Protein AF-A0A954PNT4-F1 (afdb_monomer_lite)

Foldseek 3Di:
DDDDDDPVNVVVVVVVVVVVVVVVVVVVVVVVVVVVVVVVVVQVVQADPLASFGEQVNVVVVLQVLQVVCVVVVAKKKKKKKAKPPLVVLCVVPNVVVSSVLSNVLSVLLQVLQDPPKGKYDNDDRMIMIIDTRDAQVVVLVSVLSSQVSSCPVVCPPRNIGMQMFMEMPVQPQPHSVSNVVQSVLQSVVCNVVPHSDYGYGHVVSCVVCVLVDDDDDDDDDDWPDDQQLVLLLVLLLLCLVLPLPVQVLLLQLLVLLLLLCVVVDAPSLNVLLSSLSNLLQSLLSVADCCLSVPLAADDPVSVVSSVCSLVSSLVSCVVRGVGPLSSLLSNCLQAAQCRPPPPPPDDHHPRRPPSSLSSNLSSQQSVQQDDDSADHHDDSVVSLVVLCVSDPTRHPNVSSVSSVVSVVPDDPPPPQPPAPDDPVLLSVLSVLLSQLVVCLVVVPLVSNLVSLVVQLVSCVVRVNVQLNVLSVVLNVLQVPDDPSPCPVSSVSNSSNSVSSVSSNSSSSVVSSVPDPPDPDDDDDDDDDDYDDDPCPPPD

Secondary structure (DSSP, 8-state):
------HHHHHHHHHHHHHHHHHHHHHHHHHHHHHHHHHHHHHHHHB-TTT-SBPHHHHHHHHHHHHHHHHHH---EEEEEEEETTHHHHHHHH-HHHHHHHHHHHHHHHHHHSPTT-EEEE-SSSEEEEEEET--HHHHHHHHHHHHHHHHHHTTTTT---EEEEEEEGGG--SSHHHHHHHHHHHHHHHHHTTSS-EEE--HHHHHHHTTT-------SSS--S---HHHHHHHHHHHHHH-HHHHHHHHHHHHHHHHHHBTTB-HHHHHHHHHHHHHTTGGGGGS-HHHHT-SS---HHHHHHHHHHHHHHHHHHHHH---HHHHHHHHHTT--TT-TTSPTT---GGGS-HHHHHHHHHHHHHHHHS-BTTBPPPPHHHHHHHHHHTBTTTB-HHHHHHHHHHHHH-------------HHHHHHHHHHHHHHHHHHHTT-HHHHHHHHHHHHHHHHHTT-HHHHHHHHHHHHHHHH-STT--GGGHHHHHHHHHHHHHHHHHHHHHHHHS------------------TTSTT--

Radius of gyration: 31.17 Å; chains: 1; bounding box: 116×57×76 Å

pLDDT: mean 76.4, std 18.65, range [23.19, 96.69]

Sequence (540 aa):
AGALVSFEDVTTLERQKQSLMLALDELEVSKNQIQSQNLRLQELASRDVLTGAFNRRSLFEQLETLWEERTETGQALSCIMFDVDHFKKLNDNHGHAVGDQVLRDVSRTIQEAVPAPGFLGRYGGEEFCVVLPQMTAEKATDVGEAIRHAIEIELAVPYAVTASIGVSGSEFGAASFQAIIEQADQALYAAKHGGRNAVRCWSPNLAEHEIAISIPNAHMPSACDHPISYHAVASLHAALAYRDADTALHSQRVAEMAVALARGLMSVSQLYILEIGAILHDIGKVGVPDSVLLKPSKLSPDEWKVMEAHARMGVEIVESSFDSKPLSDIVRYHHYRYDGTNTPAGGPVGDEIPIGARIVCIVDAYDAMISNRVYRKGRSPEEAFEELQRCAGTQFDPHLVERFIAHQIGWRPDSRFIQCDLEDKLAISIGHLTERTMHAFEAQDTKVLAESLEQLAQTGENNDLPAIRHLATELGQAIGDARDNDWEFAVPILQNLLDMCLMVQRAHIRDVAARPQAVENCPQRSYYSTARTWWEADKV

Structure (mmCIF, N/CA/C/O backbone):
data_AF-A0A954PNT4-F1
#
_entry.id   AF-A0A954PNT4-F1
#
loop_
_atom_site.group_PDB
_atom_site.id
_atom_site.type_symbol
_atom_site.label_atom_id
_atom_site.label_alt_id
_atom_site.label_comp_id
_atom_site.label_asym_id
_atom_site.label_entity_id
_atom_site.label_seq_id
_atom_site.pdbx_PDB_ins_code
_atom_site.Cartn_x
_atom_site.Cartn_y
_atom_site.Cartn_z
_atom_site.occupancy
_atom_site.B_iso_or_equiv
_atom_site.auth_seq_id
_atom_site.auth_comp_id
_atom_site.auth_asym_id
_atom_site.auth_atom_id
_atom_site.pdbx_PDB_model_num
ATOM 1 N N . ALA A 1 1 ? -85.098 28.429 -8.149 1.00 43.38 1 ALA A N 1
ATOM 2 C CA . ALA A 1 1 ? -84.689 27.209 -8.868 1.00 43.38 1 ALA A CA 1
ATOM 3 C C . ALA A 1 1 ? -84.302 26.177 -7.819 1.00 43.38 1 ALA A C 1
ATOM 5 O O . ALA A 1 1 ? -83.342 26.411 -7.099 1.00 43.38 1 ALA A O 1
ATOM 6 N N . GLY A 1 2 ? -85.121 25.141 -7.627 1.00 45.47 2 GLY A N 1
ATOM 7 C CA . GLY A 1 2 ? -84.830 24.063 -6.679 1.00 45.47 2 GLY A CA 1
ATOM 8 C C . GLY A 1 2 ? -84.081 22.949 -7.400 1.00 45.47 2 GLY A C 1
ATOM 9 O O . GLY A 1 2 ? -84.575 22.461 -8.413 1.00 45.47 2 GLY A O 1
ATOM 10 N N . ALA A 1 3 ? -82.891 22.590 -6.922 1.00 57.94 3 ALA A N 1
ATOM 11 C CA . ALA A 1 3 ? -82.180 21.411 -7.400 1.00 57.94 3 ALA A CA 1
ATOM 12 C C . ALA A 1 3 ? -82.793 20.174 -6.729 1.00 57.94 3 ALA A C 1
ATOM 14 O O . ALA A 1 3 ? -82.831 20.082 -5.502 1.00 57.94 3 ALA A O 1
ATOM 15 N N . LEU A 1 4 ? -83.325 19.264 -7.540 1.00 53.00 4 LEU A N 1
ATOM 16 C CA . LEU A 1 4 ? -83.924 18.008 -7.101 1.00 53.00 4 LEU A CA 1
ATOM 17 C C . LEU A 1 4 ? -82.802 16.965 -7.105 1.00 53.00 4 LEU A C 1
ATOM 19 O O . LEU A 1 4 ? -82.413 16.481 -8.162 1.00 53.00 4 LEU A O 1
ATOM 23 N N . VAL A 1 5 ? -82.220 16.703 -5.934 1.00 55.12 5 VAL A N 1
ATOM 24 C CA . VAL A 1 5 ? -81.186 15.671 -5.767 1.00 55.12 5 VAL A CA 1
ATOM 25 C C . VAL A 1 5 ? -81.885 14.314 -5.789 1.00 55.12 5 VAL A C 1
ATOM 27 O O . VAL A 1 5 ? -82.789 14.071 -4.988 1.00 55.12 5 VAL A O 1
ATOM 30 N N . SER A 1 6 ? -81.518 13.458 -6.741 1.00 53.66 6 SER A N 1
ATOM 31 C CA . SER A 1 6 ? -82.087 12.117 -6.858 1.00 53.66 6 SER A CA 1
ATOM 32 C C . SER A 1 6 ? -81.475 11.188 -5.799 1.00 53.66 6 SER A C 1
ATOM 34 O O . SER A 1 6 ? -80.314 11.339 -5.421 1.00 53.66 6 SER A O 1
ATOM 36 N N . PHE A 1 7 ? -82.237 10.208 -5.306 1.00 55.03 7 PHE A N 1
ATOM 37 C CA . PHE A 1 7 ? -81.731 9.218 -4.341 1.00 55.03 7 PHE A CA 1
ATOM 38 C C . PHE A 1 7 ? -80.550 8.385 -4.889 1.00 55.03 7 PHE A C 1
ATOM 40 O O . PHE A 1 7 ? -79.771 7.849 -4.097 1.00 55.03 7 PHE A O 1
ATOM 47 N N . GLU A 1 8 ? -80.385 8.308 -6.216 1.00 57.91 8 GLU A N 1
ATOM 48 C CA . GLU A 1 8 ? -79.237 7.667 -6.877 1.00 57.91 8 GLU A CA 1
ATOM 49 C C . GLU A 1 8 ? -77.928 8.446 -6.676 1.00 57.91 8 GLU A C 1
ATOM 51 O O . GLU A 1 8 ? -76.880 7.834 -6.462 1.00 57.91 8 GLU A O 1
ATOM 56 N N . ASP A 1 9 ? -77.965 9.783 -6.661 1.00 58.97 9 ASP A N 1
ATOM 57 C CA . ASP A 1 9 ? -76.762 10.602 -6.444 1.00 58.97 9 ASP A CA 1
ATOM 58 C C . ASP A 1 9 ? -76.210 10.426 -5.023 1.00 58.97 9 ASP A C 1
ATOM 60 O O . ASP A 1 9 ? -74.998 10.322 -4.827 1.00 58.97 9 ASP A O 1
ATOM 64 N N . VAL A 1 10 ? -77.098 10.315 -4.028 1.00 60.97 10 VAL A N 1
ATOM 65 C CA . VAL A 1 10 ? -76.715 10.098 -2.622 1.00 60.97 10 VAL A CA 1
ATOM 66 C C . VAL A 1 10 ? -76.083 8.719 -2.431 1.00 60.97 10 VAL A C 1
ATOM 68 O O . VAL A 1 10 ? -75.034 8.611 -1.801 1.00 60.97 10 VAL A O 1
ATOM 71 N N . THR A 1 11 ? -76.648 7.672 -3.042 1.00 71.62 11 THR A N 1
ATOM 72 C CA . THR A 1 11 ? -76.077 6.314 -2.957 1.00 71.62 11 THR A CA 1
ATOM 73 C C . THR A 1 11 ? -74.747 6.197 -3.698 1.00 71.62 11 THR A C 1
ATOM 75 O O . THR A 1 11 ? -73.862 5.455 -3.268 1.00 71.62 11 THR A O 1
ATOM 78 N N . THR A 1 12 ? -74.573 6.931 -4.798 1.00 75.31 12 THR A N 1
ATOM 79 C CA . THR A 1 12 ? -73.306 6.961 -5.542 1.00 75.31 12 THR A CA 1
ATOM 80 C C . THR A 1 12 ? -72.218 7.667 -4.734 1.00 75.31 12 THR A C 1
ATOM 82 O O . THR A 1 12 ? -71.107 7.147 -4.620 1.00 75.31 12 THR A O 1
ATOM 85 N N . LEU A 1 13 ? -72.554 8.793 -4.099 1.00 77.38 13 LEU A N 1
ATOM 86 C CA . LEU A 1 13 ? -71.651 9.526 -3.214 1.00 77.38 13 LEU A CA 1
ATOM 87 C C . LEU A 1 13 ? -71.281 8.709 -1.966 1.00 77.38 13 LEU A C 1
ATOM 89 O O . LEU A 1 13 ? -70.118 8.685 -1.569 1.00 77.38 13 LEU A O 1
ATOM 93 N N . GLU A 1 14 ? -72.237 8.000 -1.362 1.00 78.19 14 GLU A N 1
ATOM 94 C CA . GLU A 1 14 ? -71.982 7.118 -0.217 1.00 78.19 14 GLU A CA 1
ATOM 95 C C . GLU A 1 14 ? -71.070 5.949 -0.587 1.00 78.19 14 GLU A C 1
ATOM 97 O O . GLU A 1 14 ? -70.115 5.676 0.140 1.00 78.19 14 GLU A O 1
ATOM 102 N N . ARG A 1 15 ? -71.282 5.313 -1.747 1.00 80.75 15 ARG A N 1
ATOM 103 C CA . ARG A 1 15 ? -70.375 4.269 -2.251 1.00 80.75 15 ARG A CA 1
ATOM 104 C C . ARG A 1 15 ? -68.977 4.811 -2.528 1.00 80.75 15 ARG A C 1
ATOM 106 O O . ARG A 1 15 ? -68.002 4.155 -2.177 1.00 80.75 15 ARG A O 1
ATOM 113 N N . GLN A 1 16 ? -68.862 6.002 -3.119 1.00 81.62 16 GLN A N 1
ATOM 114 C CA . GLN A 1 16 ? -67.566 6.646 -3.354 1.00 81.62 16 GLN A CA 1
ATOM 115 C C . GLN A 1 16 ? -66.859 6.987 -2.042 1.00 81.62 16 GLN A C 1
ATOM 117 O O . GLN A 1 16 ? -65.675 6.696 -1.898 1.00 81.62 16 GLN A O 1
ATOM 122 N N . LYS A 1 17 ? -67.582 7.531 -1.058 1.00 82.25 17 LYS A N 1
ATOM 123 C CA . LYS A 1 17 ? -67.049 7.806 0.280 1.00 82.25 17 LYS A CA 1
ATOM 124 C C . LYS A 1 17 ? -66.573 6.523 0.962 1.00 82.25 17 LYS A C 1
ATOM 126 O O . LYS A 1 17 ? -65.488 6.510 1.532 1.00 82.25 17 LYS A O 1
ATOM 131 N N . GLN A 1 18 ? -67.353 5.449 0.885 1.00 86.38 18 GLN A N 1
ATOM 132 C CA . GLN A 1 18 ? -67.008 4.165 1.492 1.00 86.38 18 GLN A CA 1
ATOM 133 C C . GLN A 1 18 ? -65.798 3.521 0.798 1.00 86.38 18 GLN A C 1
ATOM 135 O O . GLN A 1 18 ? -64.896 3.032 1.472 1.00 86.38 18 GLN A O 1
ATOM 140 N N . SER A 1 19 ? -65.722 3.604 -0.534 1.00 86.06 19 SER A N 1
ATOM 141 C CA . SER A 1 19 ? -64.554 3.166 -1.306 1.00 86.06 19 SER A CA 1
ATOM 142 C C . SER A 1 19 ? -63.303 3.986 -0.981 1.00 86.06 19 SER A C 1
ATOM 144 O O . SER A 1 19 ? -62.216 3.423 -0.905 1.00 86.06 19 SER A O 1
ATOM 146 N N . LEU A 1 20 ? -63.445 5.300 -0.775 1.00 86.44 20 LEU A N 1
ATOM 147 C CA . LEU A 1 20 ? -62.336 6.177 -0.405 1.00 86.44 20 LEU A CA 1
ATOM 148 C C . LEU A 1 20 ? -61.831 5.883 1.012 1.00 86.44 20 LEU A C 1
ATOM 150 O O . LEU A 1 20 ? -60.625 5.867 1.229 1.00 86.44 20 LEU A O 1
ATOM 154 N N . MET A 1 21 ? -62.734 5.616 1.962 1.00 87.12 21 MET A N 1
ATOM 155 C CA . MET A 1 21 ? -62.357 5.223 3.325 1.00 87.12 21 MET A CA 1
ATOM 156 C C . MET A 1 21 ? -61.602 3.889 3.344 1.00 87.12 21 MET A C 1
ATOM 158 O O . MET A 1 21 ? -60.591 3.792 4.025 1.00 87.12 21 MET A O 1
ATOM 162 N N . LEU A 1 22 ? -62.037 2.899 2.555 1.00 90.62 22 LEU A N 1
ATOM 163 C CA . LEU A 1 22 ? -61.323 1.622 2.426 1.00 90.62 22 LEU A CA 1
ATOM 164 C C . LEU A 1 22 ? -59.925 1.799 1.815 1.00 90.62 22 LEU A C 1
ATOM 166 O O . LEU A 1 22 ? -58.964 1.229 2.318 1.00 90.62 22 LEU A O 1
ATOM 170 N N . ALA A 1 23 ? -59.800 2.624 0.771 1.00 87.25 23 ALA A N 1
ATOM 171 C CA . ALA A 1 23 ? -58.507 2.913 0.151 1.00 87.25 23 ALA A CA 1
ATOM 172 C C . ALA A 1 23 ? -57.551 3.670 1.094 1.00 87.25 23 ALA A C 1
ATOM 174 O O . ALA A 1 23 ? -56.344 3.447 1.047 1.00 87.25 23 ALA A O 1
ATOM 175 N N . LEU A 1 24 ? -58.076 4.557 1.949 1.00 89.69 24 LEU A N 1
ATOM 176 C CA . LEU A 1 24 ? -57.302 5.261 2.979 1.00 89.69 24 LEU A CA 1
ATOM 177 C C . LEU A 1 24 ? -56.764 4.302 4.047 1.00 89.69 24 LEU A C 1
ATOM 179 O O . LEU A 1 24 ? -55.581 4.382 4.367 1.00 89.69 24 LEU A O 1
ATOM 183 N N . ASP A 1 25 ? -57.594 3.377 4.534 1.00 91.38 25 ASP A N 1
ATOM 184 C CA . ASP A 1 25 ? -57.174 2.334 5.482 1.00 91.38 25 ASP A CA 1
ATOM 185 C C . ASP A 1 25 ? -56.071 1.449 4.876 1.00 91.38 25 ASP A C 1
ATOM 187 O O . ASP A 1 25 ? -55.051 1.180 5.510 1.00 91.38 25 ASP A O 1
ATOM 191 N N . GLU A 1 26 ? -56.232 1.034 3.616 1.00 92.44 26 GLU A N 1
ATOM 192 C CA . GLU A 1 26 ? -55.245 0.211 2.909 1.00 92.44 26 GLU A CA 1
ATOM 193 C C . GLU A 1 26 ? -53.916 0.961 2.696 1.00 92.44 26 GLU A C 1
ATOM 195 O O . GLU A 1 26 ? -52.834 0.397 2.888 1.00 92.44 26 GLU A O 1
ATOM 200 N N . LEU A 1 27 ? -53.984 2.259 2.382 1.00 91.06 27 LEU A N 1
ATOM 201 C CA . LEU A 1 27 ? -52.819 3.144 2.303 1.00 91.06 27 LEU A CA 1
ATOM 202 C C . LEU A 1 27 ? -52.108 3.289 3.649 1.00 91.06 27 LEU A C 1
ATOM 204 O O . LEU A 1 27 ? -50.878 3.293 3.688 1.00 91.06 27 LEU A O 1
ATOM 208 N N . GLU A 1 28 ? -52.850 3.408 4.747 1.00 90.94 28 GLU A N 1
ATOM 209 C CA . GLU A 1 28 ? -52.278 3.548 6.085 1.00 90.94 28 GLU A CA 1
ATOM 210 C C . GLU A 1 28 ? -51.586 2.256 6.537 1.00 90.94 28 GLU A C 1
ATOM 212 O O . GLU A 1 28 ? -50.445 2.295 7.009 1.00 90.94 28 GLU A O 1
ATOM 217 N N . VAL A 1 29 ? -52.203 1.100 6.278 1.00 92.88 29 VAL A N 1
ATOM 218 C CA . VAL A 1 29 ? -51.579 -0.215 6.490 1.00 92.88 29 VAL A CA 1
ATOM 219 C C . VAL A 1 29 ? -50.310 -0.360 5.646 1.00 92.88 29 VAL A C 1
ATOM 221 O O . VAL A 1 29 ? -49.254 -0.705 6.183 1.00 92.88 29 VAL A O 1
ATOM 224 N N . SER A 1 30 ? -50.369 -0.037 4.350 1.00 89.00 30 SER A N 1
ATOM 225 C CA . SER A 1 30 ? -49.206 -0.117 3.461 1.00 89.00 30 SER A CA 1
ATOM 226 C C . SER A 1 30 ? -48.085 0.833 3.888 1.00 89.00 30 SER A C 1
ATOM 228 O O . SER A 1 30 ? -46.915 0.454 3.833 1.00 89.00 30 SER A O 1
ATOM 230 N N . LYS A 1 31 ? -48.409 2.053 4.331 1.00 90.81 31 LYS A N 1
ATOM 231 C CA . LYS A 1 31 ? -47.428 3.028 4.824 1.00 90.81 31 LYS A CA 1
ATOM 232 C C . LYS A 1 31 ? -46.718 2.512 6.072 1.00 90.81 31 LYS A C 1
ATOM 234 O O . LYS A 1 31 ? -45.491 2.566 6.124 1.00 90.81 31 LYS A O 1
ATOM 239 N N . ASN A 1 32 ? -47.465 1.979 7.037 1.00 89.69 32 ASN A N 1
ATOM 240 C CA . ASN A 1 32 ? -46.896 1.401 8.255 1.00 89.69 32 ASN A CA 1
ATOM 241 C C . ASN A 1 32 ? -45.995 0.199 7.934 1.00 89.69 32 ASN A C 1
ATOM 243 O O . ASN A 1 32 ? -44.917 0.050 8.511 1.00 89.69 32 ASN A O 1
ATOM 247 N N . GLN A 1 33 ? -46.390 -0.624 6.959 1.00 88.88 33 GLN A N 1
ATOM 248 C CA . GLN A 1 33 ? -45.592 -1.759 6.504 1.00 88.88 33 GLN A CA 1
ATOM 249 C C . GLN A 1 33 ? -44.290 -1.315 5.821 1.00 88.88 33 GLN A C 1
ATOM 251 O O . GLN A 1 33 ? -43.229 -1.845 6.146 1.00 88.88 33 GLN A O 1
ATOM 256 N N . ILE A 1 34 ? -44.343 -0.306 4.944 1.00 84.69 34 ILE A N 1
ATOM 257 C CA . ILE A 1 34 ? -43.154 0.284 4.309 1.00 84.69 34 ILE A CA 1
ATOM 258 C C . ILE A 1 34 ? -42.237 0.916 5.360 1.00 84.69 34 ILE A C 1
ATOM 260 O O . ILE A 1 34 ? -41.026 0.728 5.303 1.00 84.69 34 ILE A O 1
ATOM 264 N N . GLN A 1 35 ? -42.786 1.630 6.346 1.00 82.06 35 GLN A N 1
ATOM 265 C CA . GLN A 1 35 ? -41.993 2.204 7.436 1.00 82.06 35 GLN A CA 1
ATOM 266 C C . GLN A 1 35 ? -41.290 1.119 8.258 1.00 82.06 35 GLN A C 1
ATOM 268 O O . GLN A 1 35 ? -40.098 1.246 8.523 1.00 82.06 35 GLN A O 1
ATOM 273 N N . SER A 1 36 ? -41.982 0.027 8.592 1.00 80.31 36 SER A N 1
ATOM 274 C CA . SER A 1 36 ? -41.378 -1.116 9.285 1.00 80.31 36 SER A CA 1
ATOM 275 C C . SER A 1 36 ? -40.288 -1.799 8.448 1.00 80.31 36 SER A C 1
ATOM 277 O O . SER A 1 36 ? -39.226 -2.131 8.973 1.00 80.31 36 SER A O 1
ATOM 279 N N . GLN A 1 37 ? -40.510 -1.969 7.140 1.00 77.25 37 GLN A N 1
ATOM 280 C CA . GLN A 1 37 ? -39.516 -2.536 6.224 1.00 77.25 37 GLN A CA 1
ATOM 281 C C . GLN A 1 37 ? -38.289 -1.632 6.074 1.00 77.25 37 GLN A C 1
ATOM 283 O O . GLN A 1 37 ? -37.168 -2.131 6.110 1.00 77.25 37 GLN A O 1
ATOM 288 N N . ASN A 1 38 ? -38.486 -0.318 5.964 1.00 74.81 38 ASN A N 1
ATOM 289 C CA . ASN A 1 38 ? -37.396 0.652 5.897 1.00 74.81 38 ASN A CA 1
ATOM 290 C C . ASN A 1 38 ? -36.579 0.674 7.190 1.00 74.81 38 ASN A C 1
ATOM 292 O O . ASN A 1 38 ? -35.355 0.693 7.111 1.00 74.81 38 ASN A O 1
ATOM 296 N N . LEU A 1 39 ? -37.228 0.594 8.358 1.00 72.56 39 LEU A N 1
ATOM 297 C CA . LEU A 1 39 ? -36.521 0.482 9.637 1.00 72.56 39 LEU A CA 1
ATOM 298 C C . LEU A 1 39 ? -35.640 -0.772 9.665 1.00 72.56 39 LEU A C 1
ATOM 300 O O . LEU A 1 39 ? -34.468 -0.709 10.014 1.00 72.56 39 LEU A O 1
ATOM 304 N N . ARG A 1 40 ? -36.184 -1.907 9.215 1.00 71.06 40 ARG A N 1
ATOM 305 C CA . ARG A 1 40 ? -35.459 -3.181 9.178 1.00 71.06 40 ARG A CA 1
ATOM 306 C C . ARG A 1 40 ? -34.306 -3.171 8.173 1.00 71.06 40 ARG A C 1
ATOM 308 O O . ARG A 1 40 ? -33.268 -3.770 8.429 1.00 71.06 40 ARG A O 1
ATOM 315 N N . LEU A 1 41 ? -34.466 -2.485 7.040 1.00 71.44 41 LEU A N 1
ATOM 316 C CA . LEU A 1 41 ? -33.387 -2.260 6.075 1.00 71.44 41 LEU A CA 1
ATOM 317 C C . LEU A 1 41 ? -32.297 -1.353 6.652 1.00 71.44 41 LEU A C 1
ATOM 319 O O . LEU A 1 41 ? -31.122 -1.628 6.436 1.00 71.44 41 LEU A O 1
ATOM 323 N N . GLN A 1 42 ? -32.664 -0.317 7.408 1.00 68.19 42 GLN A N 1
ATOM 324 C CA . GLN A 1 42 ? -31.708 0.541 8.111 1.00 68.19 42 GLN A CA 1
ATOM 325 C C . GLN A 1 42 ? -30.961 -0.220 9.214 1.00 68.19 42 GLN A C 1
ATOM 327 O O . GLN A 1 42 ? -29.750 -0.067 9.343 1.00 68.19 42 GLN A O 1
ATOM 332 N N . GLU A 1 43 ? -31.631 -1.095 9.964 1.00 64.31 43 GLU A N 1
ATOM 333 C CA . GLU A 1 43 ? -30.980 -1.983 10.937 1.00 64.31 43 GLU A CA 1
ATOM 334 C C . GLU A 1 43 ? -29.996 -2.945 10.257 1.00 64.31 43 GLU A C 1
ATOM 336 O O . GLU A 1 43 ? -28.844 -3.049 10.672 1.00 64.31 43 GLU A O 1
ATOM 341 N N . LEU A 1 44 ? -30.402 -3.597 9.163 1.00 68.12 44 LEU A N 1
ATOM 342 C CA . LEU A 1 44 ? -29.525 -4.495 8.400 1.00 68.12 44 LEU A CA 1
ATOM 343 C C . LEU A 1 44 ? -28.351 -3.759 7.740 1.00 68.12 44 LEU A C 1
ATOM 345 O O . LEU A 1 44 ? -27.270 -4.326 7.612 1.00 68.12 44 LEU A O 1
ATOM 349 N N . ALA A 1 45 ? -28.553 -2.507 7.329 1.00 73.81 45 ALA A N 1
ATOM 350 C CA . ALA A 1 45 ? -27.514 -1.675 6.733 1.00 73.81 45 ALA A CA 1
ATOM 351 C C . ALA A 1 45 ? -26.576 -1.038 7.767 1.00 73.81 45 ALA A C 1
ATOM 353 O O . ALA A 1 45 ? -25.493 -0.601 7.385 1.00 73.81 45 ALA A O 1
ATOM 354 N N . SER A 1 46 ? -26.970 -0.972 9.045 1.00 81.56 46 SER A N 1
ATOM 355 C CA . SER A 1 46 ? -26.189 -0.329 10.115 1.00 81.56 46 SER A CA 1
ATOM 356 C C . SER A 1 46 ? -25.418 -1.301 11.001 1.00 81.56 46 SER A C 1
ATOM 358 O O . SER A 1 46 ? -24.506 -0.892 11.722 1.00 81.56 46 SER A O 1
ATOM 360 N N . ARG A 1 47 ? -25.739 -2.595 10.944 1.00 88.69 47 ARG A N 1
ATOM 361 C CA . ARG A 1 47 ? -25.075 -3.636 11.734 1.00 88.69 47 ARG A CA 1
ATOM 362 C C . ARG A 1 47 ? -24.096 -4.459 10.897 1.00 88.69 47 ARG A C 1
ATOM 364 O O . ARG A 1 47 ? -24.233 -4.586 9.683 1.00 88.69 47 ARG A O 1
ATOM 371 N N . ASP A 1 48 ? -23.082 -5.003 11.556 1.00 91.00 48 ASP A N 1
ATOM 372 C CA . ASP A 1 48 ? -22.192 -6.018 11.007 1.00 91.00 48 ASP A CA 1
ATOM 373 C C . ASP A 1 48 ? -22.911 -7.373 10.978 1.00 91.00 48 ASP A C 1
ATOM 375 O O . ASP A 1 48 ? -23.456 -7.823 11.987 1.00 91.00 48 ASP A O 1
ATOM 379 N N . VAL A 1 49 ? -22.896 -8.032 9.818 1.00 85.94 49 VAL A N 1
ATOM 380 C CA . VAL A 1 49 ? -23.655 -9.272 9.571 1.00 85.94 49 VAL A CA 1
ATOM 381 C C . VAL A 1 49 ? -23.188 -10.419 10.470 1.00 85.94 49 VAL A C 1
ATOM 383 O O . VAL A 1 49 ? -23.989 -11.279 10.835 1.00 85.94 49 VAL A O 1
ATOM 386 N N . LEU A 1 50 ? -21.901 -10.447 10.825 1.00 89.25 50 LEU A N 1
ATOM 387 C CA . LEU A 1 50 ? -21.331 -11.532 11.613 1.00 89.25 50 LEU A CA 1
ATOM 388 C C . LEU A 1 50 ? -21.632 -11.370 13.105 1.00 89.25 50 LEU A C 1
ATOM 390 O O . LEU A 1 50 ? -22.020 -12.344 13.745 1.00 89.25 50 LEU A O 1
ATOM 394 N N . THR A 1 51 ? -21.427 -10.169 13.645 1.00 91.31 51 THR A N 1
ATOM 395 C CA . THR A 1 51 ? -21.363 -9.916 15.095 1.00 91.31 51 THR A CA 1
ATOM 396 C C . THR A 1 51 ? -22.591 -9.204 15.667 1.00 91.31 51 THR A C 1
ATOM 398 O O . THR A 1 51 ? -22.812 -9.238 16.875 1.00 91.31 51 THR A O 1
ATOM 401 N N . GLY A 1 52 ? -23.406 -8.549 14.834 1.00 89.12 52 GLY A N 1
ATOM 402 C CA . GLY A 1 52 ? -24.547 -7.742 15.285 1.00 89.12 52 GLY A CA 1
ATOM 403 C C . GLY A 1 52 ? -24.167 -6.402 15.938 1.00 89.12 52 GLY A C 1
ATOM 404 O O . GLY A 1 52 ? -25.054 -5.620 16.295 1.00 89.12 52 GLY A O 1
ATOM 405 N N . ALA A 1 53 ? -22.871 -6.097 16.060 1.00 93.19 53 ALA A N 1
ATOM 406 C CA . ALA A 1 53 ? -22.371 -4.767 16.407 1.00 93.19 53 ALA A CA 1
ATOM 407 C C . ALA A 1 53 ? -22.708 -3.753 15.301 1.00 93.19 53 ALA A C 1
ATOM 409 O O . ALA A 1 53 ? -23.063 -4.142 14.189 1.00 93.19 53 ALA A O 1
ATOM 410 N N . PHE A 1 54 ? -22.590 -2.450 15.562 1.00 92.38 54 PHE A N 1
ATOM 411 C CA . PHE A 1 54 ? -22.628 -1.472 14.472 1.00 92.38 54 PHE A CA 1
ATOM 412 C C . PHE A 1 54 ? -21.488 -1.735 13.485 1.00 92.38 54 PHE A C 1
ATOM 414 O O . PHE A 1 54 ? -20.372 -2.060 13.887 1.00 92.38 54 PHE A O 1
ATOM 421 N N . ASN A 1 55 ? -21.746 -1.611 12.186 1.00 85.69 55 ASN A N 1
ATOM 422 C CA . ASN A 1 55 ? -20.657 -1.637 11.215 1.00 85.69 55 ASN A CA 1
ATOM 423 C C . ASN A 1 55 ? -19.858 -0.325 11.275 1.00 85.69 55 ASN A C 1
ATOM 425 O O . ASN A 1 55 ? -20.328 0.680 11.813 1.00 85.69 55 ASN A O 1
ATOM 429 N N . ARG A 1 56 ? -18.650 -0.326 10.700 1.00 85.31 56 ARG A N 1
ATOM 430 C CA . ARG A 1 56 ? -17.733 0.823 10.745 1.00 85.31 56 ARG A CA 1
ATOM 431 C C . ARG A 1 56 ? -18.388 2.135 10.306 1.00 85.31 56 ARG A C 1
ATOM 433 O O . ARG A 1 56 ? -18.176 3.161 10.942 1.00 85.31 56 ARG A O 1
ATOM 440 N N . ARG A 1 57 ? -19.205 2.106 9.250 1.00 81.50 57 ARG A N 1
ATOM 441 C CA . ARG A 1 57 ? -19.882 3.304 8.742 1.00 81.50 57 ARG A CA 1
ATOM 442 C C . ARG A 1 57 ? -20.855 3.876 9.777 1.00 81.50 57 ARG A C 1
ATOM 444 O O . ARG A 1 57 ? -20.749 5.048 10.116 1.00 81.50 57 ARG A O 1
ATOM 451 N N . SER A 1 58 ? -21.758 3.056 10.310 1.00 88.19 58 SER A N 1
ATOM 452 C CA . SER A 1 58 ? -22.757 3.517 11.285 1.00 88.19 58 SER A CA 1
ATOM 453 C C . SER A 1 58 ? -22.184 3.807 12.672 1.00 88.19 58 SER A C 1
ATOM 455 O O . SER A 1 58 ? -22.767 4.592 13.417 1.00 88.19 58 SER A O 1
ATOM 457 N N . LEU A 1 59 ? -21.049 3.199 13.026 1.00 90.19 59 LEU A N 1
ATOM 458 C CA . LEU A 1 59 ? -20.250 3.591 14.188 1.00 90.19 59 LEU A CA 1
ATOM 459 C C . LEU A 1 59 ? -19.775 5.044 14.042 1.00 90.19 59 LEU A C 1
ATOM 461 O O . LEU A 1 59 ? -19.963 5.835 14.961 1.00 90.19 59 LEU A O 1
ATOM 465 N N . PHE A 1 60 ? -19.200 5.398 12.888 1.00 86.50 60 PHE A N 1
ATOM 466 C CA . PHE A 1 60 ? -18.656 6.736 12.642 1.00 86.50 60 PHE A CA 1
ATOM 467 C C . PHE A 1 60 ? -19.767 7.790 12.596 1.00 86.50 60 PHE A C 1
ATOM 469 O O . PHE A 1 60 ? -19.633 8.824 13.238 1.00 86.50 60 PHE A O 1
ATOM 476 N N . GLU A 1 61 ? -20.887 7.497 11.927 1.00 87.06 61 GLU A N 1
ATOM 477 C CA . GLU A 1 61 ? -22.052 8.397 11.861 1.00 87.06 61 GLU A CA 1
ATOM 478 C C . GLU A 1 61 ? -22.615 8.720 13.268 1.00 87.06 61 GLU A C 1
ATOM 480 O O . GLU A 1 61 ? -22.909 9.875 13.584 1.00 87.06 61 GLU A O 1
ATOM 485 N N . GLN A 1 62 ? -22.727 7.722 14.158 1.00 89.50 62 GLN A N 1
ATOM 486 C CA . GLN A 1 62 ? -23.183 7.945 15.541 1.00 89.50 62 GLN A CA 1
ATOM 487 C C . GLN A 1 62 ? -22.161 8.699 16.391 1.00 89.50 62 GLN A C 1
ATOM 489 O O . GLN A 1 62 ? -22.527 9.537 17.213 1.00 89.50 62 GLN A O 1
ATOM 494 N N . LEU A 1 63 ? -20.880 8.389 16.219 1.00 89.31 63 LEU A N 1
ATOM 495 C CA . LEU A 1 63 ? -19.802 9.001 16.985 1.00 89.31 63 LEU A CA 1
ATOM 496 C C . LEU A 1 63 ? -19.583 10.471 16.582 1.00 89.31 63 LEU A C 1
ATOM 498 O O . LEU A 1 63 ? -19.316 11.294 17.451 1.00 89.31 63 LEU A O 1
ATOM 502 N N . GLU A 1 64 ? -19.774 10.814 15.306 1.00 90.50 64 GLU A N 1
ATOM 503 C CA . GLU A 1 64 ? -19.816 12.200 14.820 1.00 90.50 64 GLU A CA 1
ATOM 504 C C . GLU A 1 64 ? -20.969 12.980 15.468 1.00 90.50 64 GLU A C 1
ATOM 506 O O . GLU A 1 64 ? -20.745 14.048 16.032 1.00 90.50 64 GLU A O 1
ATOM 511 N N . THR A 1 65 ? -22.171 12.393 15.515 1.00 89.44 65 THR A N 1
ATOM 512 C CA . THR A 1 65 ? -23.336 13.004 16.186 1.00 89.44 65 THR A CA 1
ATOM 513 C C . THR A 1 65 ? -23.051 13.276 17.670 1.00 89.44 65 THR A C 1
ATOM 515 O O . THR A 1 65 ? -23.264 14.380 18.168 1.00 89.44 65 THR A O 1
ATOM 518 N N . LEU A 1 66 ? -22.504 12.289 18.386 1.00 91.56 66 LEU A N 1
ATOM 519 C CA . LEU A 1 66 ? -22.146 12.440 19.800 1.00 91.56 66 LEU A CA 1
ATOM 520 C C . LEU A 1 66 ? -21.021 13.450 20.032 1.00 91.56 66 LEU A C 1
ATOM 522 O O . LEU A 1 66 ? -20.974 14.088 21.085 1.00 91.56 66 LEU A O 1
ATOM 526 N N . TRP A 1 67 ? -20.094 13.577 19.082 1.00 90.31 67 TRP A N 1
ATOM 527 C CA . TRP A 1 67 ? -19.030 14.569 19.143 1.00 90.31 67 TRP A CA 1
ATOM 528 C C . TRP A 1 67 ? -19.601 15.986 19.093 1.00 90.31 67 TRP A C 1
ATOM 530 O O . TRP A 1 67 ? -19.239 16.811 19.931 1.00 90.31 67 TRP A O 1
ATOM 540 N N . GLU A 1 68 ? -20.527 16.242 18.168 1.00 89.00 68 GLU A N 1
ATOM 541 C CA . GLU A 1 68 ? -21.224 17.525 18.045 1.00 89.00 68 GLU A CA 1
ATOM 542 C C . GLU A 1 68 ? -22.041 17.846 19.307 1.00 89.00 68 GLU A C 1
ATOM 544 O O . GLU A 1 68 ? -21.859 18.911 19.903 1.00 89.00 68 GLU A O 1
ATOM 549 N N . GLU A 1 69 ? -22.854 16.898 19.791 1.00 87.88 69 GLU A N 1
ATOM 550 C CA . GLU A 1 69 ? -23.631 17.051 21.033 1.00 87.88 69 GLU A CA 1
ATOM 551 C C . GLU A 1 69 ? -22.731 17.351 22.240 1.00 87.88 69 GLU A C 1
ATOM 553 O O . GLU A 1 69 ? -23.050 18.182 23.100 1.00 87.88 69 GLU A O 1
ATOM 558 N N . ARG A 1 70 ? -21.568 16.699 22.317 1.00 87.50 70 ARG A N 1
ATOM 559 C CA . ARG A 1 70 ? -20.552 16.995 23.327 1.00 87.50 70 ARG A CA 1
ATOM 560 C C . ARG A 1 70 ? -20.008 18.412 23.175 1.00 87.50 70 ARG A C 1
ATOM 562 O O . ARG A 1 70 ? -19.841 19.084 24.191 1.00 87.50 70 ARG A O 1
ATOM 569 N N . THR A 1 71 ? -19.662 18.854 21.966 1.00 82.38 71 THR A N 1
ATOM 570 C CA . THR A 1 71 ? -19.113 20.201 21.741 1.00 82.38 71 THR A CA 1
ATOM 571 C C . THR A 1 71 ? -20.078 21.276 22.245 1.00 82.38 71 THR A C 1
ATOM 573 O O . THR A 1 71 ? -19.633 22.300 22.762 1.00 82.38 71 THR A O 1
ATOM 576 N N . GLU A 1 72 ? -21.384 21.014 22.186 1.00 83.19 72 GLU A N 1
ATOM 577 C CA . GLU A 1 72 ? -22.421 21.893 22.729 1.00 83.19 72 GLU A CA 1
ATOM 578 C C . GLU A 1 72 ? -22.618 21.760 24.250 1.00 83.19 72 GLU A C 1
ATOM 580 O O . GLU A 1 72 ? -22.763 22.761 24.953 1.00 83.19 72 GLU A O 1
ATOM 585 N N . THR A 1 73 ? -22.634 20.534 24.781 1.00 85.75 73 THR A N 1
ATOM 586 C CA . THR A 1 73 ? -22.995 20.254 26.188 1.00 85.75 73 THR A CA 1
ATOM 587 C C . THR A 1 73 ? -21.808 20.214 27.154 1.00 85.75 73 THR A C 1
ATOM 589 O O . THR A 1 73 ? -21.999 20.277 28.370 1.00 85.75 73 THR A O 1
ATOM 592 N N . GLY A 1 74 ? -20.584 20.079 26.641 1.00 80.94 74 GLY A N 1
ATOM 593 C CA . GLY A 1 74 ? -19.358 19.869 27.414 1.00 80.94 74 GLY A CA 1
ATOM 594 C C . GLY A 1 74 ? -19.264 18.499 28.097 1.00 80.94 74 GLY A C 1
ATOM 595 O O . GLY A 1 74 ? -18.423 18.315 28.977 1.00 80.94 74 GLY A O 1
ATOM 596 N N . GLN A 1 75 ? -20.132 17.544 27.747 1.00 87.19 75 GLN A N 1
ATOM 597 C CA . GLN A 1 75 ? -20.140 16.214 28.358 1.00 87.19 75 GLN A CA 1
ATOM 598 C C . GLN A 1 75 ? -18.891 15.405 27.979 1.00 87.19 75 GLN A C 1
ATOM 600 O O . GLN A 1 75 ? -18.360 15.521 26.877 1.00 87.19 75 GLN A O 1
ATOM 605 N N . ALA A 1 76 ? -18.408 14.566 28.898 1.00 89.50 76 ALA A N 1
ATOM 606 C CA . ALA A 1 76 ? -17.284 13.67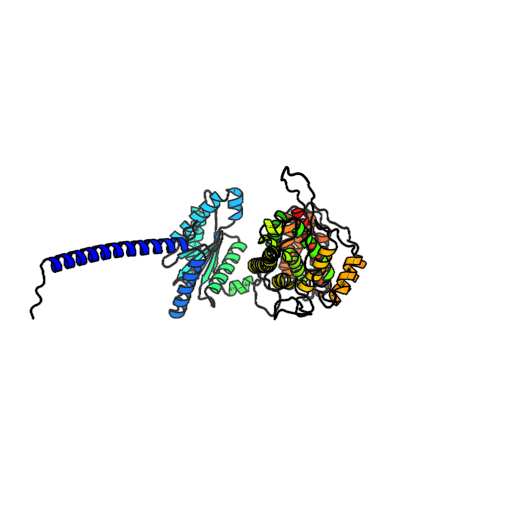9 28.612 1.00 89.50 76 ALA A CA 1
ATOM 607 C C . ALA A 1 76 ? -17.692 12.620 27.578 1.00 89.50 76 ALA A C 1
ATOM 609 O O . ALA A 1 76 ? -18.798 12.089 27.639 1.00 89.50 76 ALA A O 1
ATOM 610 N N . LEU A 1 77 ? -16.803 12.304 26.645 1.00 93.88 77 LEU A N 1
ATOM 611 C CA . LEU A 1 77 ? -16.973 11.219 25.685 1.00 93.88 77 LEU A CA 1
ATOM 612 C C . LEU A 1 77 ? -15.720 10.356 25.727 1.00 93.88 77 LEU A C 1
ATOM 614 O O . LEU A 1 77 ? -14.615 10.887 25.634 1.00 93.88 77 LEU A O 1
ATOM 618 N N . SER A 1 78 ? -15.890 9.047 25.851 1.00 95.75 78 SER A N 1
ATOM 619 C CA . SER A 1 78 ? -14.772 8.107 25.860 1.00 95.75 78 SER A CA 1
ATOM 620 C C . SER A 1 78 ? -14.934 7.051 24.779 1.00 95.75 78 SER A C 1
ATOM 622 O O . SER A 1 78 ? -16.050 6.674 24.415 1.00 95.75 78 SER A O 1
ATOM 624 N N . CYS A 1 79 ? -13.803 6.577 24.277 1.00 95.69 79 CYS A N 1
ATOM 625 C CA . CYS A 1 79 ? -13.699 5.539 23.267 1.00 95.69 79 CYS A CA 1
ATOM 626 C C . CYS A 1 79 ? -12.774 4.441 23.777 1.00 95.69 79 CYS A C 1
ATOM 628 O O . CYS A 1 79 ? -11.729 4.719 24.368 1.00 95.69 79 CYS A O 1
ATOM 630 N N . ILE A 1 80 ? -13.150 3.197 23.513 1.00 96.62 80 ILE A N 1
ATOM 631 C CA . ILE A 1 80 ? -12.354 2.022 23.835 1.00 96.62 80 ILE A CA 1
ATOM 632 C C . ILE A 1 80 ? -12.126 1.233 22.549 1.00 96.62 80 ILE A C 1
ATOM 634 O O . ILE A 1 80 ? -13.084 0.834 21.891 1.00 96.62 80 ILE A O 1
ATOM 638 N N . MET A 1 81 ? -10.866 1.007 22.201 1.00 95.44 81 MET A N 1
ATOM 639 C CA . MET A 1 81 ? -10.432 0.171 21.087 1.00 95.44 81 MET A CA 1
ATOM 640 C C . MET A 1 81 ? -10.031 -1.207 21.606 1.00 95.44 81 MET A C 1
ATOM 642 O O . MET A 1 81 ? -9.318 -1.319 22.602 1.00 95.44 81 MET A O 1
ATOM 646 N N . PHE A 1 82 ? -10.484 -2.250 20.921 1.00 92.50 82 PHE A N 1
ATOM 647 C CA . PHE A 1 82 ? -10.253 -3.647 21.271 1.00 92.50 82 PHE A CA 1
ATOM 648 C C . PHE A 1 82 ? -9.607 -4.380 20.111 1.00 92.50 82 PHE A C 1
ATOM 650 O O . PHE A 1 82 ? -10.013 -4.201 18.963 1.00 92.50 82 PHE A O 1
ATOM 657 N N . ASP A 1 83 ? -8.718 -5.304 20.447 1.00 92.94 83 ASP A N 1
ATOM 658 C CA . ASP A 1 83 ? -8.199 -6.303 19.526 1.00 92.94 83 ASP A CA 1
ATOM 659 C C . ASP A 1 83 ? -8.170 -7.673 20.191 1.00 92.94 83 ASP A C 1
ATOM 661 O O . ASP A 1 83 ? -7.745 -7.811 21.344 1.00 92.94 83 ASP A O 1
ATOM 665 N N . VAL A 1 84 ? -8.634 -8.683 19.459 1.00 89.50 84 VAL A N 1
ATOM 666 C CA . VAL A 1 84 ? -8.593 -10.070 19.916 1.00 89.50 84 VAL A CA 1
ATOM 667 C C . VAL A 1 84 ? -7.170 -10.606 19.783 1.00 89.50 84 VAL A C 1
ATOM 669 O O . VAL A 1 84 ? -6.651 -10.794 18.682 1.00 89.50 84 VAL A O 1
ATOM 672 N N . ASP A 1 85 ? -6.540 -10.917 20.913 1.00 85.81 85 ASP A N 1
ATOM 673 C CA . ASP A 1 85 ? -5.141 -11.319 20.929 1.00 85.81 85 ASP A CA 1
ATOM 674 C C . ASP A 1 85 ? -4.929 -12.630 20.167 1.00 85.81 85 ASP A C 1
ATOM 676 O O . ASP A 1 85 ? -5.610 -13.634 20.377 1.00 85.81 85 ASP A O 1
ATOM 680 N N . HIS A 1 86 ? -3.911 -12.641 19.303 1.00 83.75 86 HIS A N 1
ATOM 681 C CA . HIS A 1 86 ? -3.503 -13.825 18.542 1.00 83.75 86 HIS A CA 1
ATOM 682 C C . HIS A 1 86 ? -4.604 -14.430 17.646 1.00 83.75 86 HIS A C 1
ATOM 684 O O . HIS A 1 86 ? -4.497 -15.602 17.274 1.00 83.75 86 HIS A O 1
ATOM 690 N N . PHE A 1 87 ? -5.605 -13.650 17.223 1.00 84.56 87 PHE A N 1
ATOM 691 C CA . PHE A 1 87 ? -6.729 -14.145 16.421 1.00 84.56 87 PHE A CA 1
ATOM 692 C C . PHE A 1 87 ? -6.303 -14.870 15.134 1.00 84.56 87 PHE A C 1
ATOM 694 O O . PHE A 1 87 ? -6.835 -15.933 14.811 1.00 84.56 87 PHE A O 1
ATOM 701 N N . LYS A 1 88 ? -5.261 -14.385 14.441 1.00 73.56 88 LYS A N 1
ATOM 702 C CA . LYS A 1 88 ? -4.673 -15.101 13.293 1.00 73.56 88 LYS A CA 1
ATOM 703 C C . LYS A 1 88 ? -4.243 -16.533 13.640 1.00 73.56 88 LYS A C 1
ATOM 705 O O . LYS A 1 88 ? -4.591 -17.460 12.920 1.00 73.56 88 LYS A O 1
ATOM 710 N N . LYS A 1 89 ? -3.547 -16.736 14.768 1.00 76.56 89 LYS A N 1
ATOM 711 C CA . LYS A 1 89 ? -3.127 -18.080 15.213 1.00 76.56 89 LYS A CA 1
ATOM 712 C C . LYS A 1 89 ? -4.329 -18.964 15.540 1.00 76.56 89 LYS A C 1
ATOM 714 O O . LYS A 1 89 ? -4.284 -20.166 15.297 1.00 76.56 89 LYS A O 1
ATOM 719 N N . LEU A 1 90 ? -5.393 -18.379 16.088 1.00 78.56 90 LEU A N 1
ATOM 720 C CA . LEU A 1 90 ? -6.634 -19.098 16.350 1.00 78.56 90 LEU A CA 1
ATOM 721 C C . LEU A 1 90 ? -7.274 -19.586 15.044 1.00 78.56 90 LEU A C 1
ATOM 723 O O . LEU A 1 90 ? -7.635 -20.759 14.949 1.00 78.56 90 LEU A O 1
ATOM 727 N N . ASN A 1 91 ? -7.344 -18.727 14.025 1.00 74.81 91 ASN A N 1
ATOM 728 C CA . ASN A 1 91 ? -7.833 -19.102 12.697 1.00 74.81 91 ASN A CA 1
ATOM 729 C C . ASN A 1 91 ? -6.969 -20.174 12.036 1.00 74.81 91 ASN A C 1
ATOM 731 O O . ASN A 1 91 ? -7.509 -21.131 11.486 1.00 74.81 91 ASN A O 1
ATOM 735 N N . ASP A 1 92 ? -5.647 -20.044 12.128 1.00 74.19 92 ASP A N 1
ATOM 736 C CA . ASP A 1 92 ? -4.713 -21.006 11.542 1.00 74.19 92 ASP A CA 1
ATOM 737 C C . ASP A 1 92 ? -4.854 -22.399 12.192 1.00 74.19 92 ASP A C 1
ATOM 739 O O . ASP A 1 92 ? -4.749 -23.418 11.510 1.00 74.19 92 ASP A O 1
ATOM 743 N N . ASN A 1 93 ? -5.143 -22.457 13.498 1.00 76.12 93 ASN A N 1
ATOM 744 C CA . ASN A 1 93 ? -5.255 -23.713 14.249 1.00 76.12 93 ASN A CA 1
ATOM 745 C C . ASN A 1 93 ? -6.652 -24.354 14.198 1.00 76.12 93 ASN A C 1
ATOM 747 O O . ASN A 1 93 ? -6.764 -25.580 14.218 1.00 76.12 93 ASN A O 1
ATOM 751 N N . HIS A 1 94 ? -7.716 -23.547 14.177 1.00 78.50 94 HIS A N 1
ATOM 752 C CA . HIS A 1 94 ? -9.098 -24.020 14.339 1.00 78.50 94 HIS A CA 1
ATOM 753 C C . HIS A 1 94 ? -9.998 -23.752 13.121 1.00 78.50 94 HIS A C 1
ATOM 755 O O . HIS A 1 94 ? -11.123 -24.251 13.064 1.00 78.50 94 HIS A O 1
ATOM 761 N N . GLY A 1 95 ? -9.496 -23.020 12.124 1.00 84.06 95 GLY A N 1
ATOM 762 C CA . GLY A 1 95 ? -10.212 -22.644 10.910 1.00 84.06 95 GLY A CA 1
ATOM 763 C C . GLY A 1 95 ? -11.112 -21.416 11.081 1.00 84.06 95 GLY A C 1
ATOM 764 O O . GLY A 1 95 ? -11.574 -21.087 12.173 1.00 84.06 95 GLY A O 1
ATOM 765 N N . HIS A 1 96 ? -11.423 -20.763 9.959 1.00 80.38 96 HIS A N 1
ATOM 766 C CA . HIS A 1 96 ? -12.203 -19.518 9.934 1.00 80.38 96 HIS A CA 1
ATOM 767 C C . HIS A 1 96 ? -13.610 -19.642 10.533 1.00 80.38 96 HIS A C 1
ATOM 769 O O . HIS A 1 96 ? -14.086 -18.702 11.152 1.00 80.38 96 HIS A O 1
ATOM 775 N N . ALA A 1 97 ? -14.268 -20.801 10.417 1.00 86.19 97 ALA A N 1
ATOM 776 C CA . ALA A 1 97 ? -15.594 -21.001 11.011 1.00 86.19 97 ALA A CA 1
ATOM 777 C C . ALA A 1 97 ? -15.572 -20.907 12.549 1.00 86.19 97 ALA A C 1
ATOM 779 O O . ALA A 1 97 ? -16.542 -20.450 13.156 1.00 86.19 97 ALA A O 1
ATOM 780 N N . VAL A 1 98 ? -14.466 -21.328 13.174 1.00 86.31 98 VAL A N 1
ATOM 781 C CA . VAL A 1 98 ? -14.258 -21.191 14.618 1.00 86.31 98 VAL A CA 1
ATOM 782 C C . VAL A 1 98 ? -13.894 -19.752 14.970 1.00 86.31 98 VAL A C 1
ATOM 784 O O . VAL A 1 98 ? -14.445 -19.221 15.928 1.00 86.31 98 VAL A O 1
ATOM 787 N N . GLY A 1 99 ? -13.058 -19.085 14.169 1.00 87.31 99 GLY A N 1
ATOM 788 C CA . GLY A 1 99 ? -12.786 -17.654 14.335 1.00 87.31 99 GLY A CA 1
ATOM 789 C C . GLY A 1 99 ? -14.040 -16.789 14.265 1.00 87.31 99 GLY A C 1
ATOM 790 O O . GLY A 1 99 ? -14.250 -15.935 15.120 1.00 87.31 99 GLY A O 1
ATOM 791 N N . ASP A 1 100 ? -14.927 -17.064 13.311 1.00 90.88 100 ASP A N 1
ATOM 792 C CA . ASP A 1 100 ? -16.226 -16.400 13.197 1.00 90.88 100 ASP A CA 1
ATOM 793 C C . ASP A 1 100 ? -17.079 -16.594 14.454 1.00 90.88 100 ASP A C 1
ATOM 795 O O . ASP A 1 100 ? -17.759 -15.670 14.900 1.00 90.88 100 ASP A O 1
ATOM 799 N N . GLN A 1 101 ? -17.046 -17.794 15.040 1.00 90.19 101 GLN A N 1
ATOM 800 C CA . GLN A 1 101 ? -17.748 -18.072 16.288 1.00 90.19 101 GLN A CA 1
ATOM 801 C C . GLN A 1 101 ? -17.132 -17.309 17.466 1.00 90.19 101 GLN A C 1
ATOM 803 O O . GLN A 1 101 ? -17.871 -16.712 18.245 1.00 90.19 101 GLN A O 1
ATOM 808 N N . VAL A 1 102 ? -15.801 -17.242 17.543 1.00 90.88 102 VAL A N 1
ATOM 809 C CA . VAL A 1 102 ? -15.088 -16.440 18.546 1.00 90.88 102 VAL A CA 1
ATOM 810 C C . VAL A 1 102 ? -15.457 -14.965 18.427 1.00 90.88 102 VAL A C 1
ATOM 812 O O . VAL A 1 102 ? -15.781 -14.354 19.435 1.00 90.88 102 VAL A O 1
ATOM 815 N N . LEU A 1 103 ? -15.496 -14.391 17.221 1.00 93.00 103 LEU A N 1
ATOM 816 C CA . LEU A 1 103 ? -15.888 -12.988 17.036 1.00 93.00 103 LEU A CA 1
ATOM 817 C C . LEU A 1 103 ? -17.330 -12.716 17.477 1.00 93.00 103 LEU A C 1
ATOM 819 O O . LEU A 1 103 ? -17.603 -11.660 18.048 1.00 93.00 103 LEU A O 1
ATOM 823 N N . ARG A 1 104 ? -18.256 -13.659 17.247 1.00 94.31 104 ARG A N 1
ATOM 824 C CA . ARG A 1 104 ? -19.632 -13.561 17.766 1.00 94.31 104 ARG A CA 1
ATOM 825 C C . ARG A 1 104 ? -19.661 -13.570 19.284 1.00 94.31 104 ARG A C 1
ATOM 827 O O . ARG A 1 104 ? -20.375 -12.767 19.879 1.00 94.31 104 ARG A O 1
ATOM 834 N N . ASP A 1 105 ? -18.911 -14.479 19.894 1.00 92.31 105 ASP A N 1
ATOM 835 C CA . ASP A 1 105 ? -18.912 -14.642 21.341 1.00 92.31 105 ASP A CA 1
ATOM 836 C C . ASP A 1 105 ? -18.216 -13.455 22.028 1.00 92.31 105 ASP A C 1
ATOM 838 O O . ASP A 1 105 ? -18.795 -12.885 22.946 1.00 92.31 105 ASP A O 1
ATOM 842 N N . VAL A 1 106 ? -17.078 -12.983 21.502 1.00 93.56 106 VAL A N 1
ATOM 843 C CA . VAL A 1 106 ? -16.414 -11.737 21.931 1.00 93.56 106 VAL A CA 1
ATOM 844 C C . VAL A 1 106 ? -17.371 -10.553 21.818 1.00 93.56 106 VAL A C 1
ATOM 846 O O . VAL A 1 106 ? -17.542 -9.804 22.776 1.00 93.56 106 VAL A O 1
ATOM 849 N N . SER A 1 107 ? -18.037 -10.386 20.671 1.00 95.25 107 SER A N 1
ATOM 850 C CA . SER A 1 107 ? -18.970 -9.274 20.482 1.00 95.25 107 SER A CA 1
ATOM 851 C C . SER A 1 107 ? -20.134 -9.321 21.471 1.00 95.25 107 SER A C 1
ATOM 853 O O . SER A 1 107 ? -20.515 -8.277 21.998 1.00 95.25 107 SER A O 1
ATOM 855 N N . ARG A 1 108 ? -20.673 -10.512 21.764 1.00 94.31 108 ARG A N 1
ATOM 856 C CA . ARG A 1 108 ? -21.721 -10.695 22.776 1.00 94.31 108 ARG A CA 1
ATOM 857 C C . ARG A 1 108 ? -21.222 -10.303 24.166 1.00 94.31 108 ARG A C 1
ATOM 859 O O . ARG A 1 108 ? -21.870 -9.483 24.808 1.00 94.31 108 ARG A O 1
ATOM 866 N N . THR A 1 109 ? -20.066 -10.815 24.588 1.00 93.44 109 THR A N 1
ATOM 867 C CA . THR A 1 109 ? -19.467 -10.498 25.894 1.00 93.44 109 THR A CA 1
ATOM 868 C C . THR A 1 109 ? -19.220 -8.992 26.043 1.00 93.44 109 THR A C 1
ATOM 870 O O . THR A 1 109 ? -19.523 -8.416 27.085 1.00 93.44 109 THR A O 1
ATOM 873 N N . ILE A 1 110 ? -18.757 -8.313 24.984 1.00 94.06 110 ILE A N 1
ATOM 874 C CA . ILE A 1 110 ? -18.610 -6.851 24.998 1.00 94.06 110 ILE A CA 1
ATOM 875 C C . ILE A 1 110 ? -19.982 -6.172 25.135 1.00 94.06 110 ILE A C 1
ATOM 877 O O . ILE A 1 110 ? -20.156 -5.325 26.005 1.00 94.06 110 ILE A O 1
ATOM 881 N N . GLN A 1 111 ? -20.972 -6.536 24.312 1.00 93.50 111 GLN A N 1
ATOM 882 C CA . GLN A 1 111 ? -22.304 -5.911 24.342 1.00 93.50 111 GLN A CA 1
ATOM 883 C C . GLN A 1 111 ? -23.003 -6.046 25.701 1.00 93.50 111 GLN A C 1
ATOM 885 O O . GLN A 1 111 ? -23.679 -5.111 26.121 1.00 93.50 111 GLN A O 1
ATOM 890 N N . GLU A 1 112 ? -22.839 -7.177 26.388 1.00 92.50 112 GLU A N 1
ATOM 891 C CA . GLU A 1 112 ? -23.429 -7.419 27.712 1.00 92.50 112 GLU A CA 1
ATOM 892 C C . GLU A 1 112 ? -22.767 -6.587 28.821 1.00 92.50 112 GLU A C 1
ATOM 894 O O . GLU A 1 112 ? -23.420 -6.228 29.802 1.00 92.50 112 GLU A O 1
ATOM 899 N N . ALA A 1 113 ? -21.487 -6.250 28.654 1.00 91.00 113 ALA A N 1
ATOM 900 C CA . ALA A 1 113 ? -20.709 -5.481 29.619 1.00 91.00 113 ALA A CA 1
ATOM 901 C C . ALA A 1 113 ? -20.732 -3.959 29.369 1.00 91.00 113 ALA A C 1
ATOM 903 O O . ALA A 1 113 ? -20.403 -3.187 30.272 1.00 91.00 113 ALA A O 1
ATOM 904 N N . VAL A 1 114 ? -21.126 -3.503 28.174 1.00 93.31 114 VAL A N 1
ATOM 905 C CA . VAL A 1 114 ? -21.203 -2.073 27.838 1.00 93.31 114 VAL A CA 1
ATOM 906 C C . VAL A 1 114 ? -22.445 -1.425 28.472 1.00 93.31 114 VAL A C 1
ATOM 908 O O . VAL A 1 114 ? -23.574 -1.814 28.164 1.00 93.31 114 VAL A O 1
ATOM 911 N N . PRO A 1 115 ? -22.286 -0.398 29.332 1.00 91.62 115 PRO A N 1
ATOM 912 C CA . PRO A 1 115 ? -23.419 0.290 29.941 1.00 91.62 115 PRO A CA 1
ATOM 913 C C . PRO A 1 115 ? -24.114 1.227 28.945 1.00 91.62 115 PRO A C 1
ATOM 915 O O . PRO A 1 115 ? -23.460 1.938 28.185 1.00 91.62 115 PRO A O 1
ATOM 918 N N . ALA A 1 116 ? -25.446 1.310 29.004 1.00 88.06 116 ALA A N 1
ATOM 919 C CA . ALA A 1 116 ? -26.208 2.310 28.255 1.00 88.06 116 ALA A CA 1
ATOM 920 C C . ALA A 1 116 ? -25.893 3.739 28.763 1.00 88.06 116 ALA A C 1
ATOM 922 O O . ALA A 1 116 ? -25.781 3.926 29.978 1.00 88.06 116 ALA A O 1
ATOM 923 N N . PRO A 1 117 ? -25.784 4.759 27.887 1.00 90.56 117 PRO A N 1
ATOM 924 C CA . PRO A 1 117 ? -26.113 4.771 26.454 1.00 90.56 117 PRO A CA 1
ATOM 925 C C . PRO A 1 117 ? -24.956 4.360 25.519 1.00 90.56 117 PRO A C 1
ATOM 927 O O . PRO A 1 117 ? -24.966 4.713 24.343 1.00 90.56 117 PRO A O 1
ATOM 930 N N . GLY A 1 118 ? -23.944 3.651 26.021 1.00 92.31 118 GLY A N 1
ATOM 931 C CA . GLY A 1 118 ? -22.831 3.167 25.216 1.00 92.31 118 GLY A CA 1
ATOM 932 C C . GLY A 1 118 ? -23.229 2.121 24.178 1.00 92.31 118 GLY A C 1
ATOM 933 O O . GLY A 1 118 ? -24.248 1.437 24.304 1.00 92.31 118 GLY A O 1
ATOM 934 N N . PHE A 1 119 ? -22.405 1.994 23.142 1.00 94.38 119 PHE A N 1
ATOM 935 C CA . PHE A 1 119 ? -22.626 1.035 22.065 1.00 94.38 119 PHE A CA 1
ATOM 936 C C . PHE A 1 119 ? -21.320 0.479 21.498 1.00 94.38 119 PHE A C 1
ATOM 938 O O . PHE A 1 119 ? -20.250 1.066 21.645 1.00 94.38 119 PHE A O 1
ATOM 945 N N . LEU A 1 120 ? -21.441 -0.670 20.829 1.00 96.44 120 LEU A N 1
ATOM 946 C CA . LEU A 1 120 ? -20.349 -1.406 20.201 1.00 96.44 120 LEU A CA 1
ATOM 947 C C . LEU A 1 120 ? -20.416 -1.285 18.678 1.00 96.44 120 LEU A C 1
ATOM 949 O O . LEU A 1 120 ? -21.462 -1.548 18.077 1.00 96.44 120 LEU A O 1
ATOM 953 N N . GLY A 1 121 ? -19.279 -0.991 18.056 1.00 94.69 121 GLY A N 1
ATOM 954 C CA . GLY A 1 121 ? -19.052 -1.133 16.626 1.00 94.69 121 GLY A CA 1
ATOM 955 C C . GLY A 1 121 ? -17.901 -2.089 16.312 1.00 94.69 121 GLY A C 1
ATOM 956 O O . GLY A 1 121 ? -16.943 -2.205 17.073 1.00 94.69 121 GLY A O 1
ATOM 957 N N . ARG A 1 122 ? -17.983 -2.773 15.171 1.00 92.31 122 ARG A N 1
ATOM 958 C CA . ARG A 1 122 ? -16.868 -3.530 14.596 1.00 92.31 122 ARG A CA 1
ATOM 959 C C . ARG A 1 122 ? -16.062 -2.600 13.693 1.00 92.31 122 ARG A C 1
ATOM 961 O O . ARG A 1 122 ? -16.582 -2.104 12.690 1.00 92.31 122 ARG A O 1
ATOM 968 N N . TYR A 1 123 ? -14.818 -2.342 14.080 1.00 83.31 123 TYR A N 1
ATOM 969 C CA . TYR A 1 123 ? -13.939 -1.383 13.412 1.00 83.31 123 TYR A CA 1
ATOM 970 C C . TYR A 1 123 ? -13.168 -2.033 12.256 1.00 83.31 123 TYR A C 1
ATOM 972 O O . TYR A 1 123 ? -13.071 -1.456 11.171 1.00 83.31 123 TYR A O 1
ATOM 980 N N . GLY A 1 124 ? -12.701 -3.265 12.472 1.00 80.88 124 GLY A N 1
ATOM 981 C CA . GLY A 1 124 ? -11.884 -4.028 11.533 1.00 80.88 124 GLY A CA 1
ATOM 982 C C . GLY A 1 124 ? -12.218 -5.522 11.529 1.00 80.88 124 GLY A C 1
ATOM 983 O O . GLY A 1 124 ? -13.301 -5.947 11.938 1.00 80.88 124 GLY A O 1
ATOM 984 N N . GLY A 1 125 ? -11.281 -6.338 11.039 1.00 77.31 125 GLY A N 1
ATOM 985 C CA . GLY A 1 125 ? -11.450 -7.793 10.960 1.00 77.31 125 GLY A CA 1
ATOM 986 C C . GLY A 1 125 ? -11.647 -8.433 12.338 1.00 77.31 125 GLY A C 1
ATOM 987 O O . GLY A 1 125 ? -12.661 -9.090 12.568 1.00 77.31 125 GLY A O 1
ATOM 988 N N . GLU A 1 126 ? -10.717 -8.182 13.254 1.00 87.19 126 GLU A N 1
ATOM 989 C CA . GLU A 1 126 ? -10.708 -8.675 14.644 1.00 87.19 126 GLU A CA 1
ATOM 990 C C . GLU A 1 126 ? -10.779 -7.541 15.683 1.00 87.19 126 GLU A C 1
ATOM 992 O O . GLU A 1 126 ? -10.605 -7.767 16.879 1.00 87.19 126 GLU A O 1
ATOM 997 N N . GLU A 1 127 ? -11.073 -6.325 15.215 1.00 88.62 127 GLU A N 1
ATOM 998 C CA . GLU A 1 127 ? -11.027 -5.095 16.002 1.00 88.62 127 GLU A CA 1
ATOM 999 C C . GLU A 1 127 ? -12.426 -4.544 16.280 1.00 88.62 127 GLU A C 1
ATOM 1001 O O . GLU A 1 127 ? -13.274 -4.438 15.379 1.00 88.62 127 GLU A O 1
ATOM 1006 N N . PHE A 1 128 ? -12.645 -4.116 17.520 1.00 95.12 128 PHE A N 1
ATOM 1007 C CA . PHE A 1 128 ? -13.897 -3.513 17.964 1.00 95.12 128 PHE A CA 1
ATOM 1008 C C . PHE A 1 128 ? -13.666 -2.140 18.590 1.00 95.12 128 PHE A C 1
ATOM 1010 O O . PHE A 1 128 ? -12.597 -1.839 19.108 1.00 95.12 128 PHE A O 1
ATOM 1017 N N . CYS A 1 129 ? -14.701 -1.311 18.556 1.00 96.00 129 CYS A N 1
ATOM 1018 C CA . CYS A 1 129 ? -14.706 0.029 19.115 1.00 96.00 129 CYS A CA 1
ATOM 1019 C C . CYS A 1 129 ? -15.967 0.195 19.968 1.00 96.00 129 CYS A C 1
ATOM 1021 O O . CYS A 1 129 ? -17.082 -0.003 19.480 1.00 96.00 129 CYS A O 1
ATOM 1023 N N . VAL A 1 130 ? -15.802 0.533 21.244 1.00 96.69 130 VAL A N 1
ATOM 1024 C CA . VAL A 1 130 ? -16.901 0.888 22.145 1.00 96.69 130 VAL A CA 1
ATOM 1025 C C . VAL A 1 130 ? -16.884 2.385 22.372 1.00 96.69 130 VAL A C 1
ATOM 1027 O O . VAL A 1 130 ? -15.854 2.969 22.704 1.00 96.69 130 VAL A O 1
ATOM 1030 N N . VAL A 1 131 ? -18.059 2.985 22.260 1.00 96.44 131 VAL A N 1
ATOM 1031 C CA . VAL A 1 131 ? -18.277 4.405 22.515 1.00 96.44 131 VAL A CA 1
ATOM 1032 C C . VAL A 1 131 ? -19.065 4.543 23.805 1.00 96.44 131 VAL A C 1
ATOM 1034 O O . VAL A 1 131 ? -20.113 3.915 23.958 1.00 96.44 131 VAL A O 1
ATOM 1037 N N . LEU A 1 132 ? -18.571 5.365 24.729 1.00 95.94 132 LEU A N 1
ATOM 1038 C CA . LEU A 1 132 ? -19.180 5.616 26.034 1.00 95.94 132 LEU A CA 1
ATOM 1039 C C . LEU A 1 132 ? -19.472 7.116 26.184 1.00 95.94 132 LEU A C 1
ATOM 1041 O O . LEU A 1 132 ? -18.601 7.885 26.612 1.00 95.94 132 LEU A O 1
ATOM 1045 N N . PRO A 1 133 ? -20.692 7.555 25.827 1.00 93.50 133 PRO A N 1
ATOM 1046 C CA . PRO A 1 133 ? -21.133 8.922 26.062 1.00 93.50 133 PRO A CA 1
ATOM 1047 C C . PRO A 1 133 ? -21.228 9.206 27.559 1.00 93.50 133 PRO A C 1
ATOM 1049 O O . PRO A 1 133 ? -21.573 8.330 28.351 1.00 93.50 133 PRO A O 1
ATOM 1052 N N . GLN A 1 134 ? -20.976 10.456 27.941 1.00 90.94 134 GLN A N 1
ATOM 1053 C CA . GLN A 1 134 ? -21.081 10.947 29.320 1.00 90.94 134 GLN A CA 1
ATOM 1054 C C . GLN A 1 134 ? -20.154 10.224 30.309 1.00 90.94 134 GLN A C 1
ATOM 1056 O O . GLN A 1 134 ? -20.408 10.204 31.516 1.00 90.94 134 GLN A O 1
ATOM 1061 N N . MET A 1 135 ? -19.061 9.644 29.812 1.00 93.00 135 MET A N 1
ATOM 1062 C CA . MET A 1 135 ? -18.119 8.872 30.612 1.00 93.00 135 MET A CA 1
ATOM 1063 C C . MET A 1 135 ? -16.693 9.379 30.408 1.00 93.00 135 MET A C 1
ATOM 1065 O O . MET A 1 135 ? -16.300 9.704 29.290 1.00 93.00 135 MET A O 1
ATOM 1069 N N . THR A 1 136 ? -15.937 9.463 31.503 1.00 93.00 136 THR A N 1
ATOM 1070 C CA . THR A 1 136 ? -14.510 9.817 31.514 1.00 93.00 136 THR A CA 1
ATOM 1071 C C . THR A 1 136 ? -13.646 8.602 31.191 1.00 93.00 136 THR A C 1
ATOM 1073 O O . THR A 1 136 ? -14.070 7.463 31.407 1.00 93.00 136 THR A O 1
ATOM 1076 N N . ALA A 1 137 ? -12.415 8.840 30.745 1.00 92.31 137 ALA A N 1
ATOM 1077 C CA . ALA A 1 137 ? -11.455 7.808 30.379 1.00 92.31 137 ALA A CA 1
ATOM 1078 C C . ALA A 1 137 ? -11.143 6.861 31.547 1.00 92.31 137 ALA A C 1
ATOM 1080 O O . ALA A 1 137 ? -10.975 5.664 31.343 1.00 92.31 137 ALA A O 1
ATOM 1081 N N . GLU A 1 138 ? -11.115 7.368 32.783 1.00 90.94 138 GLU A N 1
ATOM 1082 C CA . GLU A 1 138 ? -10.909 6.557 33.993 1.00 90.94 138 GLU A CA 1
ATOM 1083 C C . GLU A 1 138 ? -12.022 5.510 34.162 1.00 90.94 138 GLU A C 1
ATOM 1085 O O . GLU A 1 138 ? -11.748 4.317 34.230 1.00 90.94 138 GLU A O 1
ATOM 1090 N N . LYS A 1 139 ? -13.292 5.929 34.103 1.00 92.88 139 LYS A N 1
ATOM 1091 C CA . LYS A 1 139 ? -14.431 5.000 34.183 1.00 92.88 139 LYS A CA 1
ATOM 1092 C C . LYS A 1 139 ? -14.509 4.075 32.970 1.00 92.88 139 LYS A C 1
ATOM 1094 O O . LYS A 1 139 ? -14.886 2.916 33.103 1.00 92.88 139 LYS A O 1
ATOM 1099 N N . ALA A 1 140 ? -14.155 4.576 31.788 1.00 94.69 140 ALA A N 1
ATOM 1100 C CA . ALA A 1 140 ? -14.062 3.758 30.586 1.00 94.69 140 ALA A CA 1
ATOM 1101 C C . ALA A 1 140 ? -12.959 2.691 30.712 1.00 94.69 140 ALA A C 1
ATOM 1103 O O . ALA A 1 140 ? -13.123 1.585 30.208 1.00 94.69 140 ALA A O 1
ATOM 1104 N N . THR A 1 141 ? -11.877 2.980 31.439 1.00 94.62 141 THR A N 1
ATOM 1105 C CA . THR A 1 141 ? -10.816 2.010 31.754 1.00 94.62 141 THR A CA 1
ATOM 1106 C C . THR A 1 141 ? -11.341 0.888 32.641 1.00 94.62 141 THR A C 1
ATOM 1108 O O . THR A 1 141 ? -11.081 -0.275 32.343 1.00 94.62 141 THR A O 1
ATOM 1111 N N . ASP A 1 142 ? -12.153 1.205 33.652 1.00 93.38 142 ASP A N 1
ATOM 1112 C CA . ASP A 1 142 ? -12.807 0.188 34.488 1.00 93.38 142 ASP A CA 1
ATOM 1113 C C . ASP A 1 142 ? -13.742 -0.717 33.666 1.00 93.38 142 ASP A C 1
ATOM 1115 O O . ASP A 1 142 ? -13.751 -1.936 33.842 1.00 93.38 142 ASP A O 1
ATOM 1119 N N . VAL A 1 143 ? -14.508 -0.133 32.733 1.00 94.25 143 VAL A N 1
ATOM 1120 C CA . VAL A 1 143 ? -15.358 -0.889 31.794 1.00 94.25 143 VAL A CA 1
ATOM 1121 C C . VAL A 1 143 ? -14.505 -1.777 30.885 1.00 94.25 143 VAL A C 1
ATOM 1123 O O . VAL A 1 143 ? -14.822 -2.951 30.706 1.00 94.25 143 VAL A O 1
ATOM 1126 N N . GLY A 1 144 ? -13.402 -1.247 30.351 1.00 93.88 144 GLY A N 1
ATOM 1127 C CA . GLY A 1 144 ? -12.440 -2.008 29.558 1.00 93.88 144 GLY A CA 1
ATOM 1128 C C . GLY A 1 144 ? -11.876 -3.205 30.323 1.00 93.88 144 GLY A C 1
ATOM 1129 O O . GLY A 1 144 ? -11.854 -4.310 29.790 1.00 93.88 144 GLY A O 1
ATOM 1130 N N . GLU A 1 145 ? -11.494 -3.028 31.589 1.00 93.69 145 GLU A N 1
ATOM 1131 C CA . GLU A 1 145 ? -10.925 -4.105 32.410 1.00 93.69 145 GLU A CA 1
ATOM 1132 C C . GLU A 1 145 ? -11.968 -5.175 32.744 1.00 93.69 145 GLU A C 1
ATOM 1134 O O . GLU A 1 145 ? -11.677 -6.370 32.674 1.00 93.69 145 GLU A O 1
ATOM 1139 N N . ALA A 1 146 ? -13.209 -4.765 33.026 1.00 92.94 146 ALA A N 1
ATOM 1140 C CA . ALA A 1 146 ? -14.321 -5.690 33.219 1.00 92.94 146 ALA A CA 1
ATOM 1141 C C . ALA A 1 146 ? -14.576 -6.541 31.964 1.00 92.94 146 ALA A C 1
ATOM 1143 O O . ALA A 1 146 ? -14.729 -7.759 32.068 1.00 92.94 146 ALA A O 1
ATOM 1144 N N . ILE A 1 147 ? -14.560 -5.921 30.779 1.00 93.56 147 ILE A N 1
ATOM 1145 C CA . ILE A 1 147 ? -14.704 -6.622 29.497 1.00 93.56 147 ILE A CA 1
ATOM 1146 C C . ILE A 1 147 ? -13.522 -7.566 29.256 1.00 93.56 147 ILE A C 1
ATOM 1148 O O . ILE A 1 147 ? -13.731 -8.719 28.883 1.00 93.56 147 ILE A O 1
ATOM 1152 N N . ARG A 1 148 ? -12.286 -7.109 29.499 1.00 94.75 148 ARG A N 1
ATOM 1153 C CA . ARG A 1 148 ? -11.070 -7.921 29.353 1.00 94.75 148 ARG A CA 1
ATOM 1154 C C . ARG A 1 148 ? -11.150 -9.197 30.181 1.00 94.75 148 ARG A C 1
ATOM 1156 O O . ARG A 1 148 ? -10.928 -10.288 29.663 1.00 94.75 148 ARG A O 1
ATOM 1163 N N . HIS A 1 149 ? -11.506 -9.046 31.456 1.00 91.38 149 HIS A N 1
ATOM 1164 C CA . HIS A 1 149 ? -11.696 -10.154 32.385 1.00 91.38 149 HIS A CA 1
ATOM 1165 C C . HIS A 1 149 ? -12.820 -11.091 31.931 1.00 91.38 149 HIS A C 1
ATOM 1167 O O . HIS A 1 149 ? -12.666 -12.307 32.018 1.00 91.38 149 HIS A O 1
ATOM 1173 N N . ALA A 1 150 ? -13.944 -10.553 31.448 1.00 90.75 150 ALA A N 1
ATOM 1174 C CA . ALA A 1 150 ? -15.054 -11.366 30.959 1.00 90.75 150 ALA A CA 1
ATOM 1175 C C . ALA A 1 150 ? -14.647 -12.200 29.733 1.00 90.75 150 ALA A C 1
ATOM 1177 O O . ALA A 1 150 ? -14.891 -13.402 29.719 1.00 90.75 150 ALA A O 1
ATOM 1178 N N . ILE A 1 151 ? -13.945 -11.603 28.761 1.00 90.56 151 ILE A N 1
ATOM 1179 C CA . ILE A 1 151 ? -13.394 -12.308 27.591 1.00 90.56 151 ILE A CA 1
ATOM 1180 C C . ILE A 1 151 ? -12.436 -13.414 28.041 1.00 90.56 151 ILE A C 1
ATOM 1182 O O . ILE A 1 151 ? -12.598 -14.564 27.641 1.00 90.56 151 ILE A O 1
ATOM 1186 N N . GLU A 1 152 ? -11.479 -13.087 28.912 1.00 89.94 152 GLU A N 1
ATOM 1187 C CA . GLU A 1 152 ? -10.486 -14.041 29.412 1.00 89.94 152 GLU A CA 1
ATOM 1188 C C . GLU A 1 152 ? -11.134 -15.238 30.125 1.00 89.94 152 GLU A C 1
ATOM 1190 O O . GLU A 1 152 ? -10.661 -16.361 29.980 1.00 89.94 152 GLU A O 1
ATOM 1195 N N . ILE A 1 153 ? -12.226 -15.029 30.869 1.00 85.69 153 ILE A N 1
ATOM 1196 C CA . ILE A 1 153 ? -12.911 -16.088 31.624 1.00 85.69 153 ILE A CA 1
ATOM 1197 C C . ILE A 1 153 ? -13.874 -16.887 30.738 1.00 85.69 153 ILE A C 1
ATOM 1199 O O . ILE A 1 153 ? -13.827 -18.119 30.730 1.00 85.69 153 ILE A O 1
ATOM 1203 N N . GLU A 1 154 ? -14.763 -16.213 30.009 1.00 86.00 154 GLU A N 1
ATOM 1204 C CA . GLU A 1 154 ? -15.833 -16.852 29.232 1.00 86.00 154 GLU A CA 1
ATOM 1205 C C . GLU A 1 154 ? -15.299 -17.581 27.997 1.00 86.00 154 GLU A C 1
ATOM 1207 O O . GLU A 1 154 ? -15.877 -18.585 27.578 1.00 86.00 154 GLU A O 1
ATOM 1212 N N . LEU A 1 155 ? -14.174 -17.117 27.439 1.00 84.38 155 LEU A N 1
ATOM 1213 C CA . LEU A 1 155 ? -13.559 -17.675 26.232 1.00 84.38 155 LEU A CA 1
ATOM 1214 C C . LEU A 1 155 ? -12.265 -18.452 26.518 1.00 84.38 155 LEU A C 1
ATOM 1216 O O . LEU A 1 155 ? -11.595 -18.899 25.581 1.00 84.38 155 LEU A O 1
ATOM 1220 N N . ALA A 1 156 ? -11.944 -18.699 27.795 1.00 75.06 156 ALA A N 1
ATOM 1221 C CA . ALA A 1 156 ? -10.821 -19.546 28.202 1.00 75.06 156 ALA A CA 1
ATOM 1222 C C . ALA A 1 156 ? -10.908 -20.961 27.609 1.00 75.06 156 ALA A C 1
ATOM 1224 O O . ALA A 1 156 ? -9.898 -21.539 27.209 1.00 75.06 156 ALA A O 1
ATOM 1225 N N . VAL A 1 157 ? -12.115 -21.533 27.546 1.00 66.56 157 VAL A N 1
ATOM 1226 C CA . VAL A 1 157 ? -12.355 -22.904 27.080 1.00 66.56 157 VAL A CA 1
ATOM 1227 C C . VAL A 1 157 ? -13.498 -22.887 26.064 1.00 66.56 157 VAL A C 1
ATOM 1229 O O . VAL A 1 157 ? -14.595 -22.471 26.424 1.00 66.56 157 VAL A O 1
ATOM 1232 N N . PRO A 1 158 ? -13.308 -23.357 24.816 1.00 62.03 158 PRO A N 1
ATOM 1233 C CA . PRO A 1 158 ? -12.154 -24.085 24.274 1.00 62.03 158 PRO A CA 1
ATOM 1234 C C . PRO A 1 158 ? -11.091 -23.212 23.576 1.00 62.03 158 PRO A C 1
ATOM 1236 O O . PRO A 1 158 ? -10.153 -23.770 23.011 1.00 62.03 158 PRO A O 1
ATOM 1239 N N . TYR A 1 159 ? -11.237 -21.883 23.559 1.00 74.56 159 TYR A N 1
ATOM 1240 C CA . TYR A 1 159 ? -10.493 -21.023 22.627 1.00 74.56 159 TYR A CA 1
ATOM 1241 C C . TYR A 1 159 ? -9.213 -20.396 23.195 1.00 74.56 159 TYR A C 1
ATOM 1243 O O . TYR A 1 159 ? -8.325 -20.062 22.415 1.00 74.56 159 TYR A O 1
ATOM 1251 N N . ALA A 1 160 ? -9.105 -20.255 24.522 1.00 82.44 160 ALA A N 1
ATOM 1252 C CA . ALA A 1 160 ? -8.001 -19.574 25.205 1.00 82.44 160 ALA A CA 1
ATOM 1253 C C . ALA A 1 160 ? -7.714 -18.172 24.626 1.00 82.44 160 ALA A C 1
ATOM 1255 O O . ALA A 1 160 ? -6.576 -17.841 24.293 1.00 82.44 160 ALA A O 1
ATOM 1256 N N . VAL A 1 161 ? -8.772 -17.371 24.472 1.00 86.19 161 VAL A N 1
ATOM 1257 C CA . VAL A 1 161 ? -8.717 -16.038 23.854 1.00 86.19 161 VAL A CA 1
ATOM 1258 C C . VAL A 1 161 ? -8.630 -14.949 24.917 1.00 86.19 161 VAL A C 1
ATOM 1260 O O . VAL A 1 161 ? -9.373 -14.969 25.895 1.00 86.19 161 VAL A O 1
ATOM 1263 N N . THR A 1 162 ? -7.757 -13.971 24.686 1.00 91.38 162 THR A N 1
ATOM 1264 C CA . THR A 1 162 ? -7.661 -12.729 25.464 1.00 91.38 162 THR A CA 1
ATOM 1265 C C . THR A 1 162 ? -7.862 -11.521 24.552 1.00 91.38 162 THR A C 1
ATOM 1267 O O . THR A 1 162 ? -7.935 -11.664 23.329 1.00 91.38 162 THR A O 1
ATOM 1270 N N . ALA A 1 163 ? -7.977 -10.328 25.132 1.00 90.81 163 ALA A N 1
ATOM 1271 C CA . ALA A 1 163 ? -8.075 -9.092 24.368 1.00 90.81 163 ALA A CA 1
ATOM 1272 C C . ALA A 1 163 ? -7.134 -8.022 24.923 1.00 90.81 163 ALA A C 1
ATOM 1274 O O . ALA A 1 163 ? -7.010 -7.849 26.139 1.00 90.81 163 ALA A O 1
ATOM 1275 N N . SER A 1 164 ? -6.521 -7.271 24.014 1.00 92.25 164 SER A N 1
ATOM 1276 C CA . SER A 1 164 ? -5.805 -6.039 24.334 1.00 92.25 164 SER A CA 1
ATOM 1277 C C . SER A 1 164 ? -6.735 -4.850 24.129 1.00 92.25 164 SER A C 1
ATOM 1279 O O . SER A 1 164 ? -7.548 -4.849 23.201 1.00 92.25 164 SER A O 1
ATOM 1281 N N . ILE A 1 165 ? -6.642 -3.853 25.012 1.00 95.31 165 ILE A N 1
ATOM 1282 C CA . ILE A 1 165 ? -7.602 -2.751 25.069 1.00 95.31 165 ILE A CA 1
ATOM 1283 C C . ILE A 1 165 ? -6.886 -1.412 25.239 1.00 95.31 165 ILE A C 1
ATOM 1285 O O . ILE A 1 165 ? -6.066 -1.236 26.143 1.00 95.31 165 ILE A O 1
ATOM 1289 N N . GLY A 1 166 ? -7.249 -0.449 24.399 1.00 95.00 166 GLY A N 1
ATOM 1290 C CA . GLY A 1 166 ? -6.834 0.944 24.497 1.00 95.00 166 GLY A CA 1
ATOM 1291 C C . GLY A 1 166 ? -8.012 1.860 24.785 1.00 95.00 166 GLY A C 1
ATOM 1292 O O . GLY A 1 166 ? -9.070 1.716 24.184 1.00 95.00 166 GLY A O 1
ATOM 1293 N N . VAL A 1 167 ? -7.849 2.804 25.703 1.00 95.44 167 VAL A N 1
ATOM 1294 C CA . VAL A 1 167 ? -8.907 3.722 26.138 1.00 95.44 167 VAL A CA 1
ATOM 1295 C C . VAL A 1 167 ? -8.448 5.151 25.912 1.00 95.44 167 VAL A C 1
ATOM 1297 O O . VAL A 1 167 ? -7.341 5.506 26.301 1.00 95.44 167 VAL A O 1
ATOM 1300 N N . SER A 1 168 ? -9.301 5.990 25.334 1.00 95.75 168 SER A N 1
ATOM 1301 C CA . SER A 1 168 ? -9.101 7.439 25.320 1.00 95.75 168 SER A CA 1
ATOM 1302 C C . SER A 1 168 ? -10.388 8.162 25.691 1.00 95.75 168 SER A C 1
ATOM 1304 O O . SER A 1 168 ? -11.494 7.650 25.515 1.00 95.75 168 SER A O 1
ATOM 1306 N N . GLY A 1 169 ? -10.227 9.366 26.221 1.00 92.50 169 GLY A N 1
ATOM 1307 C CA . GLY A 1 169 ? -11.301 10.259 26.590 1.00 92.50 169 GLY A CA 1
ATOM 1308 C C . GLY A 1 169 ? -11.081 11.646 26.029 1.00 92.50 169 GLY A C 1
ATOM 1309 O O . GLY A 1 169 ? -9.978 12.116 25.765 1.00 92.50 169 GLY A O 1
ATOM 1310 N N . SER A 1 170 ? -12.186 12.334 25.862 1.00 90.75 170 SER A N 1
ATOM 1311 C CA . SER A 1 170 ? -12.240 13.655 25.275 1.00 90.75 170 SER A CA 1
ATOM 1312 C C . SER A 1 170 ? -11.564 14.760 26.101 1.00 90.75 170 SER A C 1
ATOM 1314 O O . SER A 1 170 ? -11.253 15.835 25.586 1.00 90.75 170 SER A O 1
ATOM 1316 N N . GLU A 1 171 ? -11.327 14.492 27.384 1.00 86.38 171 GLU A N 1
ATOM 1317 C CA . GLU A 1 171 ? -10.554 15.307 28.322 1.00 86.38 171 GLU A CA 1
ATOM 1318 C C . GLU A 1 171 ? -9.071 15.438 27.943 1.00 86.38 171 GLU A C 1
ATOM 1320 O O . GLU A 1 171 ? -8.394 16.348 28.416 1.00 86.38 171 GLU A O 1
ATOM 1325 N N . PHE A 1 172 ? -8.577 14.577 27.055 1.00 85.62 172 PHE A N 1
ATOM 1326 C CA . PHE A 1 172 ? -7.189 14.537 26.608 1.00 85.62 172 PHE A CA 1
ATOM 1327 C C . PHE A 1 172 ? -6.856 15.495 25.453 1.00 85.62 172 PHE A C 1
ATOM 1329 O O . PHE A 1 172 ? -5.809 15.379 24.820 1.00 85.62 172 PHE A O 1
ATOM 1336 N N . GLY A 1 173 ? -7.730 16.465 25.174 1.00 80.69 173 GLY A N 1
ATOM 1337 C CA . GLY A 1 173 ? -7.458 17.529 24.202 1.00 80.69 173 GLY A CA 1
ATOM 1338 C C . GLY A 1 173 ? -7.592 17.109 22.735 1.00 80.69 173 GLY A C 1
ATOM 1339 O O . GLY A 1 173 ? -7.070 17.798 21.862 1.00 80.69 173 GLY A O 1
ATOM 1340 N N . ALA A 1 174 ? -8.291 16.007 22.452 1.00 81.38 174 ALA A N 1
ATOM 1341 C CA . ALA A 1 174 ? -8.593 15.582 21.088 1.00 81.38 174 ALA A CA 1
ATOM 1342 C C . ALA A 1 174 ? -9.360 16.675 20.314 1.00 81.38 174 ALA A C 1
ATOM 1344 O O . ALA A 1 174 ? -10.367 17.202 20.795 1.00 81.38 174 ALA A O 1
ATOM 1345 N N . ALA A 1 175 ? -8.886 16.998 19.106 1.00 81.31 175 ALA A N 1
ATOM 1346 C CA . ALA A 1 175 ? -9.471 18.033 18.247 1.00 81.31 175 ALA A CA 1
ATOM 1347 C C . ALA A 1 175 ? -10.707 17.551 17.465 1.00 81.31 175 ALA A C 1
ATOM 1349 O O . ALA A 1 175 ? -11.523 18.362 17.031 1.00 81.31 175 ALA A O 1
ATOM 1350 N N . SER A 1 176 ? -10.852 16.238 17.298 1.00 84.12 176 SER A N 1
ATOM 1351 C CA . SER A 1 176 ? -11.959 15.598 16.594 1.00 84.12 176 SER A CA 1
ATOM 1352 C C . SER A 1 176 ? -12.245 14.215 17.177 1.00 84.12 176 SER A C 1
ATOM 1354 O O . SER A 1 176 ? -11.470 13.682 17.978 1.00 84.12 176 SER A O 1
ATOM 1356 N N . PHE A 1 177 ? -13.346 13.604 16.744 1.00 82.94 177 PHE A N 1
ATOM 1357 C CA . PHE A 1 177 ? -13.660 12.233 17.119 1.00 82.94 177 PHE A CA 1
ATOM 1358 C C . PHE A 1 177 ? -12.618 11.236 16.584 1.00 82.94 177 PHE A C 1
ATOM 1360 O O . PHE A 1 177 ? -12.318 10.250 17.255 1.00 82.94 177 PHE A O 1
ATOM 1367 N N . GLN A 1 178 ? -12.026 11.514 15.413 1.00 84.25 178 GLN A N 1
ATOM 1368 C CA . GLN A 1 178 ? -10.934 10.719 14.847 1.00 84.25 178 GLN A CA 1
ATOM 1369 C C . GLN A 1 178 ? -9.712 10.766 15.763 1.00 84.25 178 GLN A C 1
ATOM 1371 O O . GLN A 1 178 ? -9.144 9.722 16.056 1.00 84.25 178 GLN A O 1
ATOM 1376 N N . ALA A 1 179 ? -9.382 11.941 16.309 1.00 82.25 179 ALA A N 1
ATOM 1377 C CA . ALA A 1 179 ? -8.275 12.079 17.250 1.00 82.25 179 ALA A CA 1
ATOM 1378 C C . ALA A 1 179 ? -8.501 11.276 18.547 1.00 82.25 179 ALA A C 1
ATOM 1380 O O . ALA A 1 179 ? -7.547 10.724 19.086 1.00 82.25 179 ALA A O 1
ATOM 1381 N N . ILE A 1 180 ? -9.742 11.143 19.044 1.00 88.38 180 ILE A N 1
ATOM 1382 C CA . ILE A 1 180 ? -10.026 10.232 20.172 1.00 88.38 180 ILE A CA 1
ATOM 1383 C C . ILE A 1 180 ? -9.749 8.776 19.788 1.00 88.38 180 ILE A C 1
ATOM 1385 O O . ILE A 1 180 ? -9.166 8.042 20.587 1.00 88.38 180 ILE A O 1
ATOM 1389 N N . ILE A 1 181 ? -10.187 8.347 18.601 1.00 83.75 181 ILE A N 1
ATOM 1390 C CA . ILE A 1 181 ? -9.958 6.978 18.123 1.00 83.75 181 ILE A CA 1
ATOM 1391 C C . ILE A 1 181 ? -8.456 6.719 17.984 1.00 83.75 181 ILE A C 1
ATOM 1393 O O . ILE A 1 181 ? -7.980 5.711 18.489 1.00 83.75 181 ILE A O 1
ATOM 1397 N N . GLU A 1 182 ? -7.704 7.640 17.380 1.00 81.12 182 GLU A N 1
ATOM 1398 C CA . GLU A 1 182 ? -6.245 7.549 17.234 1.00 81.12 182 GLU A CA 1
ATOM 1399 C C . GLU A 1 182 ? -5.534 7.464 18.591 1.00 81.12 182 GLU A C 1
ATOM 1401 O O . GLU A 1 182 ? -4.643 6.641 18.779 1.00 81.12 182 GLU A O 1
ATOM 1406 N N . GLN A 1 183 ? -5.952 8.263 19.575 1.00 87.94 183 GLN A N 1
ATOM 1407 C CA . GLN A 1 183 ? -5.425 8.175 20.940 1.00 87.94 183 GLN A CA 1
ATOM 1408 C C . GLN A 1 183 ? -5.748 6.818 21.591 1.00 87.94 183 GLN A C 1
ATOM 1410 O O . GLN A 1 183 ? -4.893 6.214 22.241 1.00 87.94 183 GLN A O 1
ATOM 1415 N N . ALA A 1 184 ? -6.970 6.308 21.417 1.00 87.44 184 ALA A N 1
ATOM 1416 C CA . ALA A 1 184 ? -7.345 4.993 21.933 1.00 87.44 184 ALA A CA 1
ATOM 1417 C C . ALA A 1 184 ? -6.563 3.868 21.232 1.00 87.44 184 ALA A C 1
ATOM 1419 O O . ALA A 1 184 ? -6.163 2.911 21.888 1.00 87.44 184 ALA A O 1
ATOM 1420 N N . ASP A 1 185 ? -6.287 4.002 19.935 1.00 81.50 185 ASP A N 1
ATOM 1421 C CA . ASP A 1 185 ? -5.475 3.064 19.159 1.00 81.50 185 ASP A CA 1
ATOM 1422 C C . ASP A 1 185 ? -4.001 3.065 19.599 1.00 81.50 185 ASP A C 1
ATOM 1424 O O . ASP A 1 185 ? -3.419 2.007 19.833 1.00 81.50 185 ASP A O 1
ATOM 1428 N N . GLN A 1 186 ? -3.416 4.237 19.862 1.00 82.12 186 GLN A N 1
ATOM 1429 C CA . GLN A 1 186 ? -2.076 4.344 20.458 1.00 82.12 186 GLN A CA 1
ATOM 1430 C C . GLN A 1 186 ? -1.997 3.628 21.816 1.00 82.12 186 GLN A C 1
ATOM 1432 O O . GLN A 1 186 ? -1.036 2.910 22.098 1.00 82.12 186 GLN A O 1
ATOM 1437 N N . ALA A 1 187 ? -3.027 3.771 22.655 1.00 84.56 187 ALA A N 1
ATOM 1438 C CA . ALA A 1 187 ? -3.094 3.054 23.923 1.00 84.56 187 ALA A CA 1
ATOM 1439 C C . ALA A 1 187 ? -3.263 1.533 23.722 1.00 84.56 187 ALA A C 1
ATOM 1441 O O . ALA A 1 187 ? -2.640 0.740 24.430 1.00 84.56 187 ALA A O 1
ATOM 1442 N N . LEU A 1 188 ? -4.049 1.108 22.729 1.00 86.31 188 LEU A N 1
ATOM 1443 C CA . LEU A 1 188 ? -4.218 -0.301 22.363 1.00 86.31 188 LEU A CA 1
ATOM 1444 C C . LEU A 1 188 ? -2.891 -0.908 21.892 1.00 86.31 188 LEU A C 1
ATOM 1446 O O . LEU A 1 188 ? -2.526 -2.012 22.301 1.00 86.31 188 LEU A O 1
ATOM 1450 N N . TYR A 1 189 ? -2.135 -0.171 21.084 1.00 74.88 189 TYR A N 1
ATOM 1451 C CA . TYR A 1 189 ? -0.795 -0.553 20.664 1.00 74.88 189 TYR A CA 1
ATOM 1452 C C . TYR A 1 189 ? 0.127 -0.767 21.875 1.00 74.88 189 TYR A C 1
ATOM 1454 O O . TYR A 1 189 ? 0.754 -1.826 21.994 1.00 74.88 189 TYR A O 1
ATOM 1462 N N . ALA A 1 190 ? 0.137 0.165 22.834 1.00 75.06 190 ALA A N 1
ATOM 1463 C CA . ALA A 1 190 ? 0.895 0.018 24.077 1.00 75.06 190 ALA A CA 1
ATOM 1464 C C . ALA A 1 190 ? 0.469 -1.226 24.883 1.00 75.06 190 ALA A C 1
ATOM 1466 O O . ALA A 1 190 ? 1.313 -1.927 25.447 1.00 75.06 190 ALA A O 1
ATOM 1467 N N . ALA A 1 191 ? -0.824 -1.570 24.898 1.00 76.75 191 ALA A N 1
ATOM 1468 C CA . ALA A 1 191 ? -1.312 -2.800 25.524 1.00 76.75 191 ALA A CA 1
ATOM 1469 C C . ALA A 1 191 ? -0.794 -4.065 24.808 1.00 76.75 191 ALA A C 1
ATOM 1471 O O . ALA A 1 191 ? -0.305 -4.992 25.463 1.00 76.75 191 ALA A O 1
ATOM 1472 N N . LYS A 1 192 ? -0.815 -4.087 23.467 1.00 74.00 192 LYS A N 1
ATOM 1473 C CA . LYS A 1 192 ? -0.315 -5.219 22.664 1.00 74.00 192 LYS A CA 1
ATOM 1474 C C . LYS A 1 192 ? 1.189 -5.440 22.830 1.00 74.00 192 LYS A C 1
ATOM 1476 O O . LYS A 1 192 ? 1.648 -6.585 22.885 1.00 74.00 192 LYS A O 1
ATOM 1481 N N . HIS A 1 193 ? 1.960 -4.358 22.904 1.00 66.69 193 HIS A N 1
ATOM 1482 C CA . HIS A 1 193 ? 3.415 -4.408 23.061 1.00 66.69 193 HIS A CA 1
ATOM 1483 C C . HIS A 1 193 ? 3.854 -4.609 24.517 1.00 66.69 193 HIS A C 1
ATOM 1485 O O . HIS A 1 193 ? 4.901 -5.204 24.763 1.00 66.69 193 HIS A O 1
ATOM 1491 N N . GLY A 1 194 ? 3.022 -4.217 25.484 1.00 66.12 194 GLY A N 1
ATOM 1492 C CA . GLY A 1 194 ? 3.245 -4.400 26.919 1.00 66.12 194 GLY A CA 1
ATOM 1493 C C . GLY A 1 194 ? 2.974 -5.810 27.457 1.00 66.12 194 GLY A C 1
ATOM 1494 O O . GLY A 1 194 ? 2.960 -5.987 28.673 1.00 66.12 194 GLY A O 1
ATOM 1495 N N . GLY A 1 195 ? 2.755 -6.800 26.583 1.00 69.31 195 GLY A N 1
ATOM 1496 C CA . GLY A 1 195 ? 2.509 -8.196 26.963 1.00 69.31 195 GLY A CA 1
ATOM 1497 C C . GLY A 1 195 ? 1.140 -8.752 26.568 1.00 69.31 195 GLY A C 1
ATOM 1498 O O . GLY A 1 195 ? 0.930 -9.946 26.775 1.00 69.31 195 GLY A O 1
ATOM 1499 N N . ARG A 1 196 ? 0.272 -7.939 25.938 1.00 86.88 196 ARG A N 1
ATOM 1500 C CA . ARG A 1 196 ? -1.133 -8.265 25.615 1.00 86.88 196 ARG A CA 1
ATOM 1501 C C . ARG A 1 196 ? -1.980 -8.522 26.860 1.00 86.88 196 ARG A C 1
ATOM 1503 O O . ARG A 1 196 ? -1.481 -8.411 27.979 1.00 86.88 196 ARG A O 1
ATOM 1510 N N . ASN A 1 197 ? -3.265 -8.823 26.666 1.00 88.94 197 ASN A N 1
ATOM 1511 C CA . ASN A 1 197 ? -4.210 -9.067 27.752 1.00 88.94 197 ASN A CA 1
ATOM 1512 C C . ASN A 1 197 ? -4.168 -7.964 28.825 1.00 88.94 197 ASN A C 1
ATOM 1514 O O . ASN A 1 197 ? -4.101 -8.231 30.026 1.00 88.94 197 ASN A O 1
ATOM 1518 N N . ALA A 1 198 ? -4.178 -6.706 28.384 1.00 90.25 198 ALA A N 1
ATOM 1519 C CA . ALA A 1 198 ? -4.086 -5.545 29.256 1.00 90.25 198 ALA A CA 1
ATOM 1520 C C . ALA A 1 198 ? -4.961 -4.401 28.744 1.00 90.25 198 ALA A C 1
ATOM 1522 O O . ALA A 1 198 ? -5.189 -4.269 27.540 1.00 90.25 198 ALA A O 1
ATOM 1523 N N . VAL A 1 199 ? -5.393 -3.545 29.669 1.00 92.00 199 VAL A N 1
ATOM 1524 C CA . VAL A 1 199 ? -5.991 -2.248 29.357 1.00 92.00 199 VAL A CA 1
ATOM 1525 C C . VAL A 1 199 ? -4.947 -1.154 29.556 1.00 92.00 199 VAL A C 1
ATOM 1527 O O . VAL A 1 199 ? -4.213 -1.123 30.554 1.00 92.00 199 VAL A O 1
ATOM 1530 N N . ARG A 1 200 ? -4.880 -0.231 28.601 1.00 91.75 200 ARG A N 1
ATOM 1531 C CA . ARG A 1 200 ? -4.099 1.002 28.708 1.00 91.75 200 ARG A CA 1
ATOM 1532 C C . ARG A 1 200 ? -4.998 2.195 28.437 1.00 91.75 200 ARG A C 1
ATOM 1534 O O . ARG A 1 200 ? -5.758 2.200 27.477 1.00 91.75 200 ARG A O 1
ATOM 1541 N N . CYS A 1 201 ? -4.893 3.204 29.291 1.00 92.06 201 CYS A N 1
ATOM 1542 C CA . CYS A 1 201 ? -5.546 4.489 29.095 1.00 92.06 201 CYS A CA 1
ATOM 1543 C C . CYS A 1 201 ? -4.531 5.465 28.511 1.00 92.06 201 CYS A C 1
ATOM 1545 O O . CYS A 1 201 ? -3.418 5.579 29.030 1.00 92.06 201 CYS A O 1
ATOM 1547 N N . TRP A 1 202 ? -4.901 6.139 27.429 1.00 89.94 202 TRP A N 1
ATOM 1548 C CA . TRP A 1 202 ? -4.076 7.152 26.801 1.00 89.94 202 TRP A CA 1
ATOM 1549 C C . TRP A 1 202 ? -3.795 8.273 27.796 1.00 89.94 202 TRP A C 1
ATOM 1551 O O . TRP A 1 202 ? -4.651 8.677 28.579 1.00 89.94 202 TRP A O 1
ATOM 1561 N N . SER A 1 203 ? -2.577 8.796 27.773 1.00 82.00 203 SER A N 1
ATOM 1562 C CA . SER A 1 203 ? -2.246 10.017 28.493 1.00 82.00 203 SER A CA 1
ATOM 1563 C C . SER A 1 203 ? -1.195 10.800 27.708 1.00 82.00 203 SER A C 1
ATOM 1565 O O . SER A 1 203 ? -0.420 10.192 26.966 1.00 82.00 203 SER A O 1
ATOM 1567 N N . PRO A 1 204 ? -1.092 12.126 27.902 1.00 72.00 204 PRO A N 1
ATOM 1568 C CA . PRO A 1 204 ? -0.046 12.927 27.264 1.00 72.00 204 PRO A CA 1
ATOM 1569 C C . PRO A 1 204 ? 1.367 12.426 27.607 1.00 72.00 204 PRO A C 1
ATOM 1571 O O . PRO A 1 204 ? 2.272 12.481 26.786 1.00 72.00 204 PRO A O 1
ATOM 1574 N N . ASN A 1 205 ? 1.541 11.855 28.804 1.00 57.31 205 ASN A N 1
ATOM 1575 C CA . ASN A 1 205 ? 2.802 11.252 29.229 1.00 57.31 205 ASN A CA 1
ATOM 1576 C C . ASN A 1 205 ? 2.990 9.822 28.718 1.00 57.31 205 ASN A C 1
ATOM 1578 O O . ASN A 1 205 ? 4.119 9.351 28.729 1.00 57.31 205 ASN A O 1
ATOM 1582 N N . LEU A 1 206 ? 1.932 9.125 28.286 1.00 59.50 206 LEU A N 1
ATOM 1583 C CA . LEU A 1 206 ? 2.093 7.897 27.504 1.00 59.50 206 LEU A CA 1
ATOM 1584 C C . LEU A 1 206 ? 2.799 8.254 26.197 1.00 59.50 206 LEU A C 1
ATOM 1586 O O . LEU A 1 206 ? 3.764 7.593 25.845 1.00 59.50 206 LEU A O 1
ATOM 1590 N N . ALA A 1 207 ? 2.416 9.378 25.575 1.00 44.66 207 ALA A N 1
ATOM 1591 C CA . ALA A 1 207 ? 3.174 9.927 24.462 1.00 44.66 207 ALA A CA 1
ATOM 1592 C C . ALA A 1 207 ? 4.613 10.262 24.895 1.00 44.66 207 ALA A C 1
ATOM 1594 O O . ALA A 1 207 ? 5.520 9.756 24.274 1.00 44.66 207 ALA A O 1
ATOM 1595 N N . GLU A 1 208 ? 4.890 10.993 25.983 1.00 36.69 208 GLU A N 1
ATOM 1596 C CA . GLU A 1 208 ? 6.278 11.395 26.337 1.00 36.69 208 GLU A CA 1
ATOM 1597 C C . GLU A 1 208 ? 7.206 10.299 26.918 1.00 36.69 208 GLU A C 1
ATOM 1599 O O . GLU A 1 208 ? 8.396 10.281 26.603 1.00 36.69 208 GLU A O 1
ATOM 1604 N N . HIS A 1 209 ? 6.714 9.387 27.765 1.00 36.59 209 HIS A N 1
ATOM 1605 C CA . HIS A 1 209 ? 7.512 8.276 28.317 1.00 36.59 209 HIS A CA 1
ATOM 1606 C C . HIS A 1 209 ? 7.644 7.109 27.336 1.00 36.59 209 HIS A C 1
ATOM 1608 O O . HIS A 1 209 ? 8.632 6.375 27.408 1.00 36.59 209 HIS A O 1
ATOM 1614 N N . GLU A 1 210 ? 6.703 6.957 26.401 1.00 37.22 210 GLU A N 1
ATOM 1615 C CA . GLU A 1 210 ? 6.844 6.023 25.287 1.00 37.22 210 GLU A CA 1
ATOM 1616 C C . GLU A 1 210 ? 7.389 6.698 24.023 1.00 37.22 210 GLU A C 1
ATOM 1618 O O . GLU A 1 210 ? 7.842 5.966 23.169 1.00 37.22 210 GLU A O 1
ATOM 1623 N N . ILE A 1 211 ? 7.564 8.027 23.940 1.00 32.56 211 ILE A N 1
ATOM 1624 C CA . ILE A 1 211 ? 8.428 8.703 22.935 1.00 32.56 211 ILE A CA 1
ATOM 1625 C C . ILE A 1 211 ? 9.892 8.233 23.078 1.00 32.56 211 ILE A C 1
ATOM 1627 O O . ILE A 1 211 ? 10.665 8.291 22.127 1.00 32.56 211 ILE A O 1
ATOM 1631 N N . ALA A 1 212 ? 10.273 7.683 24.239 1.00 29.94 212 ALA A N 1
ATOM 1632 C CA . ALA A 1 212 ? 11.566 7.030 24.465 1.00 29.94 212 ALA A CA 1
ATOM 1633 C C . ALA A 1 212 ? 11.580 5.509 24.161 1.00 29.94 212 ALA A C 1
ATOM 1635 O O . ALA A 1 212 ? 12.637 4.879 24.235 1.00 29.94 212 ALA A O 1
ATOM 1636 N N . ILE A 1 213 ? 10.425 4.898 23.853 1.00 32.19 213 ILE A N 1
ATOM 1637 C CA . ILE A 1 213 ? 10.259 3.451 23.572 1.00 32.19 213 ILE A CA 1
ATOM 1638 C C . ILE A 1 213 ? 9.538 3.187 22.226 1.00 32.19 213 ILE A C 1
ATOM 1640 O O . ILE A 1 213 ? 9.561 2.063 21.732 1.00 32.19 213 ILE A O 1
ATOM 1644 N N . SER A 1 214 ? 8.992 4.223 21.596 1.00 26.45 214 SER A N 1
ATOM 1645 C CA . SER A 1 214 ? 8.173 4.220 20.388 1.00 26.45 214 SER A CA 1
ATOM 1646 C C . SER A 1 214 ? 8.128 5.646 19.813 1.00 26.45 214 SER A C 1
ATOM 1648 O O . SER A 1 214 ? 7.350 6.482 20.267 1.00 26.45 214 SER A O 1
ATOM 1650 N N . ILE A 1 215 ? 8.905 5.931 18.767 1.00 26.66 215 ILE A N 1
ATOM 1651 C CA . ILE A 1 215 ? 8.490 6.950 17.794 1.00 26.66 215 ILE A CA 1
ATOM 1652 C C . ILE A 1 215 ? 7.431 6.288 16.901 1.00 26.66 215 ILE A C 1
ATOM 1654 O O . ILE A 1 215 ? 7.729 5.315 16.207 1.00 26.66 215 ILE A O 1
ATOM 1658 N N . PRO A 1 216 ? 6.191 6.792 16.943 1.00 32.25 216 PRO A N 1
ATOM 1659 C CA . PRO A 1 216 ? 5.532 7.294 15.744 1.00 32.25 216 PRO A CA 1
ATOM 1660 C C . PRO A 1 216 ? 5.163 8.772 15.937 1.00 32.25 216 PRO A C 1
ATOM 1662 O O . PRO A 1 216 ? 4.633 9.139 16.982 1.00 32.25 216 PRO A O 1
ATOM 1665 N N . ASN A 1 217 ? 5.393 9.623 14.929 1.00 32.41 217 ASN A N 1
ATOM 1666 C CA . ASN A 1 217 ? 4.312 10.470 14.408 1.00 32.41 217 ASN A CA 1
ATOM 1667 C C . ASN A 1 217 ? 4.690 11.329 13.198 1.00 32.41 217 ASN A C 1
ATOM 1669 O O . ASN A 1 217 ? 5.767 11.914 13.109 1.00 32.41 217 ASN A O 1
ATOM 1673 N N . ALA A 1 218 ? 3.691 11.469 12.329 1.00 27.55 218 ALA A N 1
ATOM 1674 C CA . ALA A 1 218 ? 3.601 12.426 11.243 1.00 27.55 218 ALA A CA 1
ATOM 1675 C C . ALA A 1 218 ? 3.263 13.842 11.755 1.00 27.55 218 ALA A C 1
ATOM 1677 O O . ALA A 1 218 ? 2.234 14.034 12.399 1.00 27.55 218 ALA A O 1
ATOM 1678 N N . HIS A 1 219 ? 4.096 14.835 11.420 1.00 24.25 219 HIS A N 1
ATOM 1679 C CA . HIS A 1 219 ? 3.718 16.021 10.623 1.00 24.25 219 HIS A CA 1
ATOM 1680 C C . HIS A 1 219 ? 4.945 16.924 10.359 1.00 24.25 219 HIS A C 1
ATOM 1682 O O . HIS A 1 219 ? 5.306 17.776 11.164 1.00 24.25 219 HIS A O 1
ATOM 1688 N N . MET A 1 220 ? 5.571 16.673 9.203 1.00 24.52 220 MET A N 1
ATOM 1689 C CA . MET A 1 220 ? 6.134 17.582 8.183 1.00 24.52 220 MET A CA 1
ATOM 1690 C C . MET A 1 220 ? 6.753 18.942 8.591 1.00 24.52 220 MET A C 1
ATOM 1692 O O . MET A 1 220 ? 6.119 19.788 9.219 1.00 24.52 220 MET A O 1
ATOM 1696 N N . PRO A 1 221 ? 7.931 19.253 8.011 1.00 26.03 221 PRO A N 1
ATOM 1697 C CA . PRO A 1 221 ? 7.919 19.759 6.637 1.00 26.03 221 PRO A CA 1
ATOM 1698 C C . PRO A 1 221 ? 8.515 18.776 5.616 1.00 26.03 221 PRO A C 1
ATOM 1700 O O . PRO A 1 221 ? 9.672 18.397 5.704 1.00 26.03 221 PRO A O 1
ATOM 1703 N N . SER A 1 222 ? 7.702 18.468 4.602 1.00 30.66 222 SER A N 1
ATOM 1704 C CA . SER A 1 222 ? 8.021 17.921 3.275 1.00 30.66 222 SER A CA 1
ATOM 1705 C C . SER A 1 222 ? 8.914 16.663 3.159 1.00 30.66 222 SER A C 1
ATOM 1707 O O . SER A 1 222 ? 10.135 16.772 3.137 1.00 30.66 222 SER A O 1
ATOM 1709 N N . ALA A 1 223 ? 8.247 15.547 2.808 1.00 29.84 223 ALA A N 1
ATOM 1710 C CA . ALA A 1 223 ? 8.653 14.494 1.851 1.00 29.84 223 ALA A CA 1
ATOM 1711 C C . ALA A 1 223 ? 8.995 13.073 2.364 1.00 29.84 223 ALA A C 1
ATOM 1713 O O . ALA A 1 223 ? 10.055 12.575 2.017 1.00 29.84 223 ALA A O 1
ATOM 1714 N N . CYS A 1 224 ? 8.066 12.388 3.049 1.00 28.47 224 CYS A N 1
ATOM 1715 C CA . CYS A 1 224 ? 7.750 10.946 2.891 1.00 28.47 224 CYS A CA 1
ATOM 1716 C C . CYS A 1 224 ? 6.707 10.497 3.947 1.00 28.47 224 CYS A C 1
ATOM 1718 O O . CYS A 1 224 ? 7.067 10.092 5.045 1.00 28.47 224 CYS A O 1
ATOM 1720 N N . ASP A 1 225 ? 5.407 10.587 3.639 1.00 36.31 225 ASP A N 1
ATOM 1721 C CA . ASP A 1 225 ? 4.344 9.994 4.474 1.00 36.31 225 ASP A CA 1
ATOM 1722 C C . ASP A 1 225 ? 4.237 8.478 4.201 1.00 36.31 225 ASP A C 1
ATOM 1724 O O . ASP A 1 225 ? 4.347 8.057 3.050 1.00 36.31 225 ASP A O 1
ATOM 1728 N N . HIS A 1 226 ? 4.057 7.705 5.281 1.00 45.12 226 HIS A N 1
ATOM 1729 C CA . HIS A 1 226 ? 3.783 6.261 5.399 1.00 45.12 226 HIS A CA 1
ATOM 1730 C C . HIS A 1 226 ? 4.702 5.275 4.643 1.00 45.12 226 HIS A C 1
ATOM 1732 O O . HIS A 1 226 ? 4.789 5.288 3.412 1.00 45.12 226 HIS A O 1
ATOM 1738 N N . PRO A 1 227 ? 5.359 4.329 5.347 1.00 55.66 227 PRO A N 1
ATOM 1739 C CA . PRO A 1 227 ? 6.239 3.389 4.681 1.00 55.66 227 PRO A CA 1
ATOM 1740 C C . PRO A 1 227 ? 5.418 2.400 3.835 1.00 55.66 227 PRO A C 1
ATOM 1742 O O . PRO A 1 227 ? 4.399 1.844 4.250 1.00 55.66 227 PRO A O 1
ATOM 1745 N N . ILE A 1 228 ? 5.834 2.247 2.577 1.00 62.66 228 ILE A N 1
ATOM 1746 C CA . ILE A 1 228 ? 5.161 1.405 1.588 1.00 62.66 228 ILE A CA 1
ATOM 1747 C C . ILE A 1 228 ? 5.321 -0.057 2.012 1.00 62.66 228 ILE A C 1
ATOM 1749 O O . ILE A 1 228 ? 6.419 -0.611 1.919 1.00 62.66 228 ILE A O 1
ATOM 1753 N N . SER A 1 229 ? 4.219 -0.690 2.427 1.00 69.56 229 SER A N 1
ATOM 1754 C CA . SER A 1 229 ? 4.218 -2.091 2.855 1.00 69.56 229 SER A CA 1
ATOM 1755 C C . SER A 1 229 ? 4.651 -3.021 1.722 1.00 69.56 229 SER A C 1
ATOM 1757 O O . SER A 1 229 ? 3.896 -3.273 0.776 1.00 69.56 229 SER A O 1
ATOM 1759 N N . TYR A 1 230 ? 5.841 -3.609 1.854 1.00 64.31 230 TYR A N 1
ATOM 1760 C CA . TYR A 1 230 ? 6.358 -4.581 0.888 1.00 64.31 230 TYR A CA 1
ATOM 1761 C C . TYR A 1 230 ? 5.412 -5.781 0.703 1.00 64.31 230 TYR A C 1
ATOM 1763 O O . TYR A 1 230 ? 5.230 -6.276 -0.408 1.00 64.31 230 TYR A O 1
ATOM 1771 N N . HIS A 1 231 ? 4.743 -6.227 1.773 1.00 60.91 231 HIS A N 1
ATOM 1772 C CA . HIS A 1 231 ? 3.776 -7.324 1.704 1.00 60.91 231 HIS A CA 1
ATOM 1773 C C . HIS A 1 231 ? 2.587 -7.003 0.783 1.00 60.91 231 HIS A C 1
ATOM 1775 O O . HIS A 1 231 ? 2.152 -7.857 0.003 1.00 60.91 231 HIS A O 1
ATOM 1781 N N . ALA A 1 232 ? 2.065 -5.774 0.847 1.00 73.50 232 ALA A N 1
ATOM 1782 C CA . ALA A 1 232 ? 0.992 -5.335 -0.041 1.00 73.50 232 ALA A CA 1
ATOM 1783 C C . ALA A 1 232 ? 1.469 -5.282 -1.502 1.00 73.50 232 ALA A C 1
ATOM 1785 O O . ALA A 1 232 ? 0.770 -5.774 -2.389 1.00 73.50 232 ALA A O 1
ATOM 1786 N N . VAL A 1 233 ? 2.689 -4.789 -1.748 1.00 79.06 233 VAL A N 1
ATOM 1787 C CA . VAL A 1 233 ? 3.295 -4.781 -3.091 1.00 79.06 233 VAL A CA 1
ATOM 1788 C C . VAL A 1 233 ? 3.432 -6.198 -3.643 1.00 79.06 233 VAL A C 1
ATOM 1790 O O . VAL A 1 233 ? 2.973 -6.468 -4.753 1.00 79.06 233 VAL A O 1
ATOM 1793 N N . ALA A 1 234 ? 4.015 -7.114 -2.867 1.00 65.94 234 ALA A N 1
ATOM 1794 C CA . ALA A 1 234 ? 4.199 -8.504 -3.270 1.00 65.94 234 ALA A CA 1
ATOM 1795 C C . ALA A 1 234 ? 2.856 -9.187 -3.576 1.00 65.94 234 ALA A C 1
ATOM 1797 O O . ALA A 1 234 ? 2.743 -9.918 -4.557 1.00 65.94 234 ALA A O 1
ATOM 1798 N N . SER A 1 235 ? 1.817 -8.897 -2.788 1.00 72.25 235 SER A N 1
ATOM 1799 C CA . SER A 1 235 ? 0.468 -9.437 -3.001 1.00 72.25 235 SER A CA 1
ATOM 1800 C C . SER A 1 235 ? -0.165 -8.929 -4.301 1.00 72.25 235 SER A C 1
ATOM 1802 O O . SER A 1 235 ? -0.721 -9.718 -5.067 1.00 72.25 235 SER A O 1
ATOM 1804 N N . LEU A 1 236 ? -0.061 -7.625 -4.579 1.00 85.00 236 LEU A N 1
ATOM 1805 C CA . LEU A 1 236 ? -0.588 -7.014 -5.804 1.00 85.00 236 LEU A CA 1
ATOM 1806 C C . LEU A 1 236 ? 0.164 -7.499 -7.048 1.00 85.00 236 LEU A C 1
ATOM 1808 O O . LEU A 1 236 ? -0.460 -7.862 -8.046 1.00 85.00 236 LEU A O 1
ATOM 1812 N N . HIS A 1 237 ? 1.495 -7.561 -6.980 1.00 78.94 237 HIS A N 1
ATOM 1813 C CA . HIS A 1 237 ? 2.314 -8.077 -8.076 1.00 78.94 237 HIS A CA 1
ATOM 1814 C C . HIS A 1 237 ? 2.034 -9.561 -8.339 1.00 78.94 237 HIS A C 1
ATOM 1816 O O . HIS A 1 237 ? 1.844 -9.943 -9.492 1.00 78.94 237 HIS A O 1
ATOM 1822 N N . ALA A 1 238 ? 1.894 -10.382 -7.294 1.00 69.44 238 ALA A N 1
ATOM 1823 C CA . ALA A 1 238 ? 1.515 -11.786 -7.440 1.00 69.44 238 ALA A CA 1
ATOM 1824 C C . ALA A 1 238 ? 0.134 -11.941 -8.099 1.00 69.44 238 ALA A C 1
ATOM 1826 O O . ALA A 1 238 ? -0.030 -12.769 -8.995 1.00 69.44 238 ALA A O 1
ATOM 1827 N N . ALA A 1 239 ? -0.852 -11.127 -7.709 1.00 78.38 239 ALA A N 1
ATOM 1828 C CA . ALA A 1 239 ? -2.176 -11.134 -8.331 1.00 78.38 239 ALA A CA 1
ATOM 1829 C C . ALA A 1 239 ? -2.114 -10.790 -9.830 1.00 78.38 239 ALA A C 1
ATOM 1831 O O . ALA A 1 239 ? -2.778 -11.443 -10.640 1.00 78.38 239 ALA A O 1
ATOM 1832 N N . LEU A 1 240 ? -1.284 -9.812 -10.211 1.00 81.31 240 LEU A N 1
ATOM 1833 C CA . LEU A 1 240 ? -1.013 -9.503 -11.614 1.00 81.31 240 LEU A CA 1
ATOM 1834 C C . LEU A 1 240 ? -0.326 -10.678 -12.320 1.00 81.31 240 LEU A C 1
ATOM 1836 O O . LEU A 1 240 ? -0.775 -11.067 -13.391 1.00 81.31 240 LEU A O 1
ATOM 1840 N N . ALA A 1 241 ? 0.689 -11.291 -11.708 1.00 71.50 241 ALA A N 1
ATOM 1841 C CA . ALA A 1 241 ? 1.427 -12.418 -12.278 1.00 71.50 241 ALA A CA 1
ATOM 1842 C C . ALA A 1 241 ? 0.540 -13.643 -12.550 1.00 71.50 241 ALA A C 1
ATOM 1844 O O . ALA A 1 241 ? 0.689 -14.290 -13.586 1.00 71.50 241 ALA A O 1
ATOM 1845 N N . TYR A 1 242 ? -0.425 -13.938 -11.670 1.00 74.69 242 TYR A N 1
ATOM 1846 C CA . TYR A 1 242 ? -1.390 -15.021 -11.891 1.00 74.69 242 TYR A CA 1
ATOM 1847 C C . TYR A 1 242 ? -2.280 -14.795 -13.114 1.00 74.69 242 TYR A C 1
ATOM 1849 O O . TYR A 1 242 ? -2.742 -15.763 -13.720 1.00 74.69 242 TYR A O 1
ATOM 1857 N N . ARG A 1 243 ? -2.533 -13.534 -13.472 1.00 79.94 243 ARG A N 1
ATOM 1858 C CA . ARG A 1 243 ? -3.423 -13.176 -14.575 1.00 79.94 243 ARG A CA 1
ATOM 1859 C C . ARG A 1 243 ? -2.683 -12.897 -15.882 1.00 79.94 243 ARG A C 1
ATOM 1861 O O . ARG A 1 243 ? -3.153 -13.299 -16.941 1.00 79.94 243 ARG A O 1
ATOM 1868 N N . ASP A 1 244 ? -1.549 -12.215 -15.799 1.00 80.56 244 ASP A N 1
ATOM 1869 C CA . ASP A 1 244 ? -0.691 -11.817 -16.911 1.00 80.56 244 ASP A CA 1
ATOM 1870 C C . ASP A 1 244 ? 0.782 -11.850 -16.467 1.00 80.56 244 ASP A C 1
ATOM 1872 O O . ASP A 1 244 ? 1.376 -10.850 -16.047 1.00 80.56 244 ASP A O 1
ATOM 1876 N N . ALA A 1 245 ? 1.370 -13.045 -16.548 1.00 75.12 245 ALA A N 1
ATOM 1877 C CA . ALA A 1 245 ? 2.755 -13.292 -16.160 1.00 75.12 245 ALA A CA 1
ATOM 1878 C C . ALA A 1 245 ? 3.762 -12.487 -17.001 1.00 75.12 245 ALA A C 1
ATOM 1880 O O . ALA A 1 245 ? 4.796 -12.069 -16.479 1.00 75.12 245 ALA A O 1
ATOM 1881 N N . ASP A 1 246 ? 3.459 -12.226 -18.277 1.00 77.00 246 ASP A N 1
ATOM 1882 C CA . ASP A 1 246 ? 4.345 -11.470 -19.167 1.00 77.00 246 ASP A CA 1
ATOM 1883 C C . ASP A 1 246 ? 4.456 -10.011 -18.714 1.00 77.00 246 ASP A C 1
ATOM 1885 O O . ASP A 1 246 ? 5.569 -9.482 -18.622 1.00 77.00 246 ASP A O 1
ATOM 1889 N N . THR A 1 247 ? 3.324 -9.377 -18.374 1.00 80.81 247 THR A N 1
ATOM 1890 C CA . THR A 1 247 ? 3.324 -8.029 -17.785 1.00 80.81 247 THR A CA 1
ATOM 1891 C C . THR A 1 247 ? 4.065 -8.028 -16.445 1.00 80.81 247 THR A C 1
ATOM 1893 O O . THR A 1 247 ? 4.912 -7.167 -16.224 1.00 80.81 247 THR A O 1
ATOM 1896 N N . ALA A 1 248 ? 3.837 -9.012 -15.571 1.00 73.19 248 ALA A N 1
ATOM 1897 C CA . ALA A 1 248 ? 4.505 -9.067 -14.270 1.00 73.19 248 ALA A CA 1
ATOM 1898 C C . ALA A 1 248 ? 6.039 -9.199 -14.377 1.00 73.19 248 ALA A C 1
ATOM 1900 O O . ALA A 1 248 ? 6.770 -8.518 -13.651 1.00 73.19 248 ALA A O 1
ATOM 1901 N N . LEU A 1 249 ? 6.534 -10.033 -15.301 1.00 72.69 249 LEU A N 1
ATOM 1902 C CA . LEU A 1 249 ? 7.966 -10.171 -15.596 1.00 72.69 249 LEU A CA 1
ATOM 1903 C C . LEU A 1 249 ? 8.542 -8.907 -16.245 1.00 72.69 249 LEU A C 1
ATOM 1905 O O . LEU A 1 249 ? 9.703 -8.566 -16.018 1.00 72.69 249 LEU A O 1
ATOM 1909 N N . HIS A 1 250 ? 7.757 -8.222 -17.076 1.00 82.94 250 HIS A N 1
ATOM 1910 C CA . HIS A 1 250 ? 8.130 -6.931 -17.644 1.00 82.94 250 HIS A CA 1
ATOM 1911 C C . HIS A 1 250 ? 8.313 -5.872 -16.551 1.00 82.94 250 HIS A C 1
ATOM 1913 O O . HIS A 1 250 ? 9.386 -5.271 -16.479 1.00 82.94 250 HIS A O 1
ATOM 1919 N N . SER A 1 251 ? 7.349 -5.717 -15.640 1.00 85.06 251 SER A N 1
ATOM 1920 C CA . SER A 1 251 ? 7.443 -4.753 -14.537 1.00 85.06 251 SER A CA 1
ATOM 1921 C C . SER A 1 251 ? 8.680 -4.984 -13.658 1.00 85.06 251 SER A C 1
ATOM 1923 O O . SER A 1 251 ? 9.305 -4.024 -13.215 1.00 85.06 251 SER A O 1
ATOM 1925 N N . GLN A 1 252 ? 9.110 -6.239 -13.474 1.00 75.62 252 GLN A N 1
ATOM 1926 C CA . GLN A 1 252 ? 10.363 -6.560 -12.772 1.00 75.62 252 GLN A CA 1
ATOM 1927 C C . GLN A 1 252 ? 11.606 -6.057 -13.511 1.00 75.62 252 GLN A C 1
ATOM 1929 O O . GLN A 1 252 ? 12.456 -5.400 -12.911 1.00 75.62 252 GLN A O 1
ATOM 1934 N N . ARG A 1 253 ? 11.717 -6.335 -14.818 1.00 80.19 253 ARG A N 1
ATOM 1935 C CA . ARG A 1 253 ? 12.851 -5.853 -15.627 1.00 80.19 253 ARG A CA 1
ATOM 1936 C C . ARG A 1 253 ? 12.899 -4.329 -15.653 1.00 80.19 253 ARG A C 1
ATOM 1938 O O . ARG A 1 253 ? 13.981 -3.751 -15.557 1.00 80.19 253 ARG A O 1
ATOM 1945 N N . VAL A 1 254 ? 11.734 -3.684 -15.735 1.00 85.69 254 VAL A N 1
ATOM 1946 C CA . VAL A 1 254 ? 11.617 -2.224 -15.667 1.00 85.69 254 VAL A CA 1
ATOM 1947 C C . VAL A 1 254 ? 12.107 -1.700 -14.321 1.00 85.69 254 VAL A C 1
ATOM 1949 O O . VAL A 1 254 ? 12.932 -0.793 -14.300 1.00 85.69 254 VAL A O 1
ATOM 1952 N N . ALA A 1 255 ? 11.693 -2.299 -13.205 1.00 81.50 255 ALA A N 1
ATOM 1953 C CA . ALA A 1 255 ? 12.154 -1.897 -11.879 1.00 81.50 255 ALA A CA 1
ATOM 1954 C C . ALA A 1 255 ? 13.675 -2.049 -11.708 1.00 81.50 255 ALA A C 1
ATOM 1956 O O . ALA A 1 255 ? 14.347 -1.118 -11.261 1.00 81.50 255 ALA A O 1
ATOM 1957 N N . GLU A 1 256 ? 14.246 -3.175 -12.147 1.00 75.25 256 GLU A N 1
ATOM 1958 C CA . GLU A 1 256 ? 15.692 -3.424 -12.100 1.00 75.25 256 GLU A CA 1
ATOM 1959 C C . GLU A 1 256 ? 16.492 -2.350 -12.853 1.00 75.25 256 GLU A C 1
ATOM 1961 O O . GLU A 1 256 ? 17.447 -1.779 -12.320 1.00 75.25 256 GLU A O 1
ATOM 1966 N N . MET A 1 257 ? 16.085 -2.047 -14.086 1.00 82.38 257 MET A N 1
ATOM 1967 C CA . MET A 1 257 ? 16.745 -1.042 -14.919 1.00 82.38 257 MET A CA 1
ATOM 1968 C C . MET A 1 257 ? 16.501 0.391 -14.421 1.00 82.38 257 MET A C 1
ATOM 1970 O O . MET A 1 257 ? 17.405 1.223 -14.515 1.00 82.38 257 MET A O 1
ATOM 1974 N N . ALA A 1 258 ? 15.319 0.684 -13.872 1.00 87.25 258 ALA A N 1
ATOM 1975 C CA . ALA A 1 258 ? 14.980 1.988 -13.305 1.00 87.25 258 ALA A CA 1
ATOM 1976 C C . ALA A 1 258 ? 15.858 2.315 -12.092 1.00 87.25 258 ALA A C 1
ATOM 1978 O O . ALA A 1 258 ? 16.470 3.384 -12.049 1.00 87.25 258 ALA A O 1
ATOM 1979 N N . VAL A 1 259 ? 15.997 1.372 -11.154 1.00 79.56 259 VAL A N 1
ATOM 1980 C CA . VAL A 1 259 ? 16.888 1.521 -9.992 1.00 79.56 259 VAL A CA 1
ATOM 1981 C C . VAL A 1 259 ? 18.333 1.707 -10.448 1.00 79.56 259 VAL A C 1
ATOM 1983 O O . VAL A 1 259 ? 19.020 2.603 -9.960 1.00 79.56 259 VAL A O 1
ATOM 1986 N N . ALA A 1 260 ? 18.794 0.920 -11.425 1.00 76.06 260 ALA A N 1
ATOM 1987 C CA . ALA A 1 260 ? 20.147 1.050 -11.961 1.00 76.06 260 ALA A CA 1
ATOM 1988 C C . ALA A 1 260 ? 20.411 2.444 -12.564 1.00 76.06 260 ALA A C 1
ATOM 1990 O O . ALA A 1 260 ? 21.449 3.043 -12.287 1.00 76.06 260 ALA A O 1
ATOM 1991 N N . LEU A 1 261 ? 19.456 2.991 -13.326 1.00 83.50 261 LEU A N 1
ATOM 1992 C CA . LEU A 1 261 ? 19.544 4.343 -13.887 1.00 83.50 261 LEU A CA 1
ATOM 1993 C C . LEU A 1 261 ? 19.576 5.430 -12.797 1.00 83.50 261 LEU A C 1
ATOM 1995 O O . LEU A 1 261 ? 20.339 6.398 -12.896 1.00 83.50 261 LEU A O 1
ATOM 1999 N N . ALA A 1 262 ? 18.755 5.262 -11.760 1.00 83.25 262 ALA A N 1
ATOM 2000 C CA . ALA A 1 262 ? 18.545 6.237 -10.695 1.00 83.25 262 ALA A CA 1
ATOM 2001 C C . ALA A 1 262 ? 19.658 6.277 -9.636 1.00 83.25 262 ALA A C 1
ATOM 2003 O O . ALA A 1 262 ? 19.737 7.236 -8.862 1.00 83.25 262 ALA A O 1
ATOM 2004 N N . ARG A 1 263 ? 20.542 5.271 -9.586 1.00 72.62 263 ARG A N 1
ATOM 2005 C CA . ARG A 1 263 ? 21.674 5.244 -8.646 1.00 72.62 263 ARG A CA 1
ATOM 2006 C C . ARG A 1 263 ? 22.519 6.508 -8.765 1.00 72.62 263 ARG A C 1
ATOM 2008 O O . ARG A 1 263 ? 22.962 6.870 -9.854 1.00 72.62 263 ARG A O 1
ATOM 2015 N N . GLY A 1 264 ? 22.742 7.185 -7.640 1.00 68.00 264 GLY A N 1
ATOM 2016 C CA . GLY A 1 264 ? 23.472 8.455 -7.578 1.00 68.00 264 GLY A CA 1
ATOM 2017 C C . GLY A 1 264 ? 22.693 9.683 -8.072 1.00 68.00 264 GLY A C 1
ATOM 2018 O O . GLY A 1 264 ? 23.269 10.765 -8.109 1.00 68.00 264 GLY A O 1
ATOM 2019 N N . LEU A 1 265 ? 21.419 9.533 -8.458 1.00 73.25 265 LEU A N 1
ATOM 2020 C CA . LEU A 1 265 ? 20.483 10.641 -8.708 1.00 73.25 265 LEU A CA 1
ATOM 2021 C C . LEU A 1 265 ? 19.458 10.812 -7.582 1.00 73.25 265 LEU A C 1
ATOM 2023 O O . LEU A 1 265 ? 18.921 11.901 -7.409 1.00 73.25 265 LEU A O 1
ATOM 2027 N N . MET A 1 266 ? 19.160 9.733 -6.860 1.00 77.19 266 MET A N 1
ATOM 2028 C CA . MET A 1 266 ? 18.093 9.658 -5.863 1.00 77.19 266 MET A CA 1
ATOM 2029 C C . MET A 1 266 ? 18.635 9.111 -4.538 1.00 77.19 266 MET A C 1
ATOM 2031 O O . MET A 1 266 ? 19.602 8.343 -4.524 1.00 77.19 266 MET A O 1
ATOM 2035 N N . SER A 1 267 ? 18.017 9.515 -3.424 1.00 65.06 267 SER A N 1
ATOM 2036 C CA . SER A 1 267 ? 18.268 8.921 -2.105 1.00 65.06 267 SER A CA 1
ATOM 2037 C C . SER A 1 267 ? 17.762 7.474 -2.049 1.00 65.06 267 SER A C 1
ATOM 2039 O O . SER A 1 267 ? 17.019 7.036 -2.925 1.00 65.06 267 SER A O 1
ATOM 2041 N N . VAL A 1 268 ? 18.122 6.712 -1.013 1.00 55.41 268 VAL A N 1
ATOM 2042 C CA . VAL A 1 268 ? 17.688 5.305 -0.923 1.00 55.41 268 VAL A CA 1
ATOM 2043 C C . VAL A 1 268 ? 16.178 5.166 -0.764 1.00 55.41 268 VAL A C 1
ATOM 2045 O O . VAL A 1 268 ? 15.573 4.345 -1.444 1.00 55.41 268 VAL A O 1
ATOM 2048 N N . SER A 1 269 ? 15.558 6.016 0.054 1.00 62.03 269 SER A N 1
ATOM 2049 C CA . SER A 1 269 ? 14.099 6.065 0.191 1.00 62.03 269 SER A CA 1
ATOM 2050 C C . SER A 1 269 ? 13.417 6.380 -1.147 1.00 62.03 269 SER A C 1
ATOM 2052 O O . SER A 1 269 ? 12.469 5.711 -1.556 1.00 62.03 269 SER A O 1
ATOM 2054 N N . GLN A 1 270 ? 13.980 7.311 -1.922 1.00 75.88 270 GLN A N 1
ATOM 2055 C CA . GLN A 1 270 ? 13.504 7.607 -3.272 1.00 75.88 270 GLN A CA 1
ATOM 2056 C C . GLN A 1 270 ? 13.709 6.436 -4.253 1.00 75.88 270 GLN A C 1
ATOM 2058 O O . GLN A 1 270 ? 12.845 6.205 -5.098 1.00 75.88 270 GLN A O 1
ATOM 2063 N N . LEU A 1 271 ? 14.817 5.691 -4.150 1.00 71.44 271 LEU A N 1
ATOM 2064 C CA . LEU A 1 271 ? 15.068 4.488 -4.954 1.00 71.44 271 LEU A CA 1
ATOM 2065 C C . LEU A 1 271 ? 14.075 3.371 -4.631 1.00 71.44 271 LEU A C 1
ATOM 2067 O O . LEU A 1 271 ? 13.591 2.722 -5.554 1.00 71.44 271 LEU A O 1
ATOM 2071 N N . TYR A 1 272 ? 13.735 3.185 -3.355 1.00 74.31 272 TYR A N 1
ATOM 2072 C CA . TYR A 1 272 ? 12.712 2.230 -2.939 1.00 74.31 272 TYR A CA 1
ATOM 2073 C C . TYR A 1 272 ? 11.348 2.599 -3.531 1.00 74.31 272 TYR A C 1
ATOM 2075 O O . TYR A 1 272 ? 10.726 1.785 -4.207 1.00 74.31 272 TYR A O 1
ATOM 2083 N N . ILE A 1 273 ? 10.917 3.857 -3.386 1.00 83.56 273 ILE A N 1
ATOM 2084 C CA . ILE A 1 273 ? 9.663 4.345 -3.983 1.00 83.56 273 ILE A CA 1
ATOM 2085 C C . ILE A 1 273 ? 9.665 4.164 -5.510 1.00 83.56 273 ILE A C 1
ATOM 2087 O O . ILE A 1 273 ? 8.657 3.746 -6.081 1.00 83.56 273 ILE A O 1
ATOM 2091 N N . LEU A 1 274 ? 10.789 4.452 -6.176 1.00 87.00 274 LEU A N 1
ATOM 2092 C CA . LEU A 1 274 ? 10.952 4.238 -7.614 1.00 87.00 274 LEU A CA 1
ATOM 2093 C C . LEU A 1 274 ? 10.790 2.767 -7.998 1.00 87.00 274 LEU A C 1
ATOM 2095 O O . LEU A 1 274 ? 10.096 2.470 -8.968 1.00 87.00 274 LEU A O 1
ATOM 2099 N N . GLU A 1 275 ? 11.423 1.862 -7.255 1.00 82.06 275 GLU A N 1
ATOM 2100 C CA . GLU A 1 275 ? 11.332 0.425 -7.490 1.00 82.06 275 GLU A CA 1
ATOM 2101 C C . GLU A 1 275 ? 9.886 -0.054 -7.379 1.00 82.06 275 GLU A C 1
ATOM 2103 O O . GLU A 1 275 ? 9.382 -0.696 -8.301 1.00 82.06 275 GLU A O 1
ATOM 2108 N N . ILE A 1 276 ? 9.181 0.328 -6.311 1.00 87.31 276 ILE A N 1
ATOM 2109 C CA . ILE A 1 276 ? 7.774 -0.044 -6.141 1.00 87.31 276 ILE A CA 1
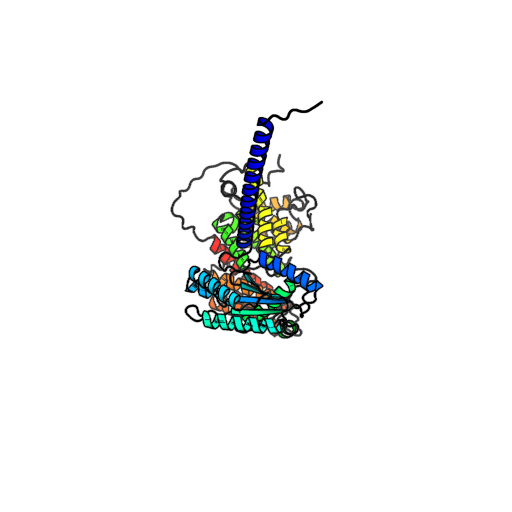ATOM 2110 C C . ILE A 1 276 ? 6.899 0.582 -7.234 1.00 87.31 276 ILE A C 1
ATOM 2112 O O . ILE A 1 276 ? 6.049 -0.100 -7.810 1.00 87.31 276 ILE A O 1
ATOM 2116 N N . GLY A 1 277 ? 7.126 1.853 -7.575 1.00 92.75 277 GLY A N 1
ATOM 2117 C CA . GLY A 1 277 ? 6.407 2.533 -8.653 1.00 92.75 277 GLY A CA 1
ATOM 2118 C C . GLY A 1 277 ? 6.606 1.849 -10.002 1.00 92.75 277 GLY A C 1
ATOM 2119 O O . GLY A 1 277 ? 5.651 1.691 -10.756 1.00 92.75 277 GLY A O 1
ATOM 2120 N N . ALA A 1 278 ? 7.815 1.365 -10.280 1.00 89.75 278 ALA A N 1
ATOM 2121 C CA . ALA A 1 278 ? 8.127 0.594 -11.476 1.00 89.75 278 ALA A CA 1
ATOM 2122 C C . ALA A 1 278 ? 7.516 -0.820 -11.455 1.00 89.75 278 ALA A C 1
ATOM 2124 O O . ALA A 1 278 ? 7.060 -1.297 -12.491 1.00 89.75 278 ALA A O 1
ATOM 2125 N N . ILE A 1 279 ? 7.440 -1.484 -10.298 1.00 87.00 279 ILE A N 1
ATOM 2126 C CA . ILE A 1 279 ? 6.756 -2.782 -10.155 1.00 87.00 279 ILE A CA 1
ATOM 2127 C C . ILE A 1 279 ? 5.247 -2.638 -10.402 1.00 87.00 279 ILE A C 1
ATOM 2129 O O . ILE A 1 279 ? 4.636 -3.513 -11.016 1.00 87.00 279 ILE A O 1
ATOM 2133 N N . LEU A 1 280 ? 4.648 -1.542 -9.934 1.00 93.50 280 LEU A N 1
ATOM 2134 C CA . LEU A 1 280 ? 3.199 -1.334 -9.942 1.00 93.50 280 LEU A CA 1
ATOM 2135 C C . LEU A 1 280 ? 2.688 -0.445 -11.081 1.00 93.50 280 LEU A C 1
ATOM 2137 O O . LEU A 1 280 ? 1.476 -0.266 -11.175 1.00 93.50 280 LEU A O 1
ATOM 2141 N N . HIS A 1 281 ? 3.549 0.085 -11.959 1.00 94.44 281 HIS A N 1
ATOM 2142 C CA . HIS A 1 281 ? 3.136 1.041 -13.002 1.00 94.44 281 HIS A CA 1
ATOM 2143 C C . HIS A 1 281 ? 1.978 0.527 -13.876 1.00 94.44 281 HIS A C 1
ATOM 2145 O O . HIS A 1 281 ? 1.108 1.294 -14.278 1.00 94.44 281 HIS A O 1
ATOM 2151 N N . ASP A 1 282 ? 1.929 -0.790 -14.078 1.00 92.06 282 ASP A N 1
ATOM 2152 C CA . ASP A 1 282 ? 0.959 -1.491 -14.915 1.00 92.06 282 ASP A CA 1
ATOM 2153 C C . ASP A 1 282 ? -0.105 -2.277 -14.114 1.00 92.06 282 ASP A C 1
ATOM 2155 O O . ASP A 1 282 ? -0.895 -3.033 -14.690 1.00 92.06 282 ASP A O 1
ATOM 2159 N N . ILE A 1 283 ? -0.180 -2.106 -12.782 1.00 92.94 283 ILE A N 1
ATOM 2160 C CA . ILE A 1 283 ? -1.078 -2.891 -11.906 1.00 92.94 283 ILE A CA 1
ATOM 2161 C C . ILE A 1 283 ? -2.557 -2.759 -12.288 1.00 92.94 283 ILE A C 1
ATOM 2163 O O . ILE A 1 283 ? -3.348 -3.688 -12.123 1.00 92.94 283 ILE A O 1
ATOM 2167 N N . GLY A 1 284 ? -2.937 -1.628 -12.884 1.00 91.56 284 GLY A N 1
ATOM 2168 C CA . GLY A 1 284 ? -4.297 -1.380 -13.350 1.00 91.56 284 GLY A CA 1
ATOM 2169 C C . GLY A 1 284 ? -4.780 -2.336 -14.442 1.00 91.56 284 GLY A C 1
ATOM 2170 O O . GLY A 1 284 ? -5.987 -2.431 -14.669 1.00 91.56 284 GLY A O 1
ATOM 2171 N N . LYS A 1 285 ? -3.888 -3.102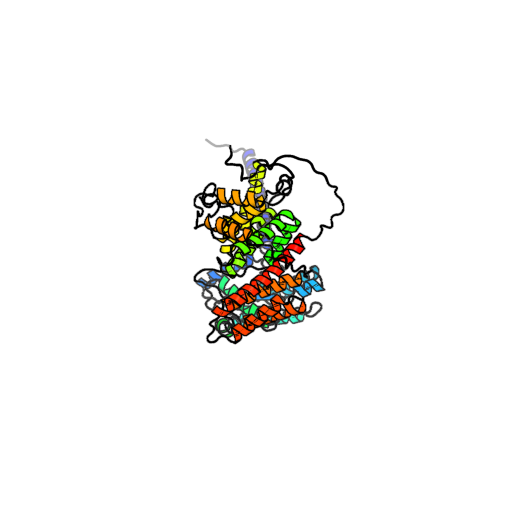 -15.089 1.00 89.94 285 LYS A N 1
ATOM 2172 C CA . LYS A 1 285 ? -4.276 -4.175 -16.020 1.00 89.94 285 LYS A CA 1
ATOM 2173 C C . LYS A 1 285 ? -5.105 -5.267 -15.339 1.00 89.94 285 LYS A C 1
ATOM 2175 O O . LYS A 1 285 ? -5.928 -5.897 -16.000 1.00 89.94 285 LYS A O 1
ATOM 2180 N N . VAL A 1 286 ? -5.018 -5.404 -14.010 1.00 88.25 286 VAL A N 1
ATOM 2181 C CA . VAL A 1 286 ? -5.920 -6.248 -13.203 1.00 88.25 286 VAL A CA 1
ATOM 2182 C C . VAL A 1 286 ? -7.391 -5.790 -13.290 1.00 88.25 286 VAL A C 1
ATOM 2184 O O . VAL A 1 286 ? -8.299 -6.561 -12.995 1.00 88.25 286 VAL A O 1
ATOM 2187 N N . GLY A 1 287 ? -7.683 -4.578 -13.760 1.00 85.25 287 GLY A N 1
ATOM 2188 C CA . GLY A 1 287 ? -9.054 -4.125 -14.017 1.00 85.25 287 GLY A CA 1
ATOM 2189 C C . GLY A 1 287 ? -9.553 -4.337 -15.454 1.00 85.25 287 GLY A C 1
ATOM 2190 O O . GLY A 1 287 ? -10.745 -4.185 -15.716 1.00 85.25 287 GLY A O 1
ATOM 2191 N N . VAL A 1 288 ? -8.680 -4.680 -16.408 1.00 88.25 288 VAL A N 1
ATOM 2192 C CA . VAL A 1 288 ? -9.035 -4.769 -17.839 1.00 88.25 288 VAL A CA 1
ATOM 2193 C C . VAL A 1 288 ? -9.644 -6.142 -18.148 1.00 88.25 288 VAL A C 1
ATOM 2195 O O . VAL A 1 288 ? -9.054 -7.136 -17.747 1.00 88.25 288 VAL A O 1
ATOM 2198 N N . PRO A 1 289 ? -10.781 -6.268 -18.864 1.00 89.44 289 PRO A N 1
ATOM 2199 C CA . PRO A 1 289 ? -11.382 -7.570 -19.182 1.00 89.44 289 PRO A CA 1
ATOM 2200 C C . PRO A 1 289 ? -10.448 -8.507 -19.965 1.00 89.44 289 PRO A C 1
ATOM 2202 O O . PRO A 1 289 ? -9.761 -8.058 -20.881 1.00 89.44 289 PRO A O 1
ATOM 2205 N N . ASP A 1 290 ? -10.496 -9.817 -19.693 1.00 86.50 290 ASP A N 1
ATOM 2206 C CA . ASP A 1 290 ? -9.622 -10.816 -20.345 1.00 86.50 290 ASP A CA 1
ATOM 2207 C C . ASP A 1 290 ? -9.759 -10.828 -21.874 1.00 86.50 290 ASP A C 1
ATOM 2209 O O . ASP A 1 290 ? -8.774 -11.012 -22.585 1.00 86.50 290 ASP A O 1
ATOM 2213 N N . SER A 1 291 ? -10.963 -10.564 -22.398 1.00 85.25 291 SER A N 1
ATOM 2214 C CA . SER A 1 291 ? -11.214 -10.478 -23.845 1.00 85.25 291 SER A CA 1
ATOM 2215 C C . SER A 1 291 ? -10.419 -9.367 -24.536 1.00 85.25 291 SER A C 1
ATOM 2217 O O . SER A 1 291 ? -10.233 -9.419 -25.751 1.00 85.25 291 SER A O 1
ATOM 2219 N N . VAL A 1 292 ? -9.994 -8.356 -23.774 1.00 86.19 292 VAL A N 1
ATOM 2220 C CA . VAL A 1 292 ? -9.179 -7.227 -24.232 1.00 86.19 292 VAL A CA 1
ATOM 2221 C C . VAL A 1 292 ? -7.720 -7.438 -23.830 1.00 86.19 292 VAL A C 1
ATOM 2223 O O . VAL A 1 292 ? -6.844 -7.324 -24.682 1.00 86.19 292 VAL A O 1
ATOM 2226 N N . LEU A 1 293 ? -7.454 -7.792 -22.569 1.00 83.19 293 LEU A N 1
ATOM 2227 C CA . LEU A 1 293 ? -6.100 -7.955 -22.031 1.00 83.19 293 LEU A CA 1
ATOM 2228 C C . LEU A 1 293 ? -5.326 -9.092 -22.715 1.00 83.19 293 LEU A C 1
ATOM 2230 O O . LEU A 1 293 ? -4.197 -8.893 -23.149 1.00 83.19 293 LEU A O 1
ATOM 2234 N N . LEU A 1 294 ? -5.953 -10.261 -22.869 1.00 82.44 294 LEU A N 1
ATOM 2235 C CA . LEU A 1 294 ? -5.317 -11.476 -23.393 1.00 82.44 294 LEU A CA 1
ATOM 2236 C C . LEU A 1 294 ? -5.569 -11.673 -24.897 1.00 82.44 294 LEU A C 1
ATOM 2238 O O . LEU A 1 294 ? -5.382 -12.767 -25.437 1.00 82.44 294 LEU A O 1
ATOM 2242 N N . LYS A 1 295 ? -6.037 -10.631 -25.599 1.00 80.94 295 LYS A N 1
ATOM 2243 C CA . LYS A 1 295 ? -6.438 -10.742 -27.003 1.00 80.94 295 LYS A CA 1
ATOM 2244 C C . LYS A 1 295 ? -5.224 -11.011 -27.907 1.00 80.94 295 LYS A C 1
ATOM 2246 O O . LYS A 1 295 ? -4.329 -10.170 -27.994 1.00 80.94 295 LYS A O 1
ATOM 2251 N N . PRO A 1 296 ? -5.222 -12.093 -28.710 1.00 73.75 296 PRO A N 1
ATOM 2252 C CA . PRO A 1 296 ? -4.105 -12.432 -29.587 1.00 73.75 296 PRO A CA 1
ATOM 2253 C C . PRO A 1 296 ? -4.142 -11.678 -30.941 1.00 73.75 296 PRO A C 1
ATOM 2255 O O . PRO A 1 296 ? -3.761 -12.211 -31.983 1.00 73.75 296 PRO A O 1
ATOM 2258 N N . SER A 1 297 ? -4.664 -10.453 -31.001 1.00 75.19 297 SER A N 1
ATOM 2259 C CA . SER A 1 297 ? -4.790 -9.696 -32.260 1.00 75.19 297 SER A CA 1
ATOM 2260 C C . SER A 1 297 ? -4.921 -8.194 -31.999 1.00 75.19 297 SER A C 1
ATOM 2262 O O . SER A 1 297 ? -5.010 -7.795 -30.842 1.00 75.19 297 SER A O 1
ATOM 2264 N N . LYS A 1 298 ? -5.032 -7.356 -33.052 1.00 73.69 298 LYS A N 1
ATOM 2265 C CA . LYS A 1 298 ? -5.362 -5.915 -32.919 1.00 73.69 298 LYS A CA 1
ATOM 2266 C C . LYS A 1 298 ? -6.489 -5.719 -31.921 1.00 73.69 298 LYS A C 1
ATOM 2268 O O . LYS A 1 298 ? -7.578 -6.275 -32.100 1.00 73.69 298 LYS A O 1
ATOM 2273 N N . LEU A 1 299 ? -6.241 -4.850 -30.950 1.00 80.69 299 LEU A N 1
ATOM 2274 C CA . LEU A 1 299 ? -7.320 -4.120 -30.317 1.00 80.69 299 LEU A CA 1
ATOM 2275 C C . LEU A 1 299 ? -7.898 -3.154 -31.356 1.00 80.69 299 LEU A C 1
ATOM 2277 O O . LEU A 1 299 ? -7.171 -2.453 -32.068 1.00 80.69 299 LEU A O 1
ATOM 2281 N N . SER A 1 300 ? -9.213 -3.183 -31.485 1.00 85.38 300 SER A N 1
ATOM 2282 C CA . SER A 1 300 ? -10.012 -2.181 -32.175 1.00 85.38 300 SER A CA 1
ATOM 2283 C C . SER A 1 300 ? -9.968 -0.852 -31.410 1.00 85.38 300 SER A C 1
ATOM 2285 O O . SER A 1 300 ? -9.594 -0.836 -30.236 1.00 85.38 300 SER A O 1
ATOM 2287 N N . PRO A 1 301 ? -10.358 0.273 -32.032 1.00 85.19 301 PRO A N 1
ATOM 2288 C CA . PRO A 1 301 ? -10.382 1.569 -31.352 1.00 85.19 301 PRO A CA 1
ATOM 2289 C C . PRO A 1 301 ? -11.215 1.586 -30.061 1.00 85.19 301 PRO A C 1
ATOM 2291 O O . PRO A 1 301 ? -10.866 2.291 -29.122 1.00 85.19 301 PRO A O 1
ATOM 2294 N N . ASP A 1 302 ? -12.293 0.803 -29.985 1.00 85.12 302 ASP A N 1
ATOM 2295 C CA . ASP A 1 302 ? -13.123 0.736 -28.778 1.00 85.12 302 ASP A CA 1
ATOM 2296 C C . ASP A 1 302 ? -12.509 -0.159 -27.696 1.00 85.12 302 ASP A C 1
ATOM 2298 O O . ASP A 1 302 ? -12.555 0.185 -26.518 1.00 85.12 302 ASP A O 1
ATOM 2302 N N . GLU A 1 303 ? -11.850 -1.257 -28.075 1.00 84.81 303 GLU A N 1
ATOM 2303 C CA . GLU A 1 303 ? -11.063 -2.068 -27.133 1.00 84.81 303 GLU A CA 1
ATOM 2304 C C . GLU A 1 303 ? -9.850 -1.293 -26.597 1.00 84.81 303 GLU A C 1
ATOM 2306 O O . GLU A 1 303 ? -9.468 -1.477 -25.444 1.00 84.81 303 GLU A O 1
ATOM 2311 N N . TRP A 1 304 ? -9.282 -0.383 -27.395 1.00 83.94 304 TRP A N 1
ATOM 2312 C CA . TRP A 1 304 ? -8.236 0.538 -26.949 1.00 83.94 304 TRP A CA 1
ATOM 2313 C C . TRP A 1 304 ? -8.706 1.464 -25.830 1.00 83.94 304 TRP A C 1
ATOM 2315 O O . TRP A 1 304 ? -8.009 1.576 -24.828 1.00 83.94 304 TRP A O 1
ATOM 2325 N N . LYS A 1 305 ? -9.907 2.043 -25.935 1.00 83.50 305 LYS A N 1
ATOM 2326 C CA . LYS A 1 305 ? -10.485 2.867 -24.855 1.00 83.50 305 LYS A CA 1
ATOM 2327 C C . LYS A 1 305 ? -10.664 2.074 -23.560 1.00 83.50 305 LYS A C 1
ATOM 2329 O O . LYS A 1 305 ? -10.508 2.613 -22.470 1.00 83.50 305 LYS A O 1
ATOM 2334 N N . VAL A 1 306 ? -10.999 0.787 -23.673 1.00 84.12 306 VAL A N 1
ATOM 2335 C CA . VAL A 1 306 ? -11.092 -0.110 -22.512 1.00 84.12 306 VAL A CA 1
ATOM 2336 C C . VAL A 1 306 ? -9.704 -0.385 -21.930 1.00 84.12 306 VAL A C 1
ATOM 2338 O O . VAL A 1 306 ? -9.549 -0.363 -20.713 1.00 84.12 306 VAL A O 1
ATOM 2341 N N . MET A 1 307 ? -8.692 -0.597 -22.776 1.00 84.81 307 MET A N 1
ATOM 2342 C CA . MET A 1 307 ? -7.306 -0.775 -22.337 1.00 84.81 307 MET A CA 1
ATOM 2343 C C . MET A 1 307 ? -6.765 0.477 -21.631 1.00 84.81 307 MET A C 1
ATOM 2345 O O . MET A 1 307 ? -6.148 0.356 -20.581 1.00 84.81 307 MET A O 1
ATOM 2349 N N . GLU A 1 308 ? -7.030 1.682 -22.141 1.00 82.69 308 GLU A N 1
ATOM 2350 C CA . GLU A 1 308 ? -6.589 2.959 -21.545 1.00 82.69 308 GLU A CA 1
ATOM 2351 C C . GLU A 1 308 ? -7.077 3.161 -20.102 1.00 82.69 308 GLU A C 1
ATOM 2353 O O . GLU A 1 308 ? -6.427 3.851 -19.316 1.00 82.69 308 GLU A O 1
ATOM 2358 N N . ALA A 1 309 ? -8.178 2.513 -19.710 1.00 85.38 309 ALA A N 1
ATOM 2359 C CA . ALA A 1 309 ? -8.677 2.581 -18.343 1.00 85.38 309 ALA A CA 1
ATOM 2360 C C . ALA A 1 309 ? -7.678 2.031 -17.307 1.00 85.38 309 ALA A C 1
ATOM 2362 O O . ALA A 1 309 ? -7.783 2.404 -16.136 1.00 85.38 309 ALA A O 1
ATOM 2363 N N . HIS A 1 310 ? -6.716 1.182 -17.709 1.00 89.00 310 HIS A N 1
ATOM 2364 C CA . HIS A 1 310 ? -5.708 0.629 -16.799 1.00 89.00 310 HIS A CA 1
ATOM 2365 C C . HIS A 1 310 ? -4.899 1.728 -16.100 1.00 89.00 310 HIS A C 1
ATOM 2367 O O . HIS A 1 310 ? -4.634 1.595 -14.913 1.00 89.00 310 HIS A O 1
ATOM 2373 N N . ALA A 1 311 ? -4.582 2.838 -16.774 1.00 85.50 311 ALA A N 1
ATOM 2374 C CA . ALA A 1 311 ? -3.797 3.914 -16.172 1.00 85.50 311 ALA A CA 1
ATOM 2375 C C . ALA A 1 311 ? -4.536 4.546 -14.979 1.00 85.50 311 ALA A C 1
ATOM 2377 O O . ALA A 1 311 ? -3.979 4.688 -13.893 1.00 85.50 311 ALA A O 1
ATOM 2378 N N . ARG A 1 312 ? -5.834 4.844 -15.140 1.00 91.12 312 ARG A N 1
ATOM 2379 C CA . ARG A 1 312 ? -6.677 5.361 -14.047 1.00 91.12 312 ARG A CA 1
ATOM 2380 C C . ARG A 1 312 ? -6.846 4.328 -12.930 1.00 91.12 312 ARG A C 1
ATOM 2382 O O . ARG A 1 312 ? -6.693 4.672 -11.765 1.00 91.12 312 ARG A O 1
ATOM 2389 N N . MET A 1 313 ? -7.149 3.077 -13.281 1.00 91.44 313 MET A N 1
ATOM 2390 C CA . MET A 1 313 ? -7.346 2.008 -12.293 1.00 91.44 313 MET A CA 1
ATOM 2391 C C . MET A 1 313 ? -6.064 1.711 -11.507 1.00 91.44 313 MET A C 1
ATOM 2393 O O . MET A 1 313 ? -6.134 1.454 -10.313 1.00 91.44 313 MET A O 1
ATOM 2397 N N . GLY A 1 314 ? -4.896 1.773 -12.152 1.00 91.62 314 GLY A N 1
ATOM 2398 C CA . GLY A 1 314 ? -3.602 1.573 -11.501 1.00 91.62 314 GLY A CA 1
ATOM 2399 C C . GLY A 1 314 ? -3.338 2.630 -10.436 1.00 91.62 314 GLY A C 1
ATOM 2400 O O . GLY A 1 314 ? -2.981 2.292 -9.312 1.00 91.62 314 GLY A O 1
ATOM 2401 N N . VAL A 1 315 ? -3.616 3.894 -10.757 1.00 92.62 315 VAL A N 1
ATOM 2402 C CA . VAL A 1 315 ? -3.550 4.999 -9.796 1.00 92.62 315 VAL A CA 1
ATOM 2403 C C . VAL A 1 315 ? -4.532 4.802 -8.637 1.00 92.62 315 VAL A C 1
ATOM 2405 O O . VAL A 1 315 ? -4.125 4.927 -7.489 1.00 92.62 315 VAL A O 1
ATOM 2408 N N . GLU A 1 316 ? -5.792 4.444 -8.909 1.00 91.94 316 GLU A N 1
ATOM 2409 C CA . GLU A 1 316 ? -6.798 4.186 -7.862 1.00 91.94 316 GLU A CA 1
ATOM 2410 C C . GLU A 1 316 ? -6.378 3.041 -6.923 1.00 91.94 316 GLU A C 1
ATOM 2412 O O . GLU A 1 316 ? -6.515 3.147 -5.703 1.00 91.94 316 GLU A O 1
ATOM 2417 N N . ILE A 1 317 ? -5.821 1.953 -7.469 1.00 90.69 317 ILE A N 1
ATOM 2418 C CA . ILE A 1 317 ? -5.290 0.837 -6.673 1.00 90.69 317 ILE A CA 1
ATOM 2419 C C . ILE A 1 317 ? -4.145 1.324 -5.785 1.00 90.69 317 ILE A C 1
ATOM 2421 O O . ILE A 1 317 ? -4.142 1.038 -4.590 1.00 90.69 317 ILE A O 1
ATOM 2425 N N . VAL A 1 318 ? -3.194 2.072 -6.344 1.00 90.44 318 VAL A N 1
ATOM 2426 C CA . VAL A 1 318 ? -2.024 2.545 -5.598 1.00 90.44 318 VAL A CA 1
ATOM 2427 C C . VAL A 1 318 ? -2.426 3.528 -4.501 1.00 90.44 318 VAL A C 1
ATOM 2429 O O . VAL A 1 318 ? -2.035 3.320 -3.361 1.00 90.44 318 VAL A O 1
ATOM 2432 N N . GLU A 1 319 ? -3.269 4.519 -4.792 1.00 88.88 319 GLU A N 1
ATOM 2433 C CA . GLU A 1 319 ? -3.742 5.498 -3.798 1.00 88.88 319 GLU A CA 1
ATOM 2434 C C . GLU A 1 319 ? -4.602 4.866 -2.698 1.00 88.88 319 GLU A C 1
ATOM 2436 O O . GLU A 1 319 ? -4.586 5.325 -1.562 1.00 88.88 319 GLU A O 1
ATOM 2441 N N . SER A 1 320 ? -5.350 3.804 -3.011 1.00 84.12 320 SER A N 1
ATOM 2442 C CA . SER A 1 320 ? -6.144 3.087 -2.003 1.00 84.12 320 SER A CA 1
ATOM 2443 C C . SER A 1 320 ? -5.323 2.114 -1.154 1.00 84.12 320 SER A C 1
ATOM 2445 O O . SER A 1 320 ? -5.734 1.778 -0.044 1.00 84.12 320 SER A O 1
ATOM 2447 N N . SER A 1 321 ? -4.185 1.647 -1.676 1.00 82.50 321 SER A N 1
ATOM 2448 C CA . SER A 1 321 ? -3.337 0.639 -1.026 1.00 82.50 321 SER A CA 1
ATOM 2449 C C . SER A 1 321 ? -2.152 1.249 -0.280 1.00 82.50 321 SER A C 1
ATOM 2451 O O . SER A 1 321 ? -1.651 0.643 0.666 1.00 82.50 321 SER A O 1
ATOM 2453 N N . PHE A 1 322 ? -1.687 2.421 -0.712 1.00 82.06 322 PHE A N 1
ATOM 2454 C CA . PHE A 1 322 ? -0.480 3.068 -0.219 1.00 82.06 322 PHE A CA 1
ATOM 2455 C C . PHE A 1 322 ? -0.743 4.558 -0.012 1.00 82.06 322 PHE A C 1
ATOM 2457 O O . PHE A 1 322 ? -1.107 5.268 -0.949 1.00 82.06 322 PHE A O 1
ATOM 2464 N N . ASP A 1 323 ? -0.484 5.059 1.194 1.00 79.81 323 ASP A N 1
ATOM 2465 C CA . ASP A 1 323 ? -0.575 6.491 1.490 1.00 79.81 323 ASP A CA 1
ATOM 2466 C C . ASP A 1 323 ? 0.722 7.221 1.096 1.00 79.81 323 ASP A C 1
ATOM 2468 O O . ASP A 1 323 ? 1.419 7.797 1.923 1.00 79.81 323 ASP A O 1
ATOM 2472 N N . SER A 1 324 ? 1.101 7.126 -0.185 1.00 83.62 324 SER A N 1
ATOM 2473 C CA . SER A 1 324 ? 2.355 7.684 -0.703 1.00 83.62 324 SER A CA 1
ATOM 2474 C C . SER A 1 324 ? 2.143 8.430 -2.017 1.00 83.62 324 SER A C 1
ATOM 2476 O O . SER A 1 324 ? 2.126 7.852 -3.105 1.00 83.62 324 SER A O 1
ATOM 2478 N N . LYS A 1 325 ? 2.042 9.762 -1.930 1.00 87.00 325 LYS A N 1
ATOM 2479 C CA . LYS A 1 325 ? 1.918 10.632 -3.111 1.00 87.00 325 LYS A CA 1
ATOM 2480 C C . LYS A 1 325 ? 3.064 10.443 -4.123 1.00 87.00 325 LYS A C 1
ATOM 2482 O O . LYS A 1 325 ? 2.753 10.317 -5.305 1.00 87.00 325 LYS A O 1
ATOM 2487 N N . PRO A 1 326 ? 4.354 10.373 -3.724 1.00 89.00 326 PRO A N 1
ATOM 2488 C CA . PRO A 1 326 ? 5.443 10.149 -4.677 1.00 89.00 326 PRO A CA 1
ATOM 2489 C C . PRO A 1 326 ? 5.305 8.838 -5.464 1.00 89.00 326 PRO A C 1
ATOM 2491 O O . PRO A 1 326 ? 5.622 8.810 -6.652 1.00 89.00 326 PRO A O 1
ATOM 2494 N N . LEU A 1 327 ? 4.797 7.773 -4.833 1.00 92.25 327 LEU A N 1
ATOM 2495 C CA . LEU A 1 327 ? 4.513 6.503 -5.501 1.00 92.25 327 LEU A CA 1
ATOM 2496 C C . LEU A 1 327 ? 3.373 6.654 -6.519 1.00 92.25 327 LEU A C 1
ATOM 2498 O O . LEU A 1 327 ? 3.528 6.283 -7.685 1.00 92.25 327 LEU A O 1
ATOM 2502 N N . SER A 1 328 ? 2.250 7.238 -6.096 1.00 93.44 328 SER A N 1
ATOM 2503 C CA . SER A 1 328 ? 1.091 7.481 -6.962 1.00 93.44 328 SER A CA 1
ATOM 2504 C C . SER A 1 328 ? 1.442 8.365 -8.156 1.00 93.44 328 SER A C 1
ATOM 2506 O O . SER A 1 328 ? 0.983 8.111 -9.266 1.00 93.44 328 SER A O 1
ATOM 2508 N N . ASP A 1 329 ? 2.296 9.370 -7.958 1.00 94.69 329 ASP A N 1
ATOM 2509 C CA . ASP A 1 329 ? 2.755 10.275 -9.009 1.00 94.69 329 ASP A CA 1
ATOM 2510 C C . ASP A 1 329 ? 3.619 9.552 -10.062 1.00 94.69 329 ASP A C 1
ATOM 2512 O O . ASP A 1 329 ? 3.491 9.837 -11.255 1.00 94.69 329 ASP A O 1
ATOM 2516 N N . ILE A 1 330 ? 4.440 8.566 -9.672 1.00 95.75 330 ILE A N 1
ATOM 2517 C CA . ILE A 1 330 ? 5.169 7.724 -10.637 1.00 95.75 330 ILE A CA 1
ATOM 2518 C C . ILE A 1 330 ? 4.177 6.978 -11.531 1.00 95.75 330 ILE A C 1
ATOM 2520 O O . ILE A 1 330 ? 4.247 7.087 -12.754 1.00 95.75 330 ILE A O 1
ATOM 2524 N N . VAL A 1 331 ? 3.213 6.278 -10.931 1.00 95.06 331 VAL A N 1
ATOM 2525 C CA . VAL A 1 331 ? 2.217 5.489 -11.674 1.00 95.06 331 VAL A CA 1
ATOM 2526 C C . VAL A 1 331 ? 1.298 6.383 -12.509 1.00 95.06 331 VAL A C 1
ATOM 2528 O O . VAL A 1 331 ? 0.946 6.039 -13.632 1.00 95.06 331 VAL A O 1
ATOM 2531 N N . ARG A 1 332 ? 0.962 7.579 -12.030 1.00 94.25 332 ARG A N 1
ATOM 2532 C CA . ARG A 1 332 ? 0.100 8.529 -12.742 1.00 94.25 332 ARG A CA 1
ATOM 2533 C C . ARG A 1 332 ? 0.767 9.133 -13.974 1.00 94.25 332 ARG A C 1
ATOM 2535 O O . ARG A 1 332 ? 0.108 9.293 -15.002 1.00 94.25 332 ARG A O 1
ATOM 2542 N N . TYR A 1 333 ? 2.044 9.495 -13.870 1.00 93.94 333 TYR A N 1
ATOM 2543 C CA . TYR A 1 333 ? 2.723 10.296 -14.891 1.00 93.94 333 TYR A CA 1
ATOM 2544 C C . TYR A 1 333 ? 3.709 9.509 -15.760 1.00 93.94 333 TYR A C 1
ATOM 2546 O O . TYR A 1 333 ? 4.286 10.095 -16.670 1.00 93.94 333 TYR A O 1
ATOM 2554 N N . HIS A 1 334 ? 3.907 8.202 -15.555 1.00 93.12 334 HIS A N 1
ATOM 2555 C CA . HIS A 1 334 ? 4.884 7.435 -16.347 1.00 93.12 334 HIS A CA 1
ATOM 2556 C C . HIS A 1 334 ? 4.589 7.375 -17.860 1.00 93.12 334 HIS A C 1
ATOM 2558 O O . HIS A 1 334 ? 5.496 7.115 -18.642 1.00 93.12 334 HIS A O 1
ATOM 2564 N N . HIS A 1 335 ? 3.357 7.659 -18.301 1.00 89.56 335 HIS A N 1
ATOM 2565 C CA . HIS A 1 335 ? 3.016 7.791 -19.727 1.00 89.56 335 HIS A CA 1
ATOM 2566 C C . HIS A 1 335 ? 3.150 9.218 -20.281 1.00 89.56 335 HIS A C 1
ATOM 2568 O O . HIS A 1 335 ? 2.883 9.448 -21.463 1.00 89.56 335 HIS A O 1
ATOM 2574 N N . TYR A 1 336 ? 3.522 10.199 -19.454 1.00 91.75 336 TYR A N 1
ATOM 2575 C CA . TYR A 1 336 ? 3.626 11.583 -19.900 1.00 91.75 336 TYR A CA 1
ATOM 2576 C C . TYR A 1 336 ? 4.854 11.783 -20.788 1.00 91.75 336 TYR A C 1
ATOM 2578 O O . TYR A 1 336 ? 5.928 11.232 -20.542 1.00 91.75 336 TYR A O 1
ATOM 2586 N N . ARG A 1 337 ? 4.684 12.604 -21.827 1.00 92.31 337 ARG A N 1
ATOM 2587 C CA . ARG A 1 337 ? 5.761 13.004 -22.734 1.00 92.31 337 ARG A CA 1
ATOM 2588 C C . ARG A 1 337 ? 6.473 14.230 -22.182 1.00 92.31 337 ARG A C 1
ATOM 2590 O O . ARG A 1 337 ? 5.823 15.153 -21.695 1.00 92.31 337 ARG A O 1
ATOM 2597 N N . TYR A 1 338 ? 7.798 14.244 -22.290 1.00 91.88 338 TYR A N 1
ATOM 2598 C CA . TYR A 1 338 ? 8.640 15.327 -21.776 1.00 91.88 338 TYR A CA 1
ATOM 2599 C C . TYR A 1 338 ? 8.271 16.703 -22.362 1.00 91.88 338 TYR A C 1
ATOM 2601 O O . TYR A 1 338 ? 8.247 17.693 -21.640 1.00 91.88 338 TYR A O 1
ATOM 2609 N N . ASP A 1 339 ? 7.899 16.766 -23.641 1.00 89.94 339 ASP A N 1
ATOM 2610 C CA . ASP A 1 339 ? 7.445 17.984 -24.331 1.00 89.94 339 ASP A CA 1
ATOM 2611 C C . ASP A 1 339 ? 5.981 18.380 -24.051 1.00 89.94 339 ASP A C 1
ATOM 2613 O O . ASP A 1 339 ? 5.521 19.412 -24.542 1.00 89.94 339 ASP A O 1
ATOM 2617 N N . GLY A 1 340 ? 5.232 17.568 -23.296 1.00 85.88 340 GLY A N 1
ATOM 2618 C CA . GLY A 1 340 ? 3.810 17.785 -23.020 1.00 85.88 340 GLY A CA 1
ATOM 2619 C C . GLY A 1 340 ? 2.869 17.507 -24.196 1.00 85.88 340 GLY A C 1
ATOM 2620 O O . GLY A 1 340 ? 1.676 17.801 -24.120 1.00 85.88 340 GLY A O 1
ATOM 2621 N N . THR A 1 341 ? 3.358 16.950 -25.304 1.00 81.19 341 THR A N 1
ATOM 2622 C CA . THR A 1 341 ? 2.486 16.546 -26.414 1.00 81.19 341 THR A CA 1
ATOM 2623 C C . THR A 1 341 ? 1.655 15.328 -26.010 1.00 81.19 341 THR A C 1
ATOM 2625 O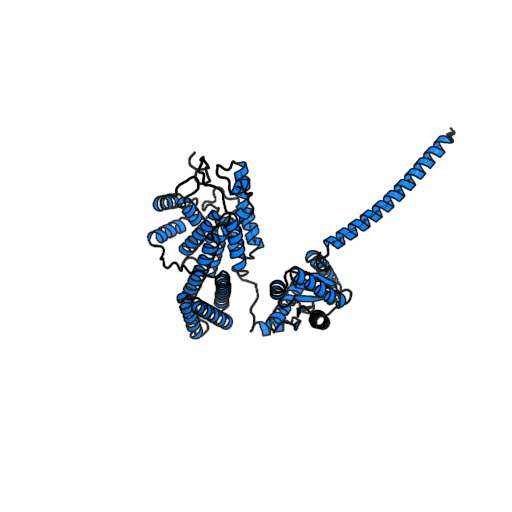 O . THR A 1 341 ? 2.137 14.435 -25.319 1.00 81.19 341 THR A O 1
ATOM 2628 N N . ASN A 1 342 ? 0.384 15.277 -26.422 1.00 69.50 342 ASN A N 1
ATOM 2629 C CA . ASN A 1 342 ? -0.548 14.180 -26.112 1.00 69.50 342 ASN A CA 1
ATOM 2630 C C . ASN A 1 342 ? -0.722 13.853 -24.611 1.00 69.50 342 ASN A C 1
ATOM 2632 O O . ASN A 1 342 ? -1.227 12.781 -24.280 1.00 69.50 342 ASN A O 1
ATOM 2636 N N . THR A 1 343 ? -0.354 14.764 -23.704 1.00 76.94 343 THR A N 1
ATOM 2637 C CA . THR A 1 343 ? -0.685 14.668 -22.277 1.00 76.94 343 THR A CA 1
ATOM 2638 C C . THR A 1 343 ? -1.956 15.475 -21.964 1.00 76.94 343 THR A C 1
ATOM 2640 O O . THR A 1 343 ? -2.312 16.397 -22.707 1.00 76.94 343 THR A O 1
ATOM 2643 N N . PRO A 1 344 ? -2.701 15.133 -20.896 1.00 76.19 344 PRO A N 1
ATOM 2644 C CA . PRO A 1 344 ? -3.859 15.909 -20.456 1.00 76.19 344 PRO A CA 1
ATOM 2645 C C . PRO A 1 344 ? -3.537 17.396 -20.237 1.00 76.19 344 PRO A C 1
ATOM 2647 O O . PRO A 1 344 ? -2.520 17.745 -19.636 1.00 76.19 344 PRO A O 1
ATOM 2650 N N . ALA A 1 345 ? -4.435 18.276 -20.692 1.00 73.25 345 ALA A N 1
ATOM 2651 C CA . ALA A 1 345 ? -4.260 19.723 -20.581 1.00 73.25 345 ALA A CA 1
ATOM 2652 C C . ALA A 1 345 ? -4.115 20.164 -19.113 1.00 73.25 345 ALA A C 1
ATOM 2654 O O . ALA A 1 345 ? -4.962 19.845 -18.280 1.00 73.25 345 ALA A O 1
ATOM 2655 N N . GLY A 1 346 ? -3.054 20.921 -18.818 1.00 76.94 346 GLY A N 1
ATOM 2656 C CA . GLY A 1 346 ? -2.728 21.382 -17.463 1.00 76.94 346 GLY A CA 1
ATOM 2657 C C . GLY A 1 346 ? -1.909 20.393 -16.624 1.00 76.94 346 GLY A C 1
ATOM 2658 O O . GLY A 1 346 ? -1.717 20.639 -15.438 1.00 76.94 346 GLY A O 1
ATOM 2659 N N . GLY A 1 347 ? -1.446 19.285 -17.210 1.00 82.06 347 GLY A N 1
ATOM 2660 C CA . GLY A 1 347 ? -0.508 18.367 -16.565 1.00 82.06 347 GLY A CA 1
ATOM 2661 C C . GLY A 1 347 ? 0.954 18.851 -16.597 1.00 82.06 347 GLY A C 1
ATOM 2662 O O . GLY A 1 347 ? 1.273 19.744 -17.383 1.00 82.06 347 GLY A O 1
ATOM 2663 N N . PRO A 1 348 ? 1.838 18.261 -15.766 1.00 91.31 348 PRO A N 1
ATOM 2664 C CA . PRO A 1 348 ? 3.249 18.643 -15.701 1.00 91.31 348 PRO A CA 1
ATOM 2665 C C . PRO A 1 348 ? 3.987 18.366 -17.016 1.00 91.31 348 PRO A C 1
ATOM 2667 O O . PRO A 1 348 ? 3.708 17.374 -17.697 1.00 91.31 348 PRO A O 1
ATOM 2670 N N . VAL A 1 349 ? 4.959 19.219 -17.347 1.00 92.12 349 VAL A N 1
ATOM 2671 C CA . VAL A 1 349 ? 5.820 19.086 -18.536 1.00 92.12 349 VAL A CA 1
ATOM 2672 C C . VAL A 1 349 ? 7.296 19.241 -18.180 1.00 92.12 349 VAL A C 1
ATOM 2674 O O . VAL A 1 349 ? 7.652 19.886 -17.195 1.00 92.12 349 VAL A O 1
ATOM 2677 N N . GLY A 1 350 ? 8.177 18.651 -18.986 1.00 93.00 350 GLY A N 1
ATOM 2678 C CA . GLY A 1 350 ? 9.619 18.713 -18.776 1.00 93.00 350 GLY A CA 1
ATOM 2679 C C . GLY A 1 350 ? 10.025 18.231 -17.382 1.00 93.00 350 GLY A C 1
ATOM 2680 O O . GLY A 1 350 ? 9.694 17.120 -16.964 1.00 93.00 350 GLY A O 1
ATOM 2681 N N . ASP A 1 351 ? 10.725 19.093 -16.648 1.00 90.62 351 ASP A N 1
ATOM 2682 C CA . ASP A 1 351 ? 11.232 18.788 -15.309 1.00 90.62 351 ASP A CA 1
ATOM 2683 C C . ASP A 1 351 ? 10.163 18.814 -14.207 1.00 90.62 351 ASP A C 1
ATOM 2685 O O . ASP A 1 351 ? 10.418 18.302 -13.116 1.00 90.62 351 ASP A O 1
ATOM 2689 N N . GLU A 1 352 ? 8.966 19.344 -14.487 1.00 92.19 352 GLU A N 1
ATOM 2690 C CA . GLU A 1 352 ? 7.821 19.271 -13.568 1.00 92.19 352 GLU A CA 1
ATOM 2691 C C . GLU A 1 352 ? 7.292 17.839 -13.438 1.00 92.19 352 GLU A C 1
ATOM 2693 O O . GLU A 1 352 ? 6.644 17.496 -12.449 1.00 92.19 352 GLU A O 1
ATOM 2698 N N . ILE A 1 353 ? 7.573 16.984 -14.429 1.00 92.88 353 ILE A N 1
ATOM 2699 C CA . ILE A 1 353 ? 7.266 15.561 -14.348 1.00 92.88 353 ILE A CA 1
ATOM 2700 C C . ILE A 1 353 ? 8.207 14.943 -13.301 1.00 92.88 353 ILE A C 1
ATOM 2702 O O . ILE A 1 353 ? 9.435 15.091 -13.411 1.00 92.88 353 ILE A O 1
ATOM 2706 N N . PRO A 1 354 ? 7.679 14.211 -12.302 1.00 94.06 354 PRO A N 1
ATOM 2707 C CA . PRO A 1 354 ? 8.502 13.568 -11.285 1.00 94.06 354 PRO A CA 1
ATOM 2708 C C . PRO A 1 354 ? 9.616 12.731 -11.911 1.00 94.06 354 PRO A C 1
ATOM 2710 O O . PRO A 1 354 ? 9.384 11.973 -12.856 1.00 94.06 354 PRO A O 1
ATOM 2713 N N . ILE A 1 355 ? 10.837 12.852 -11.382 1.00 94.25 355 ILE A N 1
ATOM 2714 C CA . ILE A 1 355 ? 12.012 12.162 -11.936 1.00 94.25 355 ILE A CA 1
ATOM 2715 C C . ILE A 1 355 ? 11.788 10.647 -12.047 1.00 94.25 355 ILE A C 1
ATOM 2717 O O . ILE A 1 355 ? 12.157 10.049 -13.053 1.00 94.25 355 ILE A O 1
ATOM 2721 N N . GLY A 1 356 ? 11.097 10.041 -11.075 1.00 93.94 356 GLY A N 1
ATOM 2722 C CA . GLY A 1 356 ? 10.764 8.619 -11.120 1.00 93.94 356 GLY A CA 1
ATOM 2723 C C . GLY A 1 356 ? 9.854 8.245 -12.295 1.00 93.94 356 GLY A C 1
ATOM 2724 O O . GLY A 1 356 ? 10.118 7.257 -12.971 1.00 93.94 356 GLY A O 1
ATOM 2725 N N . ALA A 1 357 ? 8.852 9.071 -12.618 1.00 95.62 357 ALA A N 1
ATOM 2726 C CA . ALA A 1 357 ? 7.989 8.862 -13.782 1.00 95.62 357 ALA A CA 1
ATOM 2727 C C . ALA A 1 357 ? 8.770 8.983 -15.102 1.00 95.62 357 ALA A C 1
ATOM 2729 O O . ALA A 1 357 ? 8.590 8.164 -16.003 1.00 95.62 357 ALA A O 1
ATOM 2730 N N . ARG A 1 358 ? 9.686 9.960 -15.202 1.00 96.44 358 ARG A N 1
ATOM 2731 C CA . ARG A 1 358 ? 10.569 10.120 -16.374 1.00 96.44 358 ARG A CA 1
ATOM 2732 C C . ARG A 1 358 ? 11.488 8.913 -16.570 1.00 96.44 358 ARG A C 1
ATOM 2734 O O . ARG A 1 358 ? 11.658 8.454 -17.697 1.00 96.44 358 ARG A O 1
ATOM 2741 N N . ILE A 1 359 ? 12.047 8.384 -15.480 1.00 95.62 359 ILE A N 1
ATOM 2742 C CA . ILE A 1 359 ? 12.887 7.179 -15.492 1.00 95.62 359 ILE A CA 1
ATOM 2743 C C . ILE A 1 359 ? 12.079 5.959 -15.944 1.00 95.62 359 ILE A C 1
ATOM 2745 O O . ILE A 1 359 ? 12.504 5.270 -16.872 1.00 95.62 359 ILE A O 1
ATOM 2749 N N . VAL A 1 360 ? 10.907 5.717 -15.345 1.00 95.06 360 VAL A N 1
ATOM 2750 C CA . VAL A 1 360 ? 10.040 4.586 -15.716 1.00 95.06 360 VAL A CA 1
ATOM 2751 C C . VAL A 1 360 ? 9.622 4.680 -17.184 1.00 95.06 360 VAL A C 1
ATOM 2753 O O . VAL A 1 360 ? 9.730 3.683 -17.884 1.00 95.06 360 VAL A O 1
ATOM 2756 N N . CYS A 1 361 ? 9.264 5.865 -17.689 1.00 94.75 361 CYS A N 1
ATOM 2757 C CA . CYS A 1 361 ? 8.905 6.083 -19.097 1.00 94.75 361 CYS A CA 1
ATOM 2758 C C . CYS A 1 361 ? 10.008 5.635 -20.078 1.00 94.75 361 CYS A C 1
ATOM 2760 O O . CYS A 1 361 ? 9.738 4.955 -21.070 1.00 94.75 361 CYS A O 1
ATOM 2762 N N . ILE A 1 362 ? 11.269 5.988 -19.797 1.00 94.25 362 ILE A N 1
ATOM 2763 C CA . ILE A 1 362 ? 12.422 5.615 -20.638 1.00 94.25 362 ILE A CA 1
ATOM 2764 C C . ILE A 1 362 ? 12.642 4.103 -20.612 1.00 94.25 362 ILE A C 1
ATOM 2766 O O . ILE A 1 362 ? 12.840 3.469 -21.652 1.00 94.25 362 ILE A O 1
ATOM 2770 N N . VAL A 1 363 ? 12.633 3.531 -19.411 1.00 92.94 363 VAL A N 1
ATOM 2771 C CA . VAL A 1 363 ? 12.968 2.127 -19.192 1.00 92.94 363 VAL A CA 1
ATOM 2772 C C . VAL A 1 363 ? 11.863 1.197 -19.698 1.00 92.94 363 VAL A C 1
ATOM 2774 O O . VAL A 1 363 ? 12.173 0.181 -20.322 1.00 92.94 363 VAL A O 1
ATOM 2777 N N . ASP A 1 364 ? 10.596 1.557 -19.491 1.00 92.00 364 ASP A N 1
ATOM 2778 C CA . ASP A 1 364 ? 9.435 0.857 -20.046 1.00 92.00 364 ASP A CA 1
ATOM 2779 C C . ASP A 1 364 ? 9.507 0.827 -21.580 1.00 92.00 364 ASP A C 1
ATOM 2781 O O . ASP A 1 364 ? 9.480 -0.243 -22.196 1.00 92.00 364 ASP A O 1
ATOM 2785 N N . ALA A 1 365 ? 9.743 1.983 -22.212 1.00 90.31 365 ALA A N 1
ATOM 2786 C CA . ALA A 1 365 ? 9.905 2.058 -23.660 1.00 90.31 365 ALA A CA 1
ATOM 2787 C C . ALA A 1 365 ? 11.071 1.192 -24.165 1.00 90.31 365 ALA A C 1
ATOM 2789 O O . ALA A 1 365 ? 10.943 0.518 -25.192 1.00 90.31 365 ALA A O 1
ATOM 2790 N N . TYR A 1 366 ? 12.197 1.176 -23.448 1.00 90.62 366 TYR A N 1
ATOM 2791 C CA . TYR A 1 366 ? 13.334 0.326 -23.783 1.00 90.62 366 TYR A CA 1
ATOM 2792 C C . TYR A 1 366 ? 12.988 -1.165 -23.693 1.00 90.62 366 TYR A C 1
ATOM 2794 O O . TYR A 1 366 ? 13.160 -1.876 -24.688 1.00 90.62 366 TYR A O 1
ATOM 2802 N N . ASP A 1 367 ? 12.443 -1.638 -22.564 1.00 85.81 367 ASP A N 1
ATOM 2803 C CA . ASP A 1 367 ? 12.054 -3.046 -22.401 1.00 85.81 367 ASP A CA 1
ATOM 2804 C C . ASP A 1 367 ? 11.018 -3.457 -23.453 1.00 85.81 367 ASP A C 1
ATOM 2806 O O . ASP A 1 367 ? 11.136 -4.510 -24.082 1.00 85.81 367 ASP A O 1
ATOM 2810 N N . ALA A 1 368 ? 10.047 -2.586 -23.731 1.00 84.50 368 ALA A N 1
ATOM 2811 C CA . ALA A 1 368 ? 9.055 -2.774 -24.779 1.00 84.50 368 ALA A CA 1
ATOM 2812 C C . ALA A 1 368 ? 9.672 -2.912 -26.183 1.00 84.50 368 ALA A C 1
ATOM 2814 O O . ALA A 1 368 ? 9.128 -3.640 -27.028 1.00 84.50 368 ALA A O 1
ATOM 2815 N N . MET A 1 369 ? 10.785 -2.220 -26.454 1.00 84.88 369 MET A N 1
ATOM 2816 C CA . MET A 1 369 ? 11.500 -2.274 -27.729 1.00 84.88 369 MET A CA 1
ATOM 2817 C C . MET A 1 369 ? 12.292 -3.570 -27.904 1.00 84.88 369 MET A C 1
ATOM 2819 O O . MET A 1 369 ? 12.206 -4.152 -28.995 1.00 84.88 369 MET A O 1
ATOM 2823 N N . ILE A 1 370 ? 12.997 -4.027 -26.866 1.00 81.56 370 ILE A N 1
ATOM 2824 C CA . ILE A 1 370 ? 13.898 -5.194 -26.915 1.00 81.56 370 ILE A CA 1
ATOM 2825 C C . ILE A 1 370 ? 13.212 -6.526 -26.580 1.00 81.56 370 ILE A C 1
ATOM 2827 O O . ILE A 1 370 ? 13.712 -7.587 -26.950 1.00 81.56 370 ILE A O 1
ATOM 2831 N N . SER A 1 371 ? 12.056 -6.497 -25.918 1.00 74.94 371 SER A N 1
ATOM 2832 C CA . SER A 1 371 ? 11.319 -7.709 -25.568 1.00 74.94 371 SER A CA 1
ATOM 2833 C C . SER A 1 371 ? 10.612 -8.311 -26.780 1.00 74.94 371 SER A C 1
ATOM 2835 O O . SER A 1 371 ? 10.003 -7.616 -27.602 1.00 74.94 371 SER A O 1
ATOM 2837 N N . ASN A 1 372 ? 10.654 -9.641 -26.875 1.00 66.06 372 ASN A N 1
ATOM 2838 C CA . ASN A 1 372 ? 9.852 -10.375 -27.844 1.00 66.06 372 ASN A CA 1
ATOM 2839 C C . ASN A 1 372 ? 8.380 -10.279 -27.449 1.00 66.06 372 ASN A C 1
ATOM 2841 O O . ASN A 1 372 ? 8.001 -10.645 -26.342 1.00 66.06 372 ASN A O 1
ATOM 2845 N N . ARG A 1 373 ? 7.543 -9.819 -28.374 1.00 63.12 373 ARG A N 1
ATOM 2846 C CA . ARG A 1 373 ? 6.087 -9.830 -28.236 1.00 63.12 373 ARG A CA 1
ATOM 2847 C C . ARG A 1 373 ? 5.508 -10.872 -29.180 1.00 63.12 373 ARG A C 1
ATOM 2849 O O . ARG A 1 373 ? 6.109 -11.179 -30.211 1.00 63.12 373 ARG A O 1
ATOM 2856 N N . VAL A 1 374 ? 4.297 -11.339 -28.882 1.00 49.91 374 VAL A N 1
ATOM 2857 C CA . VAL A 1 374 ? 3.583 -12.373 -29.659 1.00 49.91 374 VAL A CA 1
ATOM 2858 C C . VAL A 1 374 ? 3.573 -12.087 -31.177 1.00 49.91 374 VAL A C 1
ATOM 2860 O O . VAL A 1 374 ? 3.591 -13.015 -31.983 1.00 49.91 374 VAL A O 1
ATOM 2863 N N . TYR A 1 375 ? 3.639 -10.811 -31.586 1.00 44.22 375 TYR A N 1
ATOM 2864 C CA . TYR A 1 375 ? 3.613 -10.382 -32.994 1.00 44.22 375 TYR A CA 1
ATOM 2865 C C . TYR A 1 375 ? 4.862 -9.634 -33.483 1.00 44.22 375 TYR A C 1
ATOM 2867 O O . TYR A 1 375 ? 4.874 -9.177 -34.627 1.00 44.22 375 TYR A O 1
ATOM 2875 N N . ARG A 1 376 ? 5.904 -9.469 -32.656 1.00 57.03 376 ARG A N 1
ATOM 2876 C CA . ARG A 1 376 ? 7.103 -8.692 -33.016 1.00 57.03 376 ARG A CA 1
ATOM 2877 C C . ARG A 1 376 ? 8.330 -9.221 -32.279 1.00 57.03 376 ARG A C 1
ATOM 2879 O O . ARG A 1 376 ? 8.329 -9.275 -31.054 1.00 57.03 376 ARG A O 1
ATOM 2886 N N . LYS A 1 377 ? 9.394 -9.552 -33.016 1.00 67.38 377 LYS A N 1
ATOM 2887 C CA . LYS A 1 377 ? 10.703 -9.787 -32.393 1.00 67.38 377 LYS A CA 1
ATOM 2888 C C . LYS A 1 377 ? 11.226 -8.488 -31.784 1.00 67.38 377 LYS A C 1
ATOM 2890 O O . LYS A 1 377 ? 11.032 -7.416 -32.365 1.00 67.38 377 LYS A O 1
ATOM 2895 N N . GLY A 1 378 ? 11.875 -8.606 -30.634 1.00 74.12 378 GLY A N 1
ATOM 2896 C CA . GLY A 1 378 ? 12.605 -7.503 -30.028 1.00 74.12 378 GLY A CA 1
ATOM 2897 C C . GLY A 1 378 ? 13.592 -6.884 -31.016 1.00 74.12 378 GLY A C 1
ATOM 2898 O O . GLY A 1 378 ? 14.153 -7.587 -31.861 1.00 74.12 378 GLY A O 1
ATOM 2899 N N . ARG A 1 379 ? 13.756 -5.563 -30.938 1.00 82.12 379 ARG A N 1
ATOM 2900 C CA . ARG A 1 379 ? 14.845 -4.851 -31.619 1.00 82.12 379 ARG A CA 1
ATOM 2901 C C . ARG A 1 379 ? 16.174 -5.180 -30.959 1.00 82.12 379 ARG A C 1
ATOM 2903 O O . ARG A 1 379 ? 16.196 -5.654 -29.821 1.00 82.12 379 ARG A O 1
ATOM 2910 N N . SER A 1 380 ? 17.269 -4.911 -31.661 1.00 84.19 380 SER A N 1
ATOM 2911 C CA . SER A 1 380 ? 18.571 -4.949 -31.003 1.00 84.19 380 SER A CA 1
ATOM 2912 C C . SER A 1 380 ? 18.676 -3.813 -29.969 1.00 84.19 380 SER A C 1
ATOM 2914 O O . SER A 1 380 ? 17.997 -2.788 -30.112 1.00 84.19 380 SER A O 1
ATOM 2916 N N . PRO A 1 381 ? 19.499 -3.966 -28.916 1.00 82.06 381 PRO A N 1
ATOM 2917 C CA . PRO A 1 381 ? 19.767 -2.883 -27.972 1.00 82.06 381 PRO A CA 1
ATOM 2918 C C . PRO A 1 381 ? 20.227 -1.596 -28.666 1.00 82.06 381 PRO A C 1
ATOM 2920 O O . PRO A 1 381 ? 19.800 -0.512 -28.288 1.00 82.06 381 PRO A O 1
ATOM 2923 N N . GLU A 1 382 ? 21.027 -1.710 -29.728 1.00 85.81 382 GLU A N 1
ATOM 2924 C CA . GLU A 1 382 ? 21.527 -0.574 -30.507 1.00 85.81 382 GLU A CA 1
ATOM 2925 C C . GLU A 1 382 ? 20.388 0.185 -31.199 1.00 85.81 382 GLU A C 1
ATOM 2927 O O . GLU A 1 382 ? 20.290 1.400 -31.055 1.00 85.81 382 GLU A O 1
ATOM 2932 N N . GLU A 1 383 ? 19.475 -0.524 -31.870 1.00 87.31 383 GLU A N 1
ATOM 2933 C CA . GLU A 1 383 ? 18.286 0.079 -32.491 1.00 87.31 383 GLU A CA 1
ATOM 2934 C C . GLU A 1 383 ? 17.358 0.726 -31.449 1.00 87.31 383 GLU A C 1
ATOM 2936 O O . GLU A 1 383 ? 16.712 1.741 -31.719 1.00 87.31 383 GLU A O 1
ATOM 2941 N N . ALA A 1 384 ? 17.262 0.136 -30.254 1.00 87.94 384 ALA A N 1
ATOM 2942 C CA . ALA A 1 384 ? 16.510 0.717 -29.149 1.00 87.94 384 ALA A CA 1
ATOM 2943 C C . ALA A 1 384 ? 17.179 1.999 -28.620 1.00 87.94 384 ALA A C 1
ATOM 2945 O O . ALA A 1 384 ? 16.481 2.977 -28.362 1.00 87.94 384 ALA A O 1
ATOM 2946 N N . PHE A 1 385 ? 18.511 2.041 -28.510 1.00 90.44 385 PHE A N 1
ATOM 2947 C CA . PHE A 1 385 ? 19.242 3.245 -28.100 1.00 90.44 385 PHE A CA 1
ATOM 2948 C C . PHE A 1 385 ? 19.143 4.372 -29.128 1.00 90.44 385 PHE A C 1
ATOM 2950 O O . PHE A 1 385 ? 18.905 5.515 -28.737 1.00 90.44 385 PHE A O 1
ATOM 2957 N N . GLU A 1 386 ? 19.264 4.065 -30.422 1.00 91.12 386 GLU A N 1
ATOM 2958 C CA . GLU A 1 386 ? 19.054 5.043 -31.498 1.00 91.12 386 GLU A CA 1
ATOM 2959 C C . GLU A 1 386 ? 17.656 5.663 -31.415 1.00 91.12 386 GLU A C 1
ATOM 2961 O O . GLU A 1 386 ? 17.487 6.874 -31.570 1.00 91.12 386 GLU A O 1
ATOM 2966 N N . GLU A 1 387 ? 16.647 4.847 -31.109 1.00 91.19 387 GLU A N 1
ATOM 2967 C CA . GLU A 1 387 ? 15.276 5.316 -30.969 1.00 91.19 387 GLU A CA 1
ATOM 2968 C C . GLU A 1 387 ? 15.062 6.172 -29.712 1.00 91.19 387 GLU A C 1
ATOM 2970 O O . GLU A 1 387 ? 14.402 7.211 -29.790 1.00 91.19 387 GLU A O 1
ATOM 2975 N N . LEU A 1 388 ? 15.652 5.796 -28.571 1.00 92.19 388 LEU A N 1
ATOM 2976 C CA . LEU A 1 388 ? 15.635 6.634 -27.367 1.00 92.19 388 LEU A CA 1
ATOM 2977 C C . LEU A 1 388 ? 16.296 7.994 -27.631 1.00 92.19 388 LEU A C 1
ATOM 2979 O O . LEU A 1 388 ? 15.736 9.023 -27.257 1.00 92.19 388 LEU A O 1
ATOM 2983 N N . GLN A 1 389 ? 17.443 8.017 -28.321 1.00 94.50 389 GLN A N 1
ATOM 2984 C CA . GLN A 1 389 ? 18.131 9.257 -28.702 1.00 94.50 389 GLN A CA 1
ATOM 2985 C C . GLN A 1 389 ? 17.295 10.109 -29.655 1.00 94.50 389 GLN A C 1
ATOM 2987 O O . GLN A 1 389 ? 17.226 11.324 -29.491 1.00 94.50 389 GLN A O 1
ATOM 2992 N N . ARG A 1 390 ? 16.623 9.488 -30.631 1.00 94.19 390 ARG A N 1
ATOM 2993 C CA . ARG A 1 390 ? 15.738 10.189 -31.572 1.00 94.19 390 ARG A CA 1
ATOM 2994 C C . ARG A 1 390 ? 14.575 10.887 -30.861 1.00 94.19 390 ARG A C 1
ATOM 2996 O O . ARG A 1 390 ? 14.142 11.950 -31.299 1.00 94.19 390 ARG A O 1
ATOM 3003 N N . CYS A 1 391 ? 14.063 10.279 -29.795 1.00 92.81 391 CYS A N 1
ATOM 3004 C CA . CYS A 1 391 ? 12.928 10.770 -29.012 1.00 92.81 391 CYS A CA 1
ATOM 3005 C C . CYS A 1 391 ? 13.331 11.607 -27.782 1.00 92.81 391 CYS A C 1
ATOM 3007 O O . CYS A 1 391 ? 12.456 12.082 -27.050 1.00 92.81 391 CYS A O 1
ATOM 3009 N N . ALA A 1 392 ? 14.628 11.816 -27.552 1.00 93.88 392 ALA A N 1
ATOM 3010 C CA . ALA A 1 392 ? 15.142 12.666 -26.486 1.00 93.88 392 ALA A CA 1
ATOM 3011 C C . ALA A 1 392 ? 14.696 14.128 -26.679 1.00 93.88 392 ALA A C 1
ATOM 3013 O O . ALA A 1 392 ? 14.727 14.664 -27.786 1.00 93.88 392 ALA A O 1
ATOM 3014 N N . GLY A 1 393 ? 14.244 14.773 -25.604 1.00 90.69 393 GLY A N 1
ATOM 3015 C CA . GLY A 1 393 ? 13.702 16.136 -25.618 1.00 90.69 393 GLY A CA 1
ATOM 3016 C C . GLY A 1 393 ? 12.256 16.255 -26.113 1.00 90.69 393 GLY A C 1
ATOM 3017 O O . GLY A 1 393 ? 11.683 17.333 -26.002 1.00 90.69 393 GLY A O 1
ATOM 3018 N N . THR A 1 394 ? 11.657 15.173 -26.627 1.00 91.94 394 THR A N 1
ATOM 3019 C CA . THR A 1 394 ? 10.231 15.125 -27.001 1.00 91.94 394 THR A CA 1
ATOM 3020 C C . THR A 1 394 ? 9.472 14.155 -26.108 1.00 91.94 394 THR A C 1
ATOM 3022 O O . THR A 1 394 ? 8.783 14.558 -25.178 1.00 91.94 394 THR A O 1
ATOM 3025 N N . GLN A 1 395 ? 9.641 12.852 -26.324 1.00 88.69 395 GLN A N 1
ATOM 3026 C CA . GLN A 1 395 ? 9.029 11.837 -25.474 1.00 88.69 395 GLN A CA 1
ATOM 3027 C C . GLN A 1 395 ? 9.768 11.701 -24.146 1.00 88.69 395 GLN A C 1
ATOM 3029 O O . GLN A 1 395 ? 9.133 11.584 -23.102 1.00 88.69 395 GLN A O 1
ATOM 3034 N N . PHE A 1 396 ? 11.098 11.724 -24.200 1.00 95.12 396 PHE A N 1
ATOM 3035 C CA . PHE A 1 396 ? 11.955 11.381 -23.075 1.00 95.12 396 PHE A CA 1
ATOM 3036 C C . PHE A 1 396 ? 12.786 12.567 -22.614 1.00 95.12 396 PHE A C 1
ATOM 3038 O O . PHE A 1 396 ? 13.189 13.411 -23.416 1.00 95.12 396 PHE A O 1
ATOM 3045 N N . ASP A 1 397 ? 13.110 12.574 -21.328 1.00 95.38 397 ASP A N 1
ATOM 3046 C CA . ASP A 1 397 ? 14.113 13.474 -20.777 1.00 95.38 397 ASP A CA 1
ATOM 3047 C C . ASP A 1 397 ? 15.482 13.202 -21.434 1.00 95.38 397 ASP A C 1
ATOM 3049 O O . ASP A 1 397 ? 15.994 12.078 -21.346 1.00 95.38 397 ASP A O 1
ATOM 3053 N N . PRO A 1 398 ? 16.092 14.199 -22.100 1.00 94.12 398 PRO A N 1
ATOM 3054 C CA . PRO A 1 398 ? 17.330 13.997 -22.842 1.00 94.12 398 PRO A CA 1
ATOM 3055 C C . PRO A 1 398 ? 18.527 13.660 -21.943 1.00 94.12 398 PRO A C 1
ATOM 3057 O O . PRO A 1 398 ? 19.385 12.877 -22.353 1.00 94.12 398 PRO A O 1
ATOM 3060 N N . HIS A 1 399 ? 18.578 14.194 -20.720 1.00 93.88 399 HIS A N 1
ATOM 3061 C CA . HIS A 1 399 ? 19.673 13.932 -19.788 1.00 93.88 399 HIS A CA 1
ATOM 3062 C C . HIS A 1 399 ? 19.604 12.503 -19.239 1.00 93.88 399 HIS A C 1
ATOM 3064 O O . HIS A 1 399 ? 20.619 11.806 -19.147 1.00 93.88 399 HIS A O 1
ATOM 3070 N N . LEU A 1 400 ? 18.395 12.032 -18.924 1.00 92.69 400 LEU A N 1
ATOM 3071 C CA . LEU A 1 400 ? 18.190 10.661 -18.458 1.00 92.69 400 LEU A CA 1
ATOM 3072 C C . LEU A 1 400 ? 18.427 9.627 -19.567 1.00 92.69 400 LEU A C 1
ATOM 3074 O O . LEU A 1 400 ? 18.975 8.564 -19.279 1.00 92.69 400 LEU A O 1
ATOM 3078 N N . VAL A 1 401 ? 18.090 9.934 -20.827 1.00 93.06 401 VAL A N 1
ATOM 3079 C CA . VAL A 1 401 ? 18.412 9.067 -21.979 1.00 93.06 401 VAL A CA 1
ATOM 3080 C C . VAL A 1 401 ? 19.922 8.917 -22.152 1.00 93.06 401 VAL A C 1
ATOM 3082 O O . VAL A 1 401 ? 20.413 7.795 -22.287 1.00 93.06 401 VAL A O 1
ATOM 3085 N N . GLU A 1 402 ? 20.671 10.021 -22.112 1.00 91.38 402 GLU A N 1
ATOM 3086 C CA . GLU A 1 402 ? 22.134 9.989 -22.210 1.00 91.38 402 GLU A CA 1
ATOM 3087 C C . GLU A 1 402 ? 22.741 9.128 -21.095 1.00 91.38 402 GLU A C 1
ATOM 3089 O O . GLU A 1 402 ? 23.547 8.230 -21.362 1.00 91.38 402 GLU A O 1
ATOM 3094 N N . ARG A 1 403 ? 22.289 9.340 -19.852 1.00 90.00 403 ARG A N 1
ATOM 3095 C CA . ARG A 1 403 ? 22.726 8.551 -18.696 1.00 90.00 403 ARG A CA 1
ATOM 3096 C C . ARG A 1 403 ? 22.386 7.069 -18.848 1.00 90.00 403 ARG A C 1
ATOM 3098 O O . ARG A 1 403 ? 23.234 6.229 -18.552 1.00 90.00 403 ARG A O 1
ATOM 3105 N N . PHE A 1 404 ? 21.180 6.736 -19.308 1.00 88.44 404 PHE A N 1
ATOM 3106 C CA . PHE A 1 404 ? 20.742 5.351 -19.489 1.00 88.44 404 PHE A CA 1
ATOM 3107 C C . PHE A 1 404 ? 21.600 4.610 -20.507 1.00 88.44 404 PHE A C 1
ATOM 3109 O O . PHE A 1 404 ? 22.065 3.504 -20.234 1.00 88.44 404 PHE A O 1
ATOM 3116 N N . ILE A 1 405 ? 21.882 5.242 -21.645 1.00 87.88 405 ILE A N 1
ATOM 3117 C CA . ILE A 1 405 ? 22.726 4.663 -22.691 1.00 87.88 405 ILE A CA 1
ATOM 3118 C C . ILE A 1 405 ? 24.162 4.489 -22.183 1.00 87.88 405 ILE A C 1
ATOM 3120 O O . ILE A 1 405 ? 24.741 3.414 -22.337 1.00 87.88 405 ILE A O 1
ATOM 3124 N N . ALA A 1 406 ? 24.724 5.501 -21.515 1.00 81.94 406 ALA A N 1
ATOM 3125 C CA . ALA A 1 406 ? 26.060 5.411 -20.927 1.00 81.94 406 ALA A CA 1
ATOM 3126 C C . ALA A 1 406 ? 26.160 4.282 -19.885 1.00 81.94 406 ALA A C 1
ATOM 3128 O O . ALA A 1 406 ? 27.141 3.534 -19.875 1.00 81.94 406 ALA A O 1
ATOM 3129 N N . HIS A 1 407 ? 25.131 4.122 -19.047 1.00 72.31 407 HIS A N 1
ATOM 3130 C CA . HIS A 1 407 ? 25.065 3.054 -18.057 1.00 72.31 407 HIS A CA 1
ATOM 3131 C C . HIS A 1 407 ? 24.966 1.675 -18.725 1.00 72.31 407 HIS A C 1
ATOM 3133 O O . HIS A 1 407 ? 25.742 0.789 -18.389 1.00 72.31 407 HIS A O 1
ATOM 3139 N N . GLN A 1 408 ? 24.075 1.483 -19.702 1.00 70.75 408 GLN A N 1
ATOM 3140 C CA . GLN A 1 408 ? 23.870 0.181 -20.353 1.00 70.75 408 GLN A CA 1
ATOM 3141 C C . GLN A 1 408 ? 25.056 -0.277 -21.215 1.00 70.75 408 GLN A C 1
ATOM 3143 O O . GLN A 1 408 ? 25.326 -1.471 -21.303 1.00 70.75 408 GLN A O 1
ATOM 3148 N N . ILE A 1 409 ? 25.806 0.649 -21.819 1.00 58.03 409 ILE A N 1
ATOM 3149 C CA . ILE A 1 409 ? 27.010 0.317 -22.602 1.00 58.03 409 ILE A CA 1
ATOM 3150 C C . ILE A 1 409 ? 28.182 -0.099 -21.688 1.00 58.03 409 ILE A C 1
ATOM 3152 O O . ILE A 1 409 ? 29.023 -0.908 -22.088 1.00 58.03 409 ILE A O 1
ATOM 3156 N N . GLY A 1 410 ? 28.244 0.422 -20.456 1.00 41.06 410 GLY A N 1
ATOM 3157 C CA . GLY A 1 410 ? 29.258 0.061 -19.454 1.00 41.06 410 GLY A CA 1
ATOM 3158 C C . GLY A 1 410 ? 28.869 -1.104 -18.536 1.00 41.06 410 GLY A C 1
ATOM 3159 O O . GLY A 1 410 ? 29.736 -1.711 -17.905 1.00 41.06 410 GLY A O 1
ATOM 3160 N N . TRP A 1 411 ? 27.580 -1.431 -18.460 1.00 38.66 411 TRP A N 1
ATOM 3161 C CA . TRP A 1 411 ? 27.031 -2.431 -17.554 1.00 38.66 411 TRP A CA 1
ATOM 3162 C C . TRP A 1 411 ? 26.979 -3.808 -18.219 1.00 38.66 411 TRP A C 1
ATOM 3164 O O . TRP A 1 411 ? 26.245 -4.051 -19.173 1.00 38.66 411 TRP A O 1
ATOM 3174 N N . ARG A 1 412 ? 27.754 -4.752 -17.680 1.00 36.00 412 ARG A N 1
ATOM 3175 C CA . ARG A 1 412 ? 27.443 -6.178 -17.823 1.00 36.00 412 ARG A CA 1
ATOM 3176 C C . ARG A 1 412 ? 26.520 -6.542 -16.664 1.00 36.00 412 ARG A C 1
ATOM 3178 O O . ARG A 1 412 ? 26.834 -6.113 -15.553 1.00 36.00 412 ARG A O 1
ATOM 3185 N N . PRO A 1 413 ? 25.452 -7.334 -16.868 1.00 35.75 413 PRO A N 1
ATOM 3186 C CA . PRO A 1 413 ? 24.716 -7.895 -15.746 1.00 35.75 413 PRO A CA 1
ATOM 3187 C C . PRO A 1 413 ? 25.729 -8.653 -14.896 1.00 35.75 413 PRO A C 1
ATOM 3189 O O . PRO A 1 413 ? 26.279 -9.667 -15.340 1.00 35.75 413 PRO A O 1
ATOM 3192 N N . ASP A 1 414 ? 26.052 -8.114 -13.719 1.00 32.56 414 ASP A N 1
ATOM 3193 C CA . ASP A 1 414 ? 26.894 -8.811 -12.765 1.00 32.56 414 ASP A CA 1
ATOM 3194 C C . ASP A 1 414 ? 26.105 -10.055 -12.390 1.00 32.56 414 ASP A C 1
ATOM 3196 O O . ASP A 1 414 ? 25.108 -10.013 -11.673 1.00 32.56 414 ASP A O 1
ATOM 3200 N N . SER A 1 415 ? 26.500 -11.161 -13.008 1.00 33.62 415 SER A N 1
ATOM 3201 C CA . SER A 1 415 ? 25.813 -12.443 -12.980 1.00 33.62 415 SER A CA 1
ATOM 3202 C C . SER A 1 415 ? 26.049 -13.140 -11.644 1.00 33.62 415 SER A C 1
ATOM 3204 O O . SER A 1 415 ? 26.112 -14.363 -11.575 1.00 33.62 415 SER A O 1
ATOM 3206 N N . ARG A 1 416 ? 26.171 -12.367 -10.564 1.00 35.78 416 ARG A N 1
ATOM 3207 C CA . ARG A 1 416 ? 25.992 -12.826 -9.193 1.00 35.78 416 ARG A CA 1
ATOM 3208 C C . ARG A 1 416 ? 24.493 -12.860 -8.915 1.00 35.78 416 ARG A C 1
ATOM 3210 O O . ARG A 1 416 ? 23.984 -12.224 -8.000 1.00 35.78 416 ARG A O 1
ATOM 3217 N N . PHE A 1 417 ? 23.791 -13.600 -9.771 1.00 39.81 417 PHE A N 1
ATOM 3218 C CA . PHE A 1 417 ? 22.447 -14.065 -9.508 1.00 39.81 417 PHE A CA 1
ATOM 3219 C C . PHE A 1 417 ? 22.543 -14.906 -8.247 1.00 39.81 417 PHE A C 1
ATOM 3221 O O . PHE A 1 417 ? 23.155 -15.974 -8.250 1.00 39.81 417 PHE A O 1
ATOM 3228 N N . ILE A 1 418 ? 21.957 -14.419 -7.164 1.00 35.91 418 ILE A N 1
ATOM 3229 C CA . ILE A 1 418 ? 21.596 -15.308 -6.078 1.00 35.91 418 ILE A CA 1
ATOM 3230 C C . ILE A 1 418 ? 20.420 -16.126 -6.633 1.00 35.91 418 ILE A C 1
ATOM 3232 O O . ILE A 1 418 ? 19.272 -15.704 -6.562 1.00 35.91 418 ILE A O 1
ATOM 3236 N N . GLN A 1 419 ? 20.719 -17.256 -7.287 1.00 35.97 419 GLN A N 1
ATOM 3237 C CA . GLN A 1 419 ? 19.777 -18.370 -7.356 1.00 35.97 419 GLN A CA 1
ATOM 3238 C C . GLN A 1 419 ? 19.674 -18.889 -5.929 1.00 35.97 419 GLN A C 1
ATOM 3240 O O . GLN A 1 419 ? 20.490 -19.694 -5.491 1.00 35.97 419 GLN A O 1
ATOM 3245 N N . CYS A 1 420 ? 18.735 -18.346 -5.174 1.00 40.53 420 CYS A N 1
ATOM 3246 C CA . CYS A 1 420 ? 18.378 -18.888 -3.884 1.00 40.53 420 CYS A CA 1
ATOM 3247 C C . CYS A 1 420 ? 16.904 -19.228 -4.003 1.00 40.53 420 CYS A C 1
ATOM 3249 O O . CYS A 1 420 ? 16.102 -18.338 -4.274 1.00 40.53 420 CYS A O 1
ATOM 3251 N N . ASP A 1 421 ? 16.586 -20.516 -3.866 1.00 43.31 421 ASP A N 1
ATOM 3252 C CA . ASP A 1 421 ? 15.223 -20.989 -3.635 1.00 43.31 421 ASP A CA 1
ATOM 3253 C C . ASP A 1 421 ? 14.783 -20.411 -2.280 1.00 43.31 421 ASP A C 1
ATOM 3255 O O . ASP A 1 421 ? 14.917 -21.041 -1.230 1.00 43.31 421 ASP A O 1
ATOM 3259 N N . LEU A 1 422 ? 14.368 -19.146 -2.281 1.00 55.50 422 LEU A N 1
ATOM 3260 C CA . LEU A 1 422 ? 14.010 -18.422 -1.069 1.00 55.50 422 LEU A CA 1
ATOM 3261 C C . LEU A 1 422 ? 12.573 -18.786 -0.712 1.00 55.50 422 LEU A C 1
ATOM 3263 O O . LEU A 1 422 ? 11.648 -18.574 -1.496 1.00 55.50 422 LEU A O 1
ATOM 3267 N N . GLU A 1 423 ? 12.369 -19.304 0.498 1.00 59.22 423 GLU A N 1
ATOM 3268 C CA . GLU A 1 423 ? 11.020 -19.472 1.032 1.00 59.22 423 GLU A CA 1
ATOM 3269 C C . GLU A 1 423 ? 10.301 -18.112 1.072 1.00 59.22 423 GLU A C 1
ATOM 3271 O O . GLU A 1 423 ? 10.860 -17.123 1.549 1.00 59.22 423 GLU A O 1
ATOM 3276 N N . ASP A 1 424 ? 9.034 -18.063 0.642 1.00 54.38 424 ASP A N 1
ATOM 3277 C CA . ASP A 1 424 ? 8.230 -16.827 0.568 1.00 54.38 424 ASP A CA 1
ATOM 3278 C C . ASP A 1 424 ? 8.248 -16.023 1.888 1.00 54.38 424 ASP A C 1
ATOM 3280 O O . ASP A 1 424 ? 8.260 -14.792 1.901 1.00 54.38 424 ASP A O 1
ATOM 3284 N N . LYS A 1 425 ? 8.337 -16.725 3.025 1.00 59.22 425 LYS A N 1
ATOM 3285 C CA . LYS A 1 425 ? 8.427 -16.134 4.369 1.00 59.22 425 LYS A CA 1
ATOM 3286 C C . LYS A 1 425 ? 9.715 -15.339 4.602 1.00 59.22 425 LYS A C 1
ATOM 3288 O O . LYS A 1 425 ? 9.683 -14.330 5.306 1.00 59.22 425 LYS A O 1
ATOM 3293 N N . LEU A 1 426 ? 10.834 -15.781 4.036 1.00 66.75 426 LEU A N 1
ATOM 3294 C CA . LEU A 1 426 ? 12.143 -15.162 4.221 1.00 66.75 426 LEU A CA 1
ATOM 3295 C C . LEU A 1 426 ? 12.232 -13.823 3.490 1.00 66.75 426 LEU A C 1
ATOM 3297 O O . LEU A 1 426 ? 12.661 -12.832 4.076 1.00 66.75 426 LEU A O 1
ATOM 3301 N N . ALA A 1 427 ? 11.770 -13.769 2.241 1.00 61.91 427 ALA A N 1
ATOM 3302 C CA . ALA A 1 427 ? 11.781 -12.541 1.453 1.00 61.91 427 ALA A CA 1
ATOM 3303 C C . ALA A 1 427 ? 10.878 -11.455 2.055 1.00 61.91 427 ALA A C 1
ATOM 3305 O O . ALA A 1 427 ? 11.277 -10.294 2.126 1.00 61.91 427 ALA A O 1
ATOM 3306 N N . ILE A 1 428 ? 9.700 -11.837 2.562 1.00 61.47 428 ILE A N 1
ATOM 3307 C CA . ILE A 1 428 ? 8.802 -10.927 3.291 1.00 61.47 428 ILE A CA 1
ATOM 3308 C C . ILE A 1 428 ? 9.466 -10.431 4.584 1.00 61.47 428 ILE A C 1
ATOM 3310 O O . ILE A 1 428 ? 9.409 -9.241 4.889 1.00 61.47 428 ILE A O 1
ATOM 3314 N N . SER A 1 429 ? 10.136 -11.319 5.329 1.00 66.19 429 SER A N 1
ATOM 3315 C CA . SER A 1 429 ? 10.856 -10.944 6.552 1.00 66.19 429 SER A CA 1
ATOM 3316 C C . SER A 1 429 ? 11.992 -9.959 6.271 1.00 66.19 429 SER A C 1
ATOM 3318 O O . SER A 1 429 ? 12.138 -8.975 6.993 1.00 66.19 429 SER A O 1
ATOM 3320 N N . ILE A 1 430 ? 12.778 -10.191 5.215 1.00 71.50 430 ILE A N 1
ATOM 3321 C CA . ILE A 1 430 ? 13.830 -9.264 4.774 1.00 71.50 430 ILE A CA 1
ATOM 3322 C C . ILE A 1 430 ? 13.206 -7.935 4.335 1.00 71.50 430 ILE A C 1
ATOM 3324 O O . ILE A 1 430 ? 13.732 -6.890 4.703 1.00 71.50 430 ILE A O 1
ATOM 3328 N N . GLY A 1 431 ? 12.060 -7.963 3.644 1.00 62.34 431 GLY A N 1
ATOM 3329 C CA . GLY A 1 431 ? 11.185 -6.812 3.378 1.00 62.34 431 GLY A CA 1
ATOM 3330 C C . GLY A 1 431 ? 10.973 -5.916 4.590 1.00 62.34 431 GLY A C 1
ATOM 3331 O O . GLY A 1 431 ? 11.443 -4.780 4.622 1.00 62.34 431 GLY A O 1
ATOM 3332 N N . HIS A 1 432 ? 10.330 -6.464 5.620 1.00 65.19 432 HIS A N 1
ATOM 3333 C CA . HIS A 1 432 ? 10.019 -5.721 6.842 1.00 65.19 432 HIS A CA 1
ATOM 3334 C C . HIS A 1 432 ? 11.266 -5.215 7.571 1.00 65.19 432 HIS A C 1
ATOM 3336 O O . HIS A 1 432 ? 11.260 -4.120 8.128 1.00 65.19 432 HIS A O 1
ATOM 3342 N N . LEU A 1 433 ? 12.343 -6.003 7.595 1.00 74.38 433 LEU A N 1
ATOM 3343 C CA . LEU A 1 433 ? 13.584 -5.584 8.239 1.00 74.38 433 LEU A CA 1
ATOM 3344 C C . LEU A 1 433 ? 14.265 -4.438 7.482 1.00 74.38 433 LEU A C 1
ATOM 3346 O O . LEU A 1 433 ? 14.736 -3.505 8.117 1.00 74.38 433 LEU A O 1
ATOM 3350 N N . THR A 1 434 ? 14.254 -4.475 6.149 1.00 70.19 434 THR A N 1
ATOM 3351 C CA . THR A 1 434 ? 14.796 -3.416 5.277 1.00 70.19 434 THR A CA 1
ATOM 3352 C C . THR A 1 434 ? 14.090 -2.088 5.534 1.00 70.19 434 THR A C 1
ATOM 3354 O O . THR A 1 434 ? 14.740 -1.069 5.758 1.00 70.19 434 THR A O 1
ATOM 3357 N N . GLU A 1 435 ? 12.757 -2.119 5.564 1.00 64.00 435 GLU A N 1
ATOM 3358 C CA . GLU A 1 435 ? 11.902 -0.966 5.855 1.00 64.00 435 GLU A CA 1
ATOM 3359 C C . GLU A 1 435 ? 12.192 -0.392 7.251 1.00 64.00 435 GLU A C 1
ATOM 3361 O O . GLU A 1 435 ? 12.444 0.805 7.399 1.00 64.00 435 GLU A O 1
ATOM 3366 N N . ARG A 1 436 ? 12.263 -1.263 8.269 1.00 72.94 436 ARG A N 1
ATOM 3367 C CA . ARG A 1 436 ? 12.596 -0.874 9.649 1.00 72.94 436 ARG A CA 1
ATOM 3368 C C . ARG A 1 436 ? 13.997 -0.275 9.770 1.00 72.94 436 ARG A C 1
ATOM 3370 O O . ARG A 1 436 ? 14.156 0.727 10.459 1.00 72.94 436 ARG A O 1
ATOM 3377 N N . THR A 1 437 ? 14.999 -0.860 9.113 1.00 74.44 437 THR A N 1
ATOM 3378 C CA . THR A 1 437 ? 16.379 -0.354 9.108 1.00 74.44 437 THR A CA 1
ATOM 3379 C C . THR A 1 437 ? 16.469 1.014 8.440 1.00 74.44 437 THR A C 1
ATOM 3381 O O . THR A 1 437 ? 17.109 1.906 8.988 1.00 74.44 437 THR A O 1
ATOM 3384 N N . MET A 1 438 ? 15.807 1.212 7.294 1.00 69.50 438 MET A N 1
ATOM 3385 C CA . MET A 1 438 ? 15.792 2.502 6.597 1.00 69.50 438 MET A CA 1
ATOM 3386 C C . MET A 1 438 ? 15.160 3.595 7.467 1.00 69.50 438 MET A C 1
ATOM 3388 O O . MET A 1 438 ? 15.774 4.637 7.678 1.00 69.50 438 MET A O 1
ATOM 3392 N N . HIS A 1 439 ? 13.984 3.323 8.038 1.00 64.19 439 HIS A N 1
ATOM 3393 C CA . HIS A 1 439 ? 13.280 4.279 8.890 1.00 64.19 439 HIS A CA 1
ATOM 3394 C C . HIS A 1 439 ? 14.075 4.618 10.159 1.00 64.19 439 HIS A C 1
ATOM 3396 O O . HIS A 1 439 ? 14.189 5.781 10.537 1.00 64.19 439 HIS A O 1
ATOM 3402 N N . ALA A 1 440 ? 14.665 3.614 10.814 1.00 72.25 440 ALA A N 1
ATOM 3403 C CA . ALA A 1 440 ? 15.484 3.839 12.002 1.00 72.25 440 ALA A CA 1
ATOM 3404 C C . ALA A 1 440 ? 16.763 4.630 11.686 1.00 72.25 440 ALA A C 1
ATOM 3406 O O . ALA A 1 440 ? 17.191 5.451 12.497 1.00 72.25 440 ALA A O 1
ATOM 3407 N N . PHE A 1 441 ? 17.346 4.426 10.499 1.00 72.94 441 PHE A N 1
ATOM 3408 C CA . PHE A 1 441 ? 18.483 5.215 10.038 1.00 72.94 441 PHE A CA 1
ATOM 3409 C C . PHE A 1 441 ? 18.106 6.689 9.815 1.00 72.94 441 PHE A C 1
ATOM 3411 O O . PHE A 1 441 ? 18.802 7.580 10.295 1.00 72.94 441 PHE A O 1
ATOM 3418 N N . GLU A 1 442 ? 16.991 6.957 9.129 1.00 65.12 442 GLU A N 1
ATOM 3419 C CA . GLU A 1 442 ? 16.503 8.320 8.863 1.00 65.12 442 GLU A CA 1
ATOM 3420 C C . GLU A 1 442 ? 16.096 9.060 10.146 1.00 65.12 442 GLU A C 1
ATOM 3422 O O . GLU A 1 442 ? 16.399 10.243 10.302 1.00 65.12 442 GLU A O 1
ATOM 3427 N N . ALA A 1 443 ? 15.470 8.357 11.093 1.00 66.81 443 ALA A N 1
ATOM 3428 C CA . ALA A 1 443 ? 15.043 8.907 12.380 1.00 66.81 443 ALA A CA 1
ATOM 3429 C C . ALA A 1 443 ? 16.182 9.057 13.409 1.00 66.81 443 ALA A C 1
ATOM 3431 O O . ALA A 1 443 ? 15.945 9.525 14.521 1.00 66.81 443 ALA A O 1
ATOM 3432 N N . GLN A 1 444 ? 17.403 8.638 13.066 1.00 71.62 444 GLN A N 1
ATOM 3433 C CA . GLN A 1 444 ? 18.531 8.523 13.993 1.00 71.62 444 GLN A CA 1
ATOM 3434 C C . GLN A 1 444 ? 18.246 7.676 15.253 1.00 71.62 444 GLN A C 1
ATOM 3436 O O . GLN A 1 444 ? 18.840 7.878 16.317 1.00 71.62 444 GLN A O 1
ATOM 3441 N N . ASP A 1 445 ? 17.360 6.683 15.138 1.00 75.62 445 ASP A N 1
ATOM 3442 C CA . ASP A 1 445 ? 16.998 5.779 16.230 1.00 75.62 445 ASP A CA 1
ATOM 3443 C C . ASP A 1 445 ? 18.034 4.655 16.353 1.00 75.62 445 ASP A C 1
ATOM 3445 O O . ASP A 1 445 ? 17.920 3.585 15.750 1.00 75.62 445 ASP A O 1
ATOM 3449 N N . THR A 1 446 ? 19.073 4.904 17.154 1.00 77.81 446 THR A N 1
ATOM 3450 C CA . THR A 1 446 ? 20.179 3.958 17.391 1.00 77.81 446 THR A CA 1
ATOM 3451 C C . THR A 1 446 ? 19.713 2.586 17.869 1.00 77.81 446 THR A C 1
ATOM 3453 O O . THR A 1 446 ? 20.337 1.578 17.532 1.00 77.81 446 THR A O 1
ATOM 3456 N N . LYS A 1 447 ? 18.628 2.524 18.647 1.00 77.19 447 LYS A N 1
ATOM 3457 C CA . LYS A 1 447 ? 18.159 1.288 19.270 1.00 77.19 447 LYS A CA 1
ATOM 3458 C C . LYS A 1 447 ? 17.438 0.412 18.254 1.00 77.19 447 LYS A C 1
ATOM 3460 O O . LYS A 1 447 ? 17.818 -0.744 18.074 1.00 77.19 447 LYS A O 1
ATOM 3465 N N . VAL A 1 448 ? 16.442 0.963 17.557 1.00 75.50 448 VAL A N 1
ATOM 3466 C CA . VAL A 1 448 ? 15.697 0.222 16.525 1.00 75.50 448 VAL A CA 1
ATOM 3467 C C . VAL A 1 448 ? 16.621 -0.156 15.372 1.00 75.50 448 VAL A C 1
ATOM 3469 O O . VAL A 1 448 ? 16.516 -1.256 14.822 1.00 75.50 448 VAL A O 1
ATOM 3472 N N . LEU A 1 449 ? 17.572 0.716 15.042 1.00 79.31 449 LEU A N 1
ATOM 3473 C CA . LEU A 1 449 ? 18.562 0.447 14.016 1.00 79.31 449 LEU A CA 1
ATOM 3474 C C . LEU A 1 449 ? 19.459 -0.727 14.408 1.00 79.31 449 LEU A C 1
ATOM 3476 O O . LEU A 1 449 ? 19.545 -1.680 13.641 1.00 79.31 449 LEU A O 1
ATOM 3480 N N . ALA A 1 450 ? 20.029 -0.732 15.616 1.00 81.50 450 ALA A N 1
ATOM 3481 C CA . ALA A 1 450 ? 20.836 -1.851 16.104 1.00 81.50 450 ALA A CA 1
ATOM 3482 C C . ALA A 1 450 ? 20.055 -3.178 16.121 1.00 81.50 450 ALA A C 1
ATOM 3484 O O . ALA A 1 450 ? 20.548 -4.180 15.607 1.00 81.50 450 ALA A O 1
ATOM 3485 N N . GLU A 1 451 ? 18.817 -3.180 16.630 1.00 80.38 451 GLU A N 1
ATOM 3486 C CA . GLU A 1 451 ? 17.959 -4.374 16.657 1.00 80.38 451 GLU A CA 1
ATOM 3487 C C . GLU A 1 451 ? 17.635 -4.887 15.243 1.00 80.38 451 GLU A C 1
ATOM 3489 O O . GLU A 1 451 ? 17.676 -6.091 14.982 1.00 80.38 451 GLU A O 1
ATOM 3494 N N . SER A 1 452 ? 17.320 -3.983 14.309 1.00 80.44 452 SER A N 1
ATOM 3495 C CA . SER A 1 452 ? 17.016 -4.348 12.920 1.00 80.44 452 SER A CA 1
ATOM 3496 C C . SER A 1 452 ? 18.244 -4.890 12.180 1.00 80.44 452 SER A C 1
ATOM 3498 O O . SER A 1 452 ? 18.130 -5.877 11.453 1.00 80.44 452 SER A O 1
ATOM 3500 N N . LEU A 1 453 ? 19.425 -4.310 12.417 1.00 87.12 453 LEU A N 1
ATOM 3501 C CA . LEU A 1 453 ? 20.690 -4.759 11.838 1.00 87.12 453 LEU A CA 1
ATOM 3502 C C . LEU A 1 453 ? 21.126 -6.108 12.406 1.00 87.12 453 LEU A C 1
ATOM 3504 O O . LEU A 1 453 ? 21.582 -6.961 11.649 1.00 87.12 453 LEU A O 1
ATOM 3508 N N . GLU A 1 454 ? 20.926 -6.349 13.701 1.00 88.81 454 GLU A N 1
ATOM 3509 C CA . GLU A 1 454 ? 21.164 -7.660 14.309 1.00 88.81 454 GLU A CA 1
ATOM 3510 C C . GLU A 1 454 ? 20.228 -8.723 13.713 1.00 88.81 454 GLU A C 1
ATOM 3512 O O . GLU A 1 454 ? 20.676 -9.800 13.315 1.00 88.81 454 GLU A O 1
ATOM 3517 N N . GLN A 1 455 ? 18.938 -8.404 13.557 1.00 84.62 455 GLN A N 1
ATOM 3518 C CA . GLN A 1 455 ? 17.965 -9.301 12.927 1.00 84.62 455 GLN A CA 1
ATOM 3519 C C . GLN A 1 455 ? 18.290 -9.565 11.449 1.00 84.62 455 GLN A C 1
ATOM 3521 O O . GLN A 1 455 ? 18.181 -10.711 11.005 1.00 84.62 455 GLN A O 1
ATOM 3526 N N . LEU A 1 456 ? 18.736 -8.557 10.690 1.00 82.19 456 LEU A N 1
ATOM 3527 C CA . LEU A 1 456 ? 19.222 -8.730 9.314 1.00 82.19 456 LEU A CA 1
ATOM 3528 C C . LEU A 1 456 ? 20.482 -9.592 9.265 1.00 82.19 456 LEU A C 1
ATOM 3530 O O . LEU A 1 456 ? 20.569 -10.486 8.425 1.00 82.19 456 LEU A O 1
ATOM 3534 N N . ALA A 1 457 ? 21.431 -9.374 10.175 1.00 86.31 457 ALA A N 1
ATOM 3535 C CA . ALA A 1 457 ? 22.662 -10.150 10.233 1.00 86.31 457 ALA A CA 1
ATOM 3536 C C . ALA A 1 457 ? 22.392 -11.623 10.561 1.00 86.31 457 ALA A C 1
ATOM 3538 O O . ALA A 1 457 ? 22.925 -12.512 9.893 1.00 86.31 457 ALA A O 1
ATOM 3539 N N . GLN A 1 458 ? 21.510 -11.885 11.529 1.00 84.62 458 GLN A N 1
ATOM 3540 C CA . GLN A 1 458 ? 21.093 -13.235 11.898 1.00 84.62 458 GLN A CA 1
ATOM 3541 C C . GLN A 1 458 ? 20.294 -13.911 10.779 1.00 84.62 458 GLN A C 1
ATOM 3543 O O . GLN A 1 458 ? 20.486 -15.095 10.507 1.00 84.62 458 GLN A O 1
ATOM 3548 N N . THR A 1 459 ? 19.418 -13.164 10.102 1.00 78.94 459 THR A N 1
ATOM 3549 C CA . THR A 1 459 ? 18.670 -13.664 8.940 1.00 78.94 459 THR A CA 1
ATOM 3550 C C . THR A 1 459 ? 19.617 -14.006 7.794 1.00 78.94 459 THR A C 1
ATOM 3552 O O . THR A 1 459 ? 19.455 -15.051 7.166 1.00 78.94 459 THR A O 1
ATOM 3555 N N . GLY A 1 460 ? 20.630 -13.171 7.556 1.00 79.81 460 GLY A N 1
ATOM 3556 C CA . GLY A 1 460 ? 21.661 -13.428 6.562 1.00 79.81 460 GLY A CA 1
ATOM 3557 C C . GLY A 1 460 ? 22.489 -14.675 6.876 1.00 79.81 460 GLY A C 1
ATOM 3558 O O . GLY A 1 460 ? 22.750 -15.469 5.980 1.00 79.81 460 GLY A O 1
ATOM 3559 N N . GLU A 1 461 ? 22.834 -14.895 8.147 1.00 84.31 461 GLU A N 1
ATOM 3560 C CA . GLU A 1 461 ? 23.562 -16.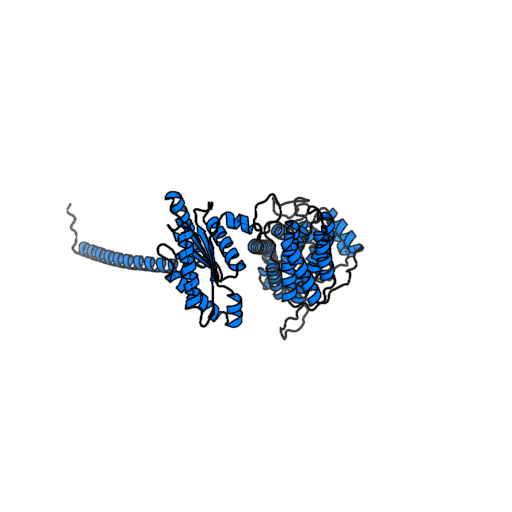094 8.585 1.00 84.31 461 GLU A CA 1
ATOM 3561 C C . GLU A 1 461 ? 22.735 -17.374 8.437 1.00 84.31 461 GLU A C 1
ATOM 3563 O O . GLU A 1 461 ? 23.209 -18.370 7.897 1.00 84.31 461 GLU A O 1
ATOM 3568 N N . ASN A 1 462 ? 21.480 -17.347 8.890 1.00 81.88 462 ASN A N 1
ATOM 3569 C CA . ASN A 1 462 ? 20.616 -18.528 8.908 1.00 81.88 462 ASN A CA 1
ATOM 3570 C C . ASN A 1 462 ? 20.243 -19.029 7.504 1.00 81.88 462 ASN A C 1
ATOM 3572 O O . ASN A 1 462 ? 19.813 -20.173 7.372 1.00 81.88 462 ASN A O 1
ATOM 3576 N N . ASN A 1 463 ? 20.372 -18.179 6.481 1.00 75.62 463 ASN A N 1
ATOM 3577 C CA . ASN A 1 463 ? 19.900 -18.446 5.122 1.00 75.62 463 ASN A CA 1
ATOM 3578 C C . ASN A 1 463 ? 21.004 -18.311 4.056 1.00 75.62 463 ASN A C 1
ATOM 3580 O O . ASN A 1 463 ? 20.694 -18.138 2.883 1.00 75.62 463 ASN A O 1
ATOM 3584 N N . ASP A 1 464 ? 22.279 -18.381 4.458 1.00 77.50 464 ASP A N 1
ATOM 3585 C CA . ASP A 1 464 ? 23.454 -18.350 3.566 1.00 77.50 464 ASP A CA 1
ATOM 3586 C C . ASP A 1 464 ? 23.529 -17.104 2.651 1.00 77.50 464 ASP A C 1
ATOM 3588 O O . ASP A 1 464 ? 23.861 -17.164 1.467 1.00 77.50 464 ASP A O 1
ATOM 3592 N N . LEU A 1 465 ? 23.228 -15.929 3.217 1.00 79.25 465 LEU A N 1
ATOM 3593 C CA . LEU A 1 465 ? 23.335 -14.618 2.564 1.00 79.25 465 LEU A CA 1
ATOM 3594 C C . LEU A 1 465 ? 24.489 -13.810 3.198 1.00 79.25 465 LEU A C 1
ATOM 3596 O O . LEU A 1 465 ? 24.251 -12.834 3.924 1.00 79.25 465 LEU A O 1
ATOM 3600 N N . PRO A 1 466 ? 25.763 -14.169 2.929 1.00 77.38 466 PRO A N 1
ATOM 3601 C CA . PRO A 1 466 ? 26.923 -13.616 3.635 1.00 77.38 466 PRO A CA 1
ATOM 3602 C C . PRO A 1 466 ? 27.108 -12.111 3.411 1.00 77.38 466 PRO A C 1
ATOM 3604 O O . PRO A 1 466 ? 27.622 -11.414 4.283 1.00 77.38 466 PRO A O 1
ATOM 3607 N N . ALA A 1 467 ? 26.658 -11.592 2.267 1.00 74.19 467 ALA A N 1
ATOM 3608 C CA . ALA A 1 467 ? 26.719 -10.167 1.956 1.00 74.19 467 ALA A CA 1
ATOM 3609 C C . ALA A 1 467 ? 25.780 -9.329 2.845 1.00 74.19 467 ALA A C 1
ATOM 3611 O O . ALA A 1 467 ? 26.208 -8.295 3.351 1.00 74.19 467 ALA A O 1
ATOM 3612 N N . ILE A 1 468 ? 24.544 -9.791 3.098 1.00 79.69 468 ILE A N 1
ATOM 3613 C CA . ILE A 1 468 ? 23.610 -9.108 4.013 1.00 79.69 468 ILE A CA 1
ATOM 3614 C C . ILE A 1 468 ? 24.158 -9.154 5.438 1.00 79.69 468 ILE A C 1
ATOM 3616 O O . ILE A 1 468 ? 24.202 -8.125 6.107 1.00 79.69 468 ILE A O 1
ATOM 3620 N N . ARG A 1 469 ? 24.659 -10.318 5.878 1.00 86.00 469 ARG A N 1
ATOM 3621 C CA . ARG A 1 469 ? 25.300 -10.451 7.192 1.00 86.00 469 ARG A CA 1
ATOM 3622 C C . ARG A 1 469 ? 26.449 -9.466 7.374 1.00 86.00 469 ARG A C 1
ATOM 3624 O O . ARG A 1 469 ? 26.501 -8.775 8.393 1.00 86.00 469 ARG A O 1
ATOM 3631 N N . HIS A 1 470 ? 27.372 -9.432 6.414 1.00 83.00 470 HIS A N 1
ATOM 3632 C CA . HIS A 1 470 ? 28.551 -8.578 6.483 1.00 83.00 470 HIS A CA 1
ATOM 3633 C C . HIS A 1 470 ? 28.154 -7.107 6.586 1.00 83.00 470 HIS A C 1
ATOM 3635 O O . HIS A 1 470 ? 28.551 -6.441 7.534 1.00 83.00 470 HIS A O 1
ATOM 3641 N N . LEU A 1 471 ? 27.326 -6.629 5.656 1.00 80.06 471 LEU A N 1
ATOM 3642 C CA . LEU A 1 471 ? 26.930 -5.223 5.580 1.00 80.06 471 LEU A CA 1
ATOM 3643 C C . LEU A 1 471 ? 26.093 -4.781 6.786 1.00 80.06 471 LEU A C 1
ATOM 3645 O O . LEU A 1 471 ? 26.284 -3.675 7.279 1.00 80.06 471 LEU A O 1
ATOM 3649 N N . ALA A 1 472 ? 25.213 -5.643 7.308 1.00 86.44 472 ALA A N 1
ATOM 3650 C CA . ALA A 1 472 ? 24.440 -5.331 8.509 1.00 86.44 472 ALA A CA 1
ATOM 3651 C C . ALA A 1 472 ? 25.336 -5.223 9.754 1.00 86.44 472 ALA A C 1
ATOM 3653 O O . ALA A 1 472 ? 25.180 -4.300 10.553 1.00 86.44 472 ALA A O 1
ATOM 3654 N N . THR A 1 473 ? 26.319 -6.120 9.888 1.00 87.69 473 THR A N 1
ATOM 3655 C CA . THR A 1 473 ? 27.297 -6.075 10.988 1.00 87.69 473 THR A CA 1
ATOM 3656 C C . THR A 1 473 ? 28.205 -4.848 10.878 1.00 87.69 473 THR A C 1
ATOM 3658 O O . THR A 1 473 ? 28.444 -4.163 11.870 1.00 87.69 473 THR A O 1
ATOM 3661 N N . GLU A 1 474 ? 28.695 -4.562 9.672 1.00 87.31 474 GLU A N 1
ATOM 3662 C CA . GLU A 1 474 ? 29.562 -3.421 9.372 1.00 87.31 474 GLU A CA 1
ATOM 3663 C C . GLU A 1 474 ? 28.852 -2.095 9.660 1.00 87.31 474 GLU A C 1
ATOM 3665 O O . GLU A 1 474 ? 29.419 -1.221 10.312 1.00 87.31 474 GLU A O 1
ATOM 3670 N N . LEU A 1 475 ? 27.584 -1.968 9.257 1.00 85.06 475 LEU A N 1
ATOM 3671 C CA . LEU A 1 475 ? 26.775 -0.790 9.549 1.00 85.06 475 LEU A CA 1
ATOM 3672 C C . LEU A 1 475 ? 26.537 -0.621 11.053 1.00 85.06 475 LEU A C 1
ATOM 3674 O O . LEU A 1 475 ? 26.659 0.485 11.572 1.00 85.06 475 LEU A O 1
ATOM 3678 N N . GLY A 1 476 ? 26.249 -1.714 11.766 1.00 85.81 476 GLY A N 1
ATOM 3679 C CA . GLY A 1 476 ? 26.068 -1.681 13.218 1.00 85.81 476 GLY A CA 1
ATOM 3680 C C . GLY A 1 476 ? 27.327 -1.217 13.958 1.00 85.81 476 GLY A C 1
ATOM 3681 O O . GLY A 1 476 ? 27.235 -0.418 14.888 1.00 85.81 476 GLY A O 1
ATOM 3682 N N . GLN A 1 477 ? 28.508 -1.659 13.512 1.00 85.81 477 GLN A N 1
ATOM 3683 C CA . GLN A 1 477 ? 29.796 -1.213 14.057 1.00 85.81 477 GLN A CA 1
ATOM 3684 C C . GLN A 1 477 ? 30.067 0.259 13.742 1.00 85.81 477 GLN A C 1
ATOM 3686 O O . GLN A 1 477 ? 30.386 1.027 14.645 1.00 85.81 477 GLN A O 1
ATOM 3691 N N . ALA A 1 478 ? 29.876 0.662 12.483 1.00 82.81 478 ALA A N 1
ATOM 3692 C CA . ALA A 1 478 ? 30.068 2.037 12.038 1.00 82.81 478 ALA A CA 1
ATOM 3693 C C . ALA A 1 478 ? 29.229 3.026 12.863 1.00 82.81 478 ALA A C 1
ATOM 3695 O O . ALA A 1 478 ? 29.734 4.052 13.308 1.00 82.81 478 ALA A O 1
ATOM 3696 N N . ILE A 1 479 ? 27.966 2.691 13.125 1.00 81.62 479 ILE A N 1
ATOM 3697 C CA . ILE A 1 479 ? 27.056 3.539 13.903 1.00 81.62 479 ILE A CA 1
ATOM 3698 C C . ILE A 1 479 ? 27.403 3.523 15.395 1.00 81.62 479 ILE A C 1
ATOM 3700 O O . ILE A 1 479 ? 27.325 4.563 16.045 1.00 81.62 479 ILE A O 1
ATOM 3704 N N . GLY A 1 480 ? 27.833 2.379 15.936 1.00 79.56 480 GLY A N 1
ATOM 3705 C CA . GLY A 1 480 ? 28.285 2.269 17.327 1.00 79.56 480 GLY A CA 1
ATOM 3706 C C . GLY A 1 480 ? 29.558 3.070 17.633 1.00 79.56 480 GLY A C 1
ATOM 3707 O O . GLY A 1 480 ? 29.719 3.553 18.754 1.00 79.56 480 GLY A O 1
ATOM 3708 N N . ASP A 1 481 ? 30.432 3.245 16.640 1.00 73.94 481 ASP A N 1
ATOM 3709 C CA . ASP A 1 481 ? 31.687 3.998 16.757 1.00 73.94 481 ASP A CA 1
ATOM 3710 C C . ASP A 1 481 ? 31.530 5.506 16.456 1.00 73.94 481 ASP A C 1
ATOM 3712 O O . ASP A 1 481 ? 32.457 6.291 16.700 1.00 73.94 481 ASP A O 1
ATOM 3716 N N . ALA A 1 482 ? 30.367 5.932 15.946 1.00 71.25 482 ALA A N 1
ATOM 3717 C CA . ALA A 1 482 ? 30.078 7.327 15.626 1.00 71.25 482 ALA A CA 1
ATOM 3718 C C . ALA A 1 482 ? 30.039 8.196 16.896 1.00 71.25 482 ALA A C 1
ATOM 3720 O O . ALA A 1 482 ? 29.347 7.893 17.869 1.00 71.25 482 ALA A O 1
ATOM 3721 N N . ARG A 1 483 ? 30.754 9.328 16.888 1.00 56.78 483 ARG A N 1
ATOM 3722 C CA . ARG A 1 483 ? 30.615 10.366 17.922 1.00 56.78 483 ARG A CA 1
ATOM 3723 C C . ARG A 1 483 ? 29.551 11.368 17.483 1.00 56.78 483 ARG A C 1
ATOM 3725 O O . ARG A 1 483 ? 29.517 11.744 16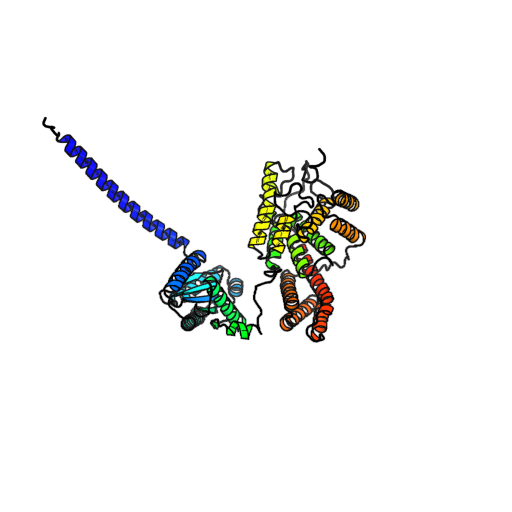.318 1.00 56.78 483 ARG A O 1
ATOM 3732 N N . ASP A 1 484 ? 28.708 11.795 18.419 1.00 57.62 484 ASP A N 1
ATOM 3733 C CA . ASP A 1 484 ? 27.693 12.841 18.221 1.00 57.62 484 ASP A CA 1
ATOM 3734 C C . ASP A 1 484 ? 26.646 12.558 17.115 1.00 57.62 484 ASP A C 1
ATOM 3736 O O . ASP A 1 484 ? 26.107 13.492 16.530 1.00 57.62 484 ASP A O 1
ATOM 3740 N N . ASN A 1 485 ? 26.323 11.281 16.845 1.00 59.81 485 ASN A N 1
ATOM 3741 C CA . ASN A 1 485 ? 25.350 10.854 15.819 1.00 59.81 485 ASN A CA 1
ATOM 3742 C C . ASN A 1 485 ? 25.637 11.370 14.391 1.00 59.81 485 ASN A C 1
ATOM 3744 O O . ASN A 1 485 ? 24.734 11.449 13.557 1.00 59.81 485 ASN A O 1
ATOM 3748 N N . ASP A 1 486 ? 26.895 11.685 14.076 1.00 65.75 486 ASP A N 1
ATOM 3749 C CA . ASP A 1 486 ? 27.303 11.974 12.702 1.00 65.75 486 ASP A CA 1
ATOM 3750 C C . ASP A 1 486 ? 27.388 10.663 11.907 1.00 65.75 486 ASP A C 1
ATOM 3752 O O . ASP A 1 486 ? 28.340 9.900 12.052 1.00 65.75 486 ASP A O 1
ATOM 3756 N N . TRP A 1 487 ? 26.352 10.351 11.125 1.00 73.00 487 TRP A N 1
ATOM 3757 C CA . TRP A 1 487 ? 26.235 9.091 10.377 1.00 73.00 487 TRP A CA 1
ATOM 3758 C C . TRP A 1 487 ? 26.552 9.236 8.889 1.00 73.00 487 TRP A C 1
ATOM 3760 O O . TRP A 1 487 ? 26.321 8.296 8.126 1.00 73.00 487 TRP A O 1
ATOM 3770 N N . GLU A 1 488 ? 27.100 10.372 8.443 1.00 67.69 488 GLU A N 1
ATOM 3771 C CA . GLU A 1 488 ? 27.388 10.593 7.017 1.00 67.69 488 GLU A CA 1
ATOM 3772 C C . GLU A 1 488 ? 28.284 9.492 6.430 1.00 67.69 488 GLU A C 1
ATOM 3774 O O . GLU A 1 488 ? 28.069 9.025 5.310 1.00 67.69 488 GLU A O 1
ATOM 3779 N N . PHE A 1 489 ? 29.246 9.002 7.214 1.00 72.38 489 PHE A N 1
ATOM 3780 C CA . PHE A 1 489 ? 30.143 7.922 6.804 1.00 72.38 489 PHE A CA 1
ATOM 3781 C C . PHE A 1 489 ? 29.470 6.539 6.743 1.00 72.38 489 PHE A C 1
ATOM 3783 O O . PHE A 1 489 ? 29.998 5.634 6.096 1.00 72.38 489 PHE A O 1
ATOM 3790 N N . ALA A 1 490 ? 28.313 6.368 7.389 1.00 75.88 490 ALA A N 1
ATOM 3791 C CA . ALA A 1 490 ? 27.538 5.130 7.412 1.00 75.88 490 ALA A CA 1
ATOM 3792 C C . ALA A 1 490 ? 26.537 5.035 6.242 1.00 75.88 490 ALA A C 1
ATOM 3794 O O . ALA A 1 490 ? 26.106 3.936 5.886 1.00 75.88 490 ALA A O 1
ATOM 3795 N N . VAL A 1 491 ? 26.219 6.160 5.588 1.00 65.44 491 VAL A N 1
ATOM 3796 C CA . VAL A 1 491 ? 25.299 6.227 4.436 1.00 65.44 491 VAL A CA 1
ATOM 3797 C C . VAL A 1 491 ? 25.696 5.277 3.291 1.00 65.44 491 VAL A C 1
ATOM 3799 O O . VAL A 1 491 ? 24.816 4.570 2.797 1.00 65.44 491 VAL A O 1
ATOM 3802 N N . PRO A 1 492 ? 26.976 5.171 2.872 1.00 59.53 492 PRO A N 1
ATOM 3803 C CA . PRO A 1 492 ? 27.363 4.240 1.808 1.00 59.53 492 PRO A CA 1
ATOM 3804 C C . PRO A 1 492 ? 27.184 2.766 2.201 1.00 59.53 492 PRO A C 1
ATOM 3806 O O . PRO A 1 492 ? 26.867 1.926 1.360 1.00 59.53 492 PRO A O 1
ATOM 3809 N N . ILE A 1 493 ? 27.371 2.438 3.483 1.00 73.19 493 ILE A N 1
ATOM 3810 C CA . ILE A 1 493 ? 27.227 1.071 4.000 1.00 73.19 493 ILE A CA 1
ATOM 3811 C C . ILE A 1 493 ? 25.738 0.699 4.051 1.00 73.19 493 ILE A C 1
ATOM 3813 O O . ILE A 1 493 ? 25.357 -0.374 3.581 1.00 73.19 493 ILE A O 1
ATOM 3817 N N . LEU A 1 494 ? 24.886 1.617 4.524 1.00 72.25 494 LEU A N 1
ATOM 3818 C CA . LEU A 1 494 ? 23.429 1.485 4.472 1.00 72.25 494 LEU A CA 1
ATOM 3819 C C . LEU A 1 494 ? 22.927 1.305 3.039 1.00 72.25 494 LEU A C 1
ATOM 3821 O O . LEU A 1 494 ? 22.138 0.402 2.782 1.00 72.25 494 LEU A O 1
ATOM 3825 N N . GLN A 1 495 ? 23.405 2.122 2.100 1.00 58.47 495 GLN A N 1
ATOM 3826 C CA . GLN A 1 495 ? 23.060 2.007 0.682 1.00 58.47 495 GLN A CA 1
ATOM 3827 C C . GLN A 1 495 ? 23.331 0.600 0.146 1.00 58.47 495 GLN A C 1
ATOM 3829 O O . GLN A 1 495 ? 22.435 -0.021 -0.422 1.00 58.47 495 GLN A O 1
ATOM 3834 N N . ASN A 1 496 ? 24.529 0.069 0.396 1.00 65.12 496 ASN A N 1
ATOM 3835 C CA . ASN A 1 496 ? 24.902 -1.276 -0.035 1.00 65.12 496 ASN A CA 1
ATOM 3836 C C . ASN A 1 496 ? 24.052 -2.365 0.640 1.00 65.12 496 ASN A C 1
ATOM 3838 O O . ASN A 1 496 ? 23.676 -3.342 -0.009 1.00 65.12 496 ASN A O 1
ATOM 3842 N N . LEU A 1 497 ? 23.744 -2.215 1.934 1.00 72.00 497 LEU A N 1
ATOM 3843 C CA . LEU A 1 497 ? 22.901 -3.160 2.670 1.00 72.00 497 LEU A CA 1
ATOM 3844 C C . LEU A 1 497 ? 21.484 -3.208 2.093 1.00 72.00 497 LEU A C 1
ATOM 3846 O O . LEU A 1 497 ? 20.966 -4.293 1.819 1.00 72.00 497 LEU A O 1
ATOM 3850 N N . LEU A 1 498 ? 20.874 -2.039 1.894 1.00 66.81 498 LEU A N 1
ATOM 3851 C CA . LEU A 1 498 ? 19.529 -1.917 1.344 1.00 66.81 498 LEU A CA 1
ATOM 3852 C C . LEU A 1 498 ? 19.495 -2.452 -0.095 1.00 66.81 498 LEU A C 1
ATOM 3854 O O . LEU A 1 498 ? 18.631 -3.264 -0.409 1.00 66.81 498 LEU A O 1
ATOM 3858 N N . ASP A 1 499 ? 20.492 -2.136 -0.930 1.00 61.34 499 ASP A N 1
ATOM 3859 C CA . ASP A 1 499 ? 20.636 -2.693 -2.284 1.00 61.34 499 ASP A CA 1
ATOM 3860 C C . ASP A 1 499 ? 20.631 -4.233 -2.295 1.00 61.34 499 ASP A C 1
ATOM 3862 O O . ASP A 1 499 ? 19.958 -4.857 -3.123 1.00 61.34 499 ASP A O 1
ATOM 3866 N N . MET A 1 500 ? 21.366 -4.855 -1.368 1.00 69.12 500 MET A N 1
ATOM 3867 C CA . MET A 1 500 ? 21.423 -6.313 -1.238 1.00 69.12 500 MET A CA 1
ATOM 3868 C C . MET A 1 500 ? 20.089 -6.905 -0.779 1.00 69.12 500 MET A C 1
ATOM 3870 O O . MET A 1 500 ? 19.665 -7.933 -1.310 1.00 69.12 500 MET A O 1
ATOM 3874 N N . CYS A 1 501 ? 19.404 -6.259 0.164 1.00 70.94 501 CYS A N 1
ATOM 3875 C CA . CYS A 1 501 ? 18.096 -6.712 0.632 1.00 70.94 501 CYS A CA 1
ATOM 3876 C C . CYS A 1 501 ? 17.029 -6.598 -0.467 1.00 70.94 501 CYS A C 1
ATOM 3878 O O . CYS A 1 501 ? 16.274 -7.545 -0.696 1.00 70.94 501 CYS A O 1
ATOM 3880 N N . LEU A 1 502 ? 17.031 -5.494 -1.219 1.00 64.06 502 LEU A N 1
ATOM 3881 C CA . LEU A 1 502 ? 16.175 -5.298 -2.391 1.00 64.06 502 LEU A CA 1
ATOM 3882 C C . LEU A 1 502 ? 16.498 -6.310 -3.500 1.00 64.06 502 LEU A C 1
ATOM 3884 O O . LEU A 1 502 ? 15.615 -6.763 -4.222 1.00 64.06 502 LEU A O 1
ATOM 3888 N N . MET A 1 503 ? 17.759 -6.727 -3.653 1.00 64.56 503 MET A N 1
ATOM 3889 C CA . MET A 1 503 ? 18.125 -7.786 -4.604 1.00 64.56 503 MET A CA 1
ATOM 3890 C C . MET A 1 503 ? 17.515 -9.147 -4.231 1.00 64.56 503 MET A C 1
ATOM 3892 O O . MET A 1 503 ? 17.048 -9.868 -5.112 1.00 64.56 503 MET A O 1
ATOM 3896 N N . VAL A 1 504 ? 17.462 -9.480 -2.939 1.00 67.56 504 VAL A N 1
ATOM 3897 C CA . VAL A 1 504 ? 16.804 -10.702 -2.441 1.00 67.56 504 VAL A CA 1
ATOM 3898 C C . VAL A 1 504 ? 15.286 -10.638 -2.638 1.00 67.56 504 VAL A C 1
ATOM 3900 O O . VAL A 1 504 ? 14.672 -11.611 -3.073 1.00 67.56 504 VAL A O 1
ATOM 3903 N N . GLN A 1 505 ? 14.681 -9.477 -2.390 1.00 64.81 505 GLN A N 1
ATOM 3904 C CA . GLN A 1 505 ? 13.260 -9.236 -2.651 1.00 64.81 505 GLN A CA 1
ATOM 3905 C C . GLN A 1 505 ? 12.912 -9.402 -4.138 1.00 64.81 505 GLN A C 1
ATOM 3907 O O . GLN A 1 505 ? 11.967 -10.115 -4.478 1.00 64.81 505 GLN A O 1
ATOM 3912 N N . ARG A 1 506 ? 13.729 -8.840 -5.039 1.00 63.19 506 ARG A N 1
ATOM 3913 C CA . ARG A 1 506 ? 13.591 -9.018 -6.494 1.00 63.19 506 ARG A CA 1
ATOM 3914 C C . ARG A 1 506 ? 13.645 -10.483 -6.919 1.00 63.19 506 ARG A C 1
ATOM 3916 O O . ARG A 1 506 ? 12.825 -10.902 -7.735 1.00 63.19 506 ARG A O 1
ATOM 3923 N N . ALA A 1 507 ? 14.571 -11.262 -6.355 1.00 63.72 507 ALA A N 1
ATOM 3924 C CA . ALA A 1 507 ? 14.668 -12.696 -6.633 1.00 63.72 507 ALA A CA 1
ATOM 3925 C C . ALA A 1 507 ? 13.373 -13.435 -6.253 1.00 63.72 507 ALA A C 1
ATOM 3927 O O . ALA A 1 507 ? 12.846 -14.199 -7.056 1.00 63.72 507 ALA A O 1
ATOM 3928 N N . HIS A 1 508 ? 12.793 -13.125 -5.092 1.00 65.25 508 HIS A N 1
ATOM 3929 C CA . HIS A 1 508 ? 11.531 -13.723 -4.655 1.00 65.25 508 HIS A CA 1
ATOM 3930 C C . HIS A 1 508 ? 10.340 -13.363 -5.556 1.00 65.25 508 HIS A C 1
ATOM 3932 O O . HIS A 1 508 ? 9.591 -14.248 -5.969 1.00 65.25 508 HIS A O 1
ATOM 3938 N N . ILE A 1 509 ? 10.171 -12.082 -5.902 1.00 59.12 509 ILE A N 1
ATOM 3939 C CA . ILE A 1 509 ? 9.089 -11.653 -6.804 1.00 59.12 509 ILE A CA 1
ATOM 3940 C C . ILE A 1 509 ? 9.245 -12.355 -8.170 1.00 59.12 509 ILE A C 1
ATOM 3942 O O . ILE A 1 509 ? 8.260 -12.792 -8.775 1.00 59.12 509 ILE A O 1
ATOM 3946 N N . ARG A 1 510 ? 10.483 -12.528 -8.654 1.00 60.75 510 ARG A N 1
ATOM 3947 C CA . ARG A 1 510 ? 10.778 -13.274 -9.887 1.00 60.75 510 ARG A CA 1
ATOM 3948 C C . ARG A 1 510 ? 10.385 -14.748 -9.784 1.00 60.75 510 ARG A C 1
ATOM 3950 O O . ARG A 1 510 ? 9.738 -15.249 -10.702 1.00 60.75 510 ARG A O 1
ATOM 3957 N N . ASP A 1 511 ? 10.713 -15.419 -8.685 1.00 61.78 511 ASP A N 1
ATOM 3958 C CA . ASP A 1 511 ? 10.356 -16.826 -8.476 1.00 61.78 511 ASP A CA 1
ATOM 3959 C C . ASP A 1 511 ? 8.841 -17.034 -8.421 1.00 61.78 511 ASP A C 1
ATOM 3961 O O . ASP A 1 511 ? 8.327 -17.968 -9.038 1.00 61.78 511 ASP A O 1
ATOM 3965 N N . VAL A 1 512 ? 8.102 -16.136 -7.758 1.00 57.50 512 VAL A N 1
ATOM 3966 C CA . VAL A 1 512 ? 6.629 -16.168 -7.739 1.00 57.50 512 VAL A CA 1
ATOM 3967 C C . VAL A 1 512 ? 6.057 -16.081 -9.157 1.00 57.50 512 VAL A C 1
ATOM 3969 O O . VAL A 1 512 ? 5.149 -16.841 -9.492 1.00 57.50 512 VAL A O 1
ATOM 3972 N N . ALA A 1 513 ? 6.619 -15.220 -10.011 1.00 51.25 513 ALA A N 1
ATOM 3973 C CA . ALA A 1 513 ? 6.201 -15.084 -11.407 1.00 51.25 513 ALA A CA 1
ATOM 3974 C C . ALA A 1 513 ? 6.623 -16.270 -12.303 1.00 51.25 513 ALA A C 1
ATOM 3976 O O . ALA A 1 513 ? 5.986 -16.520 -13.325 1.00 51.25 513 ALA A O 1
ATOM 3977 N N . ALA A 1 514 ? 7.681 -17.004 -11.939 1.00 50.69 514 ALA A N 1
ATOM 3978 C CA . ALA A 1 514 ? 8.242 -18.103 -12.730 1.00 50.69 514 ALA A CA 1
ATOM 3979 C C . ALA A 1 514 ? 7.684 -19.501 -12.383 1.00 50.69 514 ALA A C 1
ATOM 3981 O O . ALA A 1 514 ? 7.963 -20.462 -13.110 1.00 50.69 514 ALA A O 1
ATOM 3982 N N . ARG A 1 515 ? 6.904 -19.652 -11.299 1.00 54.66 515 ARG A N 1
ATOM 3983 C CA . ARG A 1 515 ? 6.314 -20.943 -10.891 1.00 54.66 515 ARG A CA 1
ATOM 3984 C C . ARG A 1 515 ? 5.428 -21.516 -12.016 1.00 54.66 515 ARG A C 1
ATOM 3986 O O . ARG A 1 515 ? 4.503 -20.838 -12.464 1.00 54.66 515 ARG A O 1
ATOM 3993 N N . PRO A 1 516 ? 5.670 -22.759 -12.487 1.00 39.22 516 PRO A N 1
ATOM 3994 C CA . PRO A 1 516 ? 4.903 -23.334 -13.586 1.00 39.22 516 PRO A CA 1
ATOM 3995 C C . PRO A 1 516 ? 3.429 -23.463 -13.201 1.00 39.22 516 PRO A C 1
ATOM 3997 O O . PRO A 1 516 ? 3.086 -24.075 -12.189 1.00 39.22 516 PRO A O 1
ATOM 4000 N N . GLN A 1 517 ? 2.557 -22.905 -14.042 1.00 43.66 517 GLN A N 1
ATOM 4001 C CA . GLN A 1 517 ? 1.115 -23.086 -13.943 1.00 43.66 517 GLN A CA 1
ATOM 4002 C C . GLN A 1 517 ? 0.801 -24.583 -14.033 1.00 43.66 517 GLN A C 1
ATOM 4004 O O . GLN A 1 517 ? 0.936 -25.198 -15.092 1.00 43.66 517 GLN A O 1
ATOM 4009 N N . ALA A 1 518 ? 0.368 -25.180 -12.925 1.00 29.25 518 ALA A N 1
ATOM 4010 C CA . ALA A 1 518 ? -0.247 -26.498 -12.928 1.00 29.25 518 ALA A CA 1
ATOM 4011 C C . ALA A 1 518 ? -1.646 -26.390 -13.557 1.00 29.25 518 ALA A C 1
ATOM 4013 O O . ALA A 1 518 ? -2.663 -26.416 -12.870 1.00 29.25 518 ALA A O 1
ATOM 4014 N N . VAL A 1 519 ? -1.694 -26.232 -14.878 1.00 32.16 519 VAL A N 1
ATOM 4015 C CA . VAL A 1 519 ? -2.894 -26.461 -15.679 1.00 32.16 519 VAL A CA 1
ATOM 4016 C C . VAL A 1 519 ? -2.507 -27.455 -16.762 1.00 32.16 519 VAL A C 1
ATOM 4018 O O . VAL A 1 519 ? -1.868 -27.125 -17.761 1.00 32.16 519 VAL A O 1
ATOM 4021 N N . GLU A 1 520 ? -2.855 -28.716 -16.518 1.00 32.50 520 GLU A N 1
ATOM 4022 C CA . GLU A 1 520 ? -2.785 -29.771 -17.518 1.00 32.50 520 GLU A CA 1
ATOM 4023 C C . GLU A 1 520 ? -3.628 -29.387 -18.747 1.00 32.50 520 GLU A C 1
ATOM 4025 O O . GLU A 1 520 ? -4.803 -29.046 -18.637 1.00 32.50 520 GLU A O 1
ATOM 4030 N N . ASN A 1 521 ? -3.018 -29.546 -19.924 1.00 31.27 521 ASN A N 1
ATOM 4031 C CA . ASN A 1 521 ? -3.640 -29.632 -21.249 1.00 31.27 521 ASN A CA 1
ATOM 4032 C C . ASN A 1 521 ? -4.323 -28.375 -21.823 1.00 31.27 521 ASN A C 1
ATOM 4034 O O . ASN A 1 521 ? -5.538 -28.221 -21.741 1.00 31.27 521 ASN A O 1
ATOM 4038 N N . CYS A 1 522 ? -3.592 -27.621 -22.654 1.00 23.22 522 CYS A N 1
ATOM 4039 C CA . CYS A 1 522 ? -4.133 -27.204 -23.956 1.00 23.22 522 CYS A CA 1
ATOM 4040 C C . CYS A 1 522 ? -3.002 -26.931 -24.975 1.00 23.22 522 CYS A C 1
ATOM 4042 O O . CYS A 1 522 ? -1.997 -26.315 -24.619 1.00 23.22 522 CYS A O 1
ATOM 4044 N N . PRO A 1 523 ? -3.101 -27.429 -26.224 1.00 27.12 523 PRO A N 1
ATOM 4045 C CA . PRO A 1 523 ? -1.965 -27.542 -27.128 1.00 27.12 523 PRO A CA 1
ATOM 4046 C C . PRO A 1 523 ? -1.622 -26.227 -27.833 1.00 27.12 523 PRO A C 1
ATOM 4048 O O . PRO A 1 523 ? -2.490 -25.465 -28.254 1.00 27.12 523 PRO A O 1
ATOM 4051 N N . GLN A 1 524 ? -0.317 -26.042 -28.034 1.00 37.50 524 GLN A N 1
ATOM 4052 C CA . GLN A 1 524 ? 0.309 -25.060 -28.916 1.00 37.50 524 GLN A CA 1
ATOM 4053 C C . GLN A 1 524 ? -0.493 -24.817 -30.205 1.00 37.50 524 GLN A C 1
ATOM 4055 O O . GLN A 1 524 ? -0.733 -25.767 -30.954 1.00 37.50 524 GLN A O 1
ATOM 4060 N N . ARG A 1 525 ? -0.791 -23.550 -30.537 1.00 24.02 525 ARG A N 1
ATOM 4061 C CA . ARG A 1 525 ? -0.907 -23.100 -31.937 1.00 24.02 525 ARG A CA 1
ATOM 4062 C C . ARG A 1 525 ? -0.845 -21.577 -32.106 1.00 24.02 525 ARG A C 1
ATOM 4064 O O . ARG A 1 525 ? -1.762 -20.844 -31.765 1.00 24.02 525 ARG A O 1
ATOM 4071 N N . SER A 1 526 ? 0.268 -21.170 -32.719 1.00 28.70 526 SER A N 1
ATOM 4072 C CA . SER A 1 526 ? 0.419 -20.089 -33.703 1.00 28.70 526 SER A CA 1
ATOM 4073 C C . SER A 1 526 ? -0.868 -19.803 -34.489 1.00 28.70 526 SER A C 1
ATOM 4075 O O . SER A 1 526 ? -1.462 -20.769 -34.944 1.00 28.70 526 SER A O 1
ATOM 4077 N N . TYR A 1 527 ? -1.256 -18.532 -34.682 1.00 23.19 527 TYR A N 1
ATOM 4078 C CA . TYR A 1 527 ? -1.665 -17.947 -35.977 1.00 23.19 527 TYR A CA 1
ATOM 4079 C C . TYR A 1 527 ? -1.884 -16.417 -35.861 1.00 23.19 527 TYR A C 1
ATOM 4081 O O . TYR A 1 527 ? -2.555 -15.921 -34.963 1.00 23.19 527 TYR A O 1
ATOM 4089 N N . TYR A 1 528 ? -1.245 -15.706 -36.798 1.00 24.45 528 TYR A N 1
ATOM 4090 C CA . TYR A 1 528 ? -1.259 -14.278 -37.157 1.00 24.45 528 TYR A CA 1
ATOM 4091 C C . TYR A 1 528 ? -2.681 -13.651 -37.193 1.00 24.45 528 TYR A C 1
ATOM 4093 O O . TYR A 1 528 ? -3.646 -14.360 -37.432 1.00 24.45 528 TYR A O 1
ATOM 4101 N N . SER A 1 529 ? -2.924 -12.343 -37.039 1.00 23.34 529 SER A N 1
ATOM 4102 C CA . SER A 1 529 ? -2.207 -11.213 -37.637 1.00 23.34 529 SER A CA 1
ATOM 4103 C C . SER A 1 529 ? -2.594 -9.856 -37.030 1.00 23.34 529 SER A C 1
ATOM 4105 O O . SER A 1 529 ? -3.780 -9.557 -36.866 1.00 23.34 529 SER A O 1
ATOM 4107 N N . THR A 1 530 ? -1.573 -8.986 -36.972 1.00 27.47 530 THR A N 1
ATOM 4108 C CA . THR A 1 530 ? -1.575 -7.511 -36.904 1.00 27.47 530 THR A CA 1
ATOM 4109 C C . THR A 1 530 ? -2.070 -6.914 -35.577 1.00 27.47 530 THR A C 1
ATOM 4111 O O . THR A 1 530 ? -3.114 -7.364 -35.144 1.00 27.47 530 THR A O 1
ATOM 4114 N N . ALA A 1 531 ? -1.337 -5.920 -34.992 1.00 27.98 531 ALA A N 1
ATOM 4115 C CA . ALA A 1 531 ? -1.673 -4.838 -33.998 1.00 27.98 531 ALA A CA 1
ATOM 4116 C C . ALA A 1 531 ? -0.629 -3.716 -34.033 1.00 27.98 531 ALA A C 1
ATOM 4118 O O . ALA A 1 531 ? 0.555 -4.003 -34.003 1.00 27.98 531 ALA A O 1
ATOM 4119 N N . ARG A 1 532 ? -1.078 -2.462 -34.207 1.00 29.89 532 ARG A N 1
ATOM 4120 C CA . ARG A 1 532 ? -0.268 -1.235 -34.309 1.00 29.89 532 ARG A CA 1
ATOM 4121 C C . ARG A 1 532 ? -0.523 -0.466 -33.013 1.00 29.89 532 ARG A C 1
ATOM 4123 O O . ARG A 1 532 ? -1.687 -0.239 -32.698 1.00 29.89 532 ARG A O 1
ATOM 4130 N N . THR A 1 533 ? 0.528 -0.122 -32.278 1.00 33.56 533 THR A N 1
ATOM 4131 C CA . THR A 1 533 ? 0.471 0.577 -30.984 1.00 33.56 533 THR A CA 1
ATOM 4132 C C . THR A 1 533 ? 1.336 1.821 -31.007 1.00 33.56 533 THR A C 1
ATOM 4134 O O . THR A 1 533 ? 2.472 1.721 -31.466 1.00 33.56 533 THR A O 1
ATOM 4137 N N . TRP A 1 534 ? 0.766 2.918 -30.489 1.00 34.81 534 TRP A N 1
ATOM 4138 C CA . TRP A 1 534 ? 1.280 4.159 -29.866 1.00 34.81 534 TRP A CA 1
ATOM 4139 C C . TRP A 1 534 ? 2.615 4.794 -30.296 1.00 34.81 534 TRP A C 1
ATOM 4141 O O . TRP A 1 534 ? 2.726 6.011 -30.283 1.00 34.81 534 TRP A O 1
ATOM 4151 N N . TRP A 1 535 ? 3.597 4.025 -30.747 1.00 34.41 535 TRP A N 1
ATOM 4152 C CA . TRP A 1 535 ? 4.874 4.510 -31.266 1.00 34.41 535 TRP A CA 1
ATOM 4153 C C . TRP A 1 535 ? 4.835 4.842 -32.775 1.00 34.41 535 TRP A C 1
ATOM 4155 O O . TRP A 1 535 ? 5.644 5.619 -33.266 1.00 34.41 535 TRP A O 1
ATOM 4165 N N . GLU A 1 536 ? 3.869 4.305 -33.534 1.00 29.27 536 GLU A N 1
ATOM 4166 C CA . GLU A 1 536 ? 3.762 4.528 -34.993 1.00 29.27 536 GLU A CA 1
ATOM 4167 C C . GLU A 1 536 ? 2.785 5.647 -35.413 1.00 29.27 536 GLU A C 1
ATOM 4169 O O . GLU A 1 536 ? 2.471 5.759 -36.600 1.00 29.27 536 GLU A O 1
ATOM 4174 N N . ALA A 1 537 ? 2.299 6.480 -34.485 1.00 29.69 537 ALA A N 1
ATOM 4175 C CA . ALA A 1 537 ? 1.374 7.570 -34.823 1.00 29.69 537 ALA A CA 1
ATOM 4176 C C . ALA A 1 537 ? 2.038 8.742 -35.582 1.00 29.69 537 ALA A C 1
ATOM 4178 O O . ALA A 1 537 ? 1.332 9.468 -36.269 1.00 29.69 537 ALA A O 1
ATOM 4179 N N . ASP A 1 538 ? 3.373 8.855 -35.566 1.00 29.44 538 ASP A N 1
ATOM 4180 C CA . ASP A 1 538 ? 4.117 9.944 -36.233 1.00 29.44 538 ASP A CA 1
ATOM 4181 C C . ASP A 1 538 ? 4.778 9.541 -37.569 1.00 29.44 538 ASP A C 1
ATOM 4183 O O . ASP A 1 538 ? 5.701 10.197 -38.055 1.00 29.44 538 ASP A O 1
ATOM 4187 N N . LYS A 1 539 ? 4.326 8.450 -38.203 1.00 29.41 539 LYS A N 1
ATOM 4188 C CA . LYS A 1 539 ? 4.721 8.107 -39.587 1.00 29.41 539 LYS A CA 1
ATOM 4189 C C . LYS A 1 539 ? 3.534 7.830 -40.514 1.00 29.41 539 LYS A C 1
ATOM 4191 O O . LYS A 1 539 ? 3.567 6.867 -41.287 1.00 29.41 539 LYS A O 1
ATOM 4196 N N . VAL A 1 540 ? 2.518 8.694 -40.469 1.00 28.42 540 VAL A N 1
ATOM 4197 C CA . VAL A 1 540 ? 1.621 8.967 -41.608 1.00 28.42 540 VAL A CA 1
ATOM 4198 C C . VAL A 1 540 ? 1.414 10.464 -41.737 1.00 28.42 540 VAL A C 1
ATOM 4200 O O . VAL A 1 540 ? 0.992 11.068 -40.731 1.00 28.42 540 VAL A O 1
#